Protein AF-0000000084340288 (afdb_homodimer)

Radius of gyration: 29.53 Å; Cα contacts (8 Å, |Δi|>4): 1114; chains: 2; bounding box: 90×83×56 Å

Solvent-accessible surface area (backbone atoms only — not comparable to full-atom values): 31262 Å² total; per-residue (Å²): 126,77,76,68,63,68,70,71,68,60,76,77,72,84,46,56,32,54,33,34,46,47,48,54,46,36,42,50,50,50,46,50,47,51,52,51,37,48,50,47,47,48,52,32,38,50,54,32,45,51,50,24,70,74,67,68,38,65,73,49,42,52,53,36,50,49,51,49,55,52,52,52,61,47,48,51,46,48,52,14,49,57,43,34,68,43,76,57,43,71,37,23,40,86,21,34,25,33,36,29,53,51,29,18,51,53,43,44,49,51,40,49,49,48,33,50,52,41,37,50,53,17,54,51,32,63,78,49,70,68,88,80,77,64,48,67,60,44,35,54,37,17,48,47,41,20,54,36,22,40,51,39,12,54,51,29,32,51,52,12,60,72,47,45,29,54,28,40,28,32,45,10,48,42,29,36,41,52,13,41,52,24,44,27,54,26,54,11,40,51,30,35,74,74,69,35,72,63,32,35,26,51,35,28,45,52,38,26,52,52,34,48,54,50,39,52,53,36,42,49,47,40,48,37,48,66,41,24,45,41,61,49,66,57,50,50,51,44,51,53,49,44,62,65,34,78,68,44,76,44,75,79,40,73,34,51,35,55,45,39,49,31,28,39,36,39,35,30,34,24,29,67,46,86,33,36,30,52,58,49,37,51,42,38,50,50,38,45,52,49,40,46,72,70,33,83,57,23,64,50,62,50,54,25,74,34,27,52,60,66,79,34,44,48,58,47,47,54,45,44,57,7,72,108,125,75,76,68,64,67,68,70,68,57,76,78,72,83,46,52,29,54,34,34,47,47,49,56,48,36,41,51,50,49,48,50,48,50,51,52,38,45,50,47,47,47,51,32,36,52,54,32,45,50,48,23,70,74,68,69,37,64,73,48,45,53,52,35,49,49,51,51,54,53,52,53,61,47,49,52,46,49,52,13,47,58,45,34,70,43,77,56,44,72,36,23,41,84,22,36,25,32,37,31,52,50,29,20,51,51,44,44,50,50,40,51,50,48,32,49,53,42,38,50,54,16,56,51,31,63,76,49,71,68,87,79,76,62,49,66,62,44,36,53,36,16,49,46,41,19,52,38,22,40,52,38,12,55,51,28,30,52,52,14,61,72,45,44,29,52,29,40,28,32,46,10,48,42,29,34,41,53,14,43,52,25,43,25,53,26,52,12,40,52,32,35,73,74,69,35,71,64,32,34,24,50,34,27,45,52,39,26,52,51,35,48,54,48,40,51,54,36,42,49,48,41,46,37,48,66,42,22,45,43,61,48,67,57,50,50,50,44,51,52,51,43,62,66,33,79,69,43,75,44,75,79,42,70,34,51,36,55,46,40,50,32,28,38,37,40,36,30,33,23,28,67,48,87,32,37,31,53,59,49,39,51,41,38,49,49,36,46,53,49,40,46,73,69,32,82,57,26,64,50,62,49,55,25,72,34,28,53,59,66,80,34,44,49,62,46,47,56,46,43,60,12,72,108

InterPro domains:
  IPR002524 Cation efflux [TIGR01297] (32-308)
  IPR027469 Cation efflux transmembrane domain superfamily [G3DSA:1.20.1510.10] (30-226)
  IPR027469 Cation efflux transmembrane domain superfamily [SSF161111] (31-228)
  IPR027470 Cation efflux protein, cytoplasmic domain [PF16916] (235-307)
  IPR036837 Cation efflux protein, cytoplasmic domain superfamily [G3DSA:3.30.70.1350] (227-321)
  IPR036837 Cation efflux protein, cytoplasmic domain superfamily [SSF160240] (229-309)
  IPR050291 Cation-efflux pump FieF-like [PTHR43840] (32-305)
  IPR058533 Cation efflux protein, transmembrane domain [PF01545] (35-227)

pLDDT: mean 80.82, std 15.25, range [30.05, 97.5]

Nearest PDB structures (foldseek):
  7y5g-assembly1_A  TM=8.101E-01  e=3.505E-15  Xenopus tropicalis
  3h90-assembly2_D  TM=8.181E-01  e=5.509E-14  Escherichia coli K-12
  8f6e-assembly1_B  TM=7.318E-01  e=1.713E-13  Shewanella oneidensis
  8xn1-assembly1_B  TM=7.280E-01  e=2.289E-12  Homo sapiens
  8j80-assembly1_B  TM=6.723E-01  e=8.202E-13  Homo sapiens

Structure (mmCIF, N/CA/C/O backbone):
data_AF-0000000084340288-model_v1
#
loop_
_entity.id
_entity.type
_entity.pdbx_description
1 polymer 'Cation diffusion facilitator family transporter'
#
loop_
_atom_site.group_PDB
_atom_site.id
_atom_site.type_symbol
_atom_site.label_atom_id
_atom_site.label_alt_id
_atom_site.label_comp_id
_atom_site.label_asym_id
_atom_site.label_entity_id
_atom_site.label_seq_id
_atom_site.pdbx_PDB_ins_code
_atom_site.Cartn_x
_atom_site.Cartn_y
_atom_site.Cartn_z
_atom_site.occupancy
_atom_site.B_iso_or_equiv
_atom_site.auth_seq_id
_atom_site.auth_comp_id
_atom_site.auth_asym_id
_atom_site.auth_atom_id
_atom_site.pdbx_PDB_model_num
ATOM 1 N N . MET A 1 1 ? -48.375 30.703 22.781 1 30.05 1 MET A N 1
ATOM 2 C CA . MET A 1 1 ? -47.594 31.344 21.734 1 30.05 1 MET A CA 1
ATOM 3 C C . MET A 1 1 ? -46.156 31.5 22.156 1 30.05 1 MET A C 1
ATOM 5 O O . MET A 1 1 ? -45.281 31.672 21.297 1 30.05 1 MET A O 1
ATOM 9 N N . ARG A 1 2 ? -45.812 31.75 23.469 1 40.28 2 ARG A N 1
ATOM 10 C CA . ARG A 1 2 ? -44.5 31.938 24.047 1 40.28 2 ARG A CA 1
ATOM 11 C C . ARG A 1 2 ? -43.688 30.641 24.016 1 40.28 2 ARG A C 1
ATOM 13 O O . ARG A 1 2 ? -42.469 30.656 24.078 1 40.28 2 ARG A O 1
ATOM 20 N N . GLY A 1 3 ? -44.406 29.484 24.25 1 35.41 3 GLY A N 1
ATOM 21 C CA . GLY A 1 3 ? -43.719 28.203 24.391 1 35.41 3 GLY A CA 1
ATOM 22 C C . GLY A 1 3 ? -43.062 27.734 23.109 1 35.41 3 GLY A C 1
ATOM 23 O O . GLY A 1 3 ? -42.281 26.766 23.125 1 35.41 3 GLY A O 1
ATOM 24 N N . PHE A 1 4 ? -43.562 28.078 21.891 1 36.5 4 PHE A N 1
ATOM 25 C CA . PHE A 1 4 ? -43.125 27.578 20.594 1 36.5 4 PHE A CA 1
ATOM 26 C C . PHE A 1 4 ? -41.719 28.094 20.266 1 36.5 4 PHE A C 1
ATOM 28 O O . PHE A 1 4 ? -40.969 27.453 19.531 1 36.5 4 PHE A O 1
ATOM 35 N N . ILE A 1 5 ? -41.312 29.344 20.781 1 33.25 5 ILE A N 1
ATOM 36 C CA . ILE A 1 5 ? -40.125 30 20.234 1 33.25 5 ILE A CA 1
ATOM 37 C C . ILE A 1 5 ? -38.875 29.344 20.781 1 33.25 5 ILE A C 1
ATOM 39 O O . ILE A 1 5 ? -37.781 29.516 20.234 1 33.25 5 ILE A O 1
ATOM 43 N N . ALA A 1 6 ? -38.844 28.844 22.031 1 39.75 6 ALA A N 1
ATOM 44 C CA . ALA A 1 6 ? -37.594 28.422 22.688 1 39.75 6 ALA A CA 1
ATOM 45 C C . ALA A 1 6 ? -37.031 27.188 22.016 1 39.75 6 ALA A C 1
ATOM 47 O O . ALA A 1 6 ? -35.875 26.828 22.234 1 39.75 6 ALA A O 1
ATOM 48 N N . SER A 1 7 ? -37.906 26.281 21.5 1 34.41 7 SER A N 1
ATOM 49 C CA . SER A 1 7 ? -37.375 25 21.016 1 34.41 7 SER A CA 1
ATOM 50 C C . SER A 1 7 ? -36.531 25.203 19.75 1 34.41 7 SER A C 1
ATOM 52 O O . SER A 1 7 ? -35.938 24.25 19.25 1 34.41 7 SER A O 1
ATOM 54 N N . ILE A 1 8 ? -36.75 26.312 18.953 1 33.03 8 ILE A N 1
ATOM 55 C CA . ILE A 1 8 ? -36.156 26.422 17.641 1 33.03 8 ILE A CA 1
ATOM 56 C C . ILE A 1 8 ? -34.625 26.609 17.781 1 33.03 8 ILE A C 1
ATOM 58 O O . ILE A 1 8 ? -33.875 26.375 16.828 1 33.03 8 ILE A O 1
ATOM 62 N N . PHE A 1 9 ? -34.125 27.375 18.781 1 31.44 9 PHE A N 1
ATOM 63 C CA . PHE A 1 9 ? -32.688 27.734 18.781 1 31.44 9 PHE A CA 1
ATOM 64 C C . PHE A 1 9 ? -31.859 26.594 19.359 1 31.44 9 PHE A C 1
ATOM 66 O O . PHE A 1 9 ? -30.828 26.844 19.984 1 31.44 9 PHE A O 1
ATOM 73 N N . ALA A 1 10 ? -32.469 25.469 19.609 1 35.28 10 ALA A N 1
ATOM 74 C CA . ALA A 1 10 ? -31.484 24.516 20.141 1 35.28 10 ALA A CA 1
ATOM 75 C C . ALA A 1 10 ? -30.328 24.328 19.172 1 35.28 10 ALA A C 1
ATOM 77 O O . ALA A 1 10 ? -30.531 23.953 18.016 1 35.28 10 ALA A O 1
ATOM 78 N N . PRO A 1 11 ? -29.188 25.016 19.359 1 33.97 11 PRO A N 1
ATOM 79 C CA . PRO A 1 11 ? -28.016 24.906 18.484 1 33.97 11 PRO A CA 1
ATOM 80 C C . PRO A 1 11 ? -27.688 23.453 18.109 1 33.97 11 PRO A C 1
ATOM 82 O O . PRO A 1 11 ? -27.719 22.578 18.984 1 33.97 11 PRO A O 1
ATOM 85 N N . HIS A 1 12 ? -28.281 22.906 17.047 1 33.03 12 HIS A N 1
ATOM 86 C CA . HIS A 1 12 ? -27.922 21.641 16.438 1 33.03 12 HIS A CA 1
ATOM 87 C C . HIS A 1 12 ? -26.406 21.453 16.406 1 33.03 12 HIS A C 1
ATOM 89 O O . HIS A 1 12 ? -25.703 22.094 15.625 1 33.03 12 HIS A O 1
ATOM 95 N N . SER A 1 13 ? -25.75 21.469 17.484 1 32.56 13 SER A N 1
ATOM 96 C CA . SER A 1 13 ? -24.375 21 17.578 1 32.56 13 SER A CA 1
ATOM 97 C C . SER A 1 13 ? -24.172 19.719 16.781 1 32.56 13 SER A C 1
ATOM 99 O O . SER A 1 13 ? -24.562 18.641 17.234 1 32.56 13 SER A O 1
ATOM 101 N N . HIS A 1 14 ? -24.609 19.578 15.555 1 37.81 14 HIS A N 1
ATOM 102 C CA . HIS A 1 14 ? -24.234 18.438 14.719 1 37.81 14 HIS A CA 1
ATOM 103 C C . HIS A 1 14 ? -22.75 18.125 14.836 1 37.81 14 HIS A C 1
ATOM 105 O O . HIS A 1 14 ? -21.906 18.797 14.219 1 37.81 14 HIS A O 1
ATOM 111 N N . ASP A 1 15 ? -22.109 17.688 15.945 1 41.25 15 ASP A N 1
ATOM 112 C CA . ASP A 1 15 ? -20.859 17.5 16.688 1 41.25 15 ASP A CA 1
ATOM 113 C C . ASP A 1 15 ? -19.891 16.609 15.891 1 41.25 15 ASP A C 1
ATOM 115 O O . ASP A 1 15 ? -20.328 15.727 15.148 1 41.25 15 ASP A O 1
ATOM 119 N N . ALA A 1 16 ? -18.609 17.016 15.633 1 44.53 16 ALA A N 1
ATOM 120 C CA . ALA A 1 16 ? -17.422 16.234 15.289 1 44.53 16 ALA A CA 1
ATOM 121 C C . ALA A 1 16 ? -17.578 14.781 15.742 1 44.53 16 ALA A C 1
ATOM 123 O O . ALA A 1 16 ? -17.125 13.859 15.055 1 44.53 16 ALA A O 1
ATOM 124 N N . ALA A 1 17 ? -18.312 14.562 16.875 1 46.34 17 ALA A N 1
ATOM 125 C CA . ALA A 1 17 ? -18.703 13.258 17.406 1 46.34 17 ALA A CA 1
ATOM 126 C C . ALA A 1 17 ? -19.469 12.453 16.344 1 46.34 17 ALA A C 1
ATOM 128 O O . ALA A 1 17 ? -19.312 11.242 16.25 1 46.34 17 ALA A O 1
ATOM 129 N N . ASP A 1 18 ? -20.094 13.148 15.484 1 50.56 18 ASP A N 1
ATOM 130 C CA . ASP A 1 18 ? -20.906 12.484 14.477 1 50.56 18 ASP A CA 1
ATOM 131 C C . ASP A 1 18 ? -20.031 11.891 13.375 1 50.56 18 ASP A C 1
ATOM 133 O O . ASP A 1 18 ? -20.312 10.805 12.859 1 50.56 18 ASP A O 1
ATOM 137 N N . SER A 1 19 ? -18.859 12.609 13.141 1 53.22 19 SER A N 1
ATOM 138 C CA . SER A 1 19 ? -17.984 12.078 12.094 1 53.22 19 SER A CA 1
ATOM 139 C C . SER A 1 19 ? -17.234 10.844 12.562 1 53.22 19 SER A C 1
ATOM 141 O O . SER A 1 19 ? -17.125 9.859 11.836 1 53.22 19 SER A O 1
ATOM 143 N N . VAL A 1 20 ? -16.703 10.836 13.883 1 55.19 20 VAL A N 1
ATOM 144 C CA . VAL A 1 20 ? -16.031 9.664 14.438 1 55.19 20 VAL A CA 1
ATOM 145 C C . VAL A 1 20 ? -17.031 8.516 14.586 1 55.19 20 VAL A C 1
ATOM 147 O O . VAL A 1 20 ? -16.703 7.367 14.281 1 55.19 20 VAL A O 1
ATOM 150 N N . ASP A 1 21 ? -18.188 8.93 15.031 1 57.44 21 ASP A N 1
ATOM 151 C CA . ASP A 1 21 ? -19.234 7.922 15.156 1 57.44 21 ASP A CA 1
ATOM 152 C C . ASP A 1 21 ? -19.547 7.293 13.797 1 57.44 21 ASP A C 1
ATOM 154 O O . ASP A 1 21 ? -19.75 6.078 13.703 1 57.44 21 ASP A O 1
ATOM 158 N N . SER A 1 22 ? -19.484 8.195 12.875 1 66.31 22 SER A N 1
ATOM 159 C CA . SER A 1 22 ? -19.766 7.699 11.531 1 66.31 22 SER A CA 1
ATOM 160 C C . SER A 1 22 ? -18.656 6.762 11.047 1 66.31 22 SER A C 1
ATOM 162 O O . SER A 1 22 ? -18.938 5.77 10.375 1 66.31 22 SER A O 1
ATOM 164 N N . ALA A 1 23 ? -17.484 6.984 11.539 1 67.19 23 ALA A N 1
ATOM 165 C CA . ALA A 1 23 ? -16.359 6.133 11.156 1 67.19 23 ALA A CA 1
ATOM 166 C C . ALA A 1 23 ? -16.438 4.781 11.867 1 67.19 23 ALA A C 1
ATOM 168 O O . ALA A 1 23 ? -16.156 3.742 11.258 1 67.19 23 ALA A O 1
ATOM 169 N N . LEU A 1 24 ? -16.75 4.832 13.18 1 66.81 24 LEU A N 1
ATOM 170 C CA . LEU A 1 24 ? -16.922 3.594 13.938 1 66.81 24 LEU A CA 1
ATOM 171 C C . LEU A 1 24 ? -18.078 2.766 13.383 1 66.81 24 LEU A C 1
ATOM 173 O O . LEU A 1 24 ? -17.984 1.539 13.305 1 66.81 24 LEU A O 1
ATOM 177 N N . GLU A 1 25 ? -19.031 3.51 12.977 1 69.62 25 GLU A N 1
ATOM 178 C CA . GLU A 1 25 ? -20.172 2.832 12.367 1 69.62 25 GLU A CA 1
ATOM 179 C C . GLU A 1 25 ? -19.797 2.207 11.031 1 69.62 25 GLU A C 1
ATOM 181 O O . GLU A 1 25 ? -20.219 1.094 10.719 1 69.62 25 GLU A O 1
ATOM 186 N N . ALA A 1 26 ? -18.969 2.898 10.414 1 72.19 26 ALA A N 1
ATOM 187 C CA . ALA A 1 26 ? -18.516 2.375 9.125 1 72.19 26 ALA A CA 1
ATOM 188 C C . ALA A 1 26 ? -17.688 1.113 9.305 1 72.19 26 ALA A C 1
ATOM 190 O O . ALA A 1 26 ? -17.844 0.143 8.562 1 72.19 26 ALA A O 1
ATOM 191 N N . SER A 1 27 ? -16.906 1.08 10.305 1 76.88 27 SER A N 1
ATOM 192 C CA . SER A 1 27 ? -16.109 -0.108 10.594 1 76.88 27 SER A CA 1
ATOM 193 C C . SER A 1 27 ? -17 -1.272 11.031 1 76.88 27 SER A C 1
ATOM 195 O O . SER A 1 27 ? -16.766 -2.416 10.633 1 76.88 27 SER A O 1
ATOM 197 N N . ALA A 1 28 ? -17.969 -0.957 11.812 1 81.12 28 ALA A N 1
ATOM 198 C CA . ALA A 1 28 ? -18.906 -1.981 12.258 1 81.12 28 ALA A CA 1
ATOM 199 C C . ALA A 1 28 ? -19.688 -2.561 11.078 1 81.12 28 ALA A C 1
ATOM 201 O O . ALA A 1 28 ? -19.922 -3.77 11.016 1 81.12 28 ALA A O 1
ATOM 202 N N . ASP A 1 29 ? -20.062 -1.723 10.188 1 81.88 29 ASP A N 1
ATOM 203 C CA . ASP A 1 29 ? -20.734 -2.172 8.977 1 81.88 29 ASP A CA 1
ATOM 204 C C . ASP A 1 29 ? -19.828 -3.068 8.141 1 81.88 29 ASP A C 1
ATOM 206 O O . ASP A 1 29 ? -20.281 -4.062 7.57 1 81.88 29 ASP A O 1
ATOM 210 N N . GLY A 1 30 ? -18.625 -2.699 8.125 1 81 30 GLY A N 1
ATOM 211 C CA . GLY A 1 30 ? -17.672 -3.527 7.402 1 81 30 GLY A CA 1
ATOM 212 C C . GLY A 1 30 ? -17.516 -4.91 8 1 81 30 GLY A C 1
ATOM 213 O O . GLY A 1 30 ? -17.531 -5.91 7.277 1 81 30 GLY A O 1
ATOM 214 N N . ILE A 1 31 ? -17.469 -5 9.258 1 81.38 31 ILE A N 1
ATOM 215 C CA . ILE A 1 31 ? -17.328 -6.266 9.969 1 81.38 31 ILE A CA 1
ATOM 216 C C . ILE A 1 31 ? -18.578 -7.117 9.773 1 81.38 31 ILE A C 1
ATOM 218 O O . ILE A 1 31 ? -18.469 -8.32 9.523 1 81.38 31 ILE A O 1
ATOM 222 N N . ARG A 1 32 ? -19.625 -6.508 9.867 1 84.06 32 ARG A N 1
ATOM 223 C CA . ARG A 1 32 ? -20.906 -7.203 9.656 1 84.06 32 ARG A CA 1
ATOM 224 C C . ARG A 1 32 ? -20.984 -7.777 8.25 1 84.06 32 ARG A C 1
ATOM 226 O O . ARG A 1 32 ? -21.422 -8.914 8.055 1 84.06 32 ARG A O 1
ATOM 233 N N . ALA A 1 33 ? -20.547 -6.969 7.359 1 83.38 33 ALA A N 1
ATOM 234 C CA . ALA A 1 33 ? -20.562 -7.422 5.973 1 83.38 33 ALA A CA 1
ATOM 235 C C . ALA A 1 33 ? -19.672 -8.648 5.785 1 83.38 33 ALA A C 1
ATOM 237 O O . ALA A 1 33 ? -20.062 -9.602 5.098 1 83.38 33 ALA A O 1
ATOM 238 N N . VAL A 1 34 ? -18.562 -8.656 6.398 1 83.12 34 VAL A N 1
ATOM 239 C CA . VAL A 1 34 ? -17.625 -9.766 6.289 1 83.12 34 VAL A CA 1
ATOM 240 C C . VAL A 1 34 ? -18.203 -11 6.977 1 83.12 34 VAL A C 1
ATOM 242 O O . VAL A 1 34 ? -18.156 -12.109 6.43 1 83.12 34 VAL A O 1
ATOM 245 N N . ARG A 1 35 ? -18.781 -10.812 8.086 1 83.81 35 ARG A N 1
ATOM 246 C CA . ARG A 1 35 ? -19.359 -11.922 8.844 1 83.81 35 ARG A CA 1
ATOM 247 C C . ARG A 1 35 ? -20.516 -12.562 8.07 1 83.81 35 ARG A C 1
ATOM 249 O O . ARG A 1 35 ? -20.578 -13.789 7.965 1 83.81 35 ARG A O 1
ATOM 256 N N . ILE A 1 36 ? -21.328 -11.773 7.559 1 84.94 36 ILE A N 1
ATOM 257 C CA . ILE A 1 36 ? -22.469 -12.266 6.793 1 84.94 36 ILE A CA 1
ATOM 258 C C . ILE A 1 36 ? -21.984 -13.008 5.551 1 84.94 36 ILE A C 1
ATOM 260 O O . ILE A 1 36 ? -22.5 -14.078 5.219 1 84.94 36 ILE A O 1
ATOM 264 N N . SER A 1 37 ? -21.047 -12.375 4.934 1 84.94 37 SER A N 1
ATOM 265 C CA . SER A 1 37 ? -20.484 -13.023 3.746 1 84.94 37 SER A CA 1
ATOM 266 C C . SER A 1 37 ? -19.875 -14.367 4.086 1 84.94 37 SER A C 1
ATOM 268 O O . SER A 1 37 ? -19.984 -15.328 3.32 1 84.94 37 SER A O 1
ATOM 270 N N . LEU A 1 38 ? -19.203 -14.438 5.207 1 82.38 38 LEU A N 1
ATOM 271 C CA . LEU A 1 38 ? -18.594 -15.688 5.641 1 82.38 38 LEU A CA 1
ATOM 272 C C . LEU A 1 38 ? -19.656 -16.766 5.871 1 82.38 38 LEU A C 1
ATOM 274 O O . LEU A 1 38 ? -19.453 -17.922 5.523 1 82.38 38 LEU A O 1
ATOM 278 N N . VAL A 1 39 ? -20.703 -16.359 6.434 1 83.12 39 VAL A N 1
ATOM 279 C CA . VAL A 1 39 ? -21.812 -17.281 6.688 1 83.12 39 VAL A CA 1
ATOM 280 C C . VAL A 1 39 ? -22.391 -17.766 5.359 1 83.12 39 VAL A C 1
ATOM 282 O O . VAL A 1 39 ? -22.609 -18.969 5.176 1 83.12 39 VAL A O 1
ATOM 285 N N . VAL A 1 40 ? -22.609 -16.859 4.488 1 84.31 40 VAL A N 1
ATOM 286 C CA . VAL A 1 40 ? -23.188 -17.203 3.191 1 84.31 40 VAL A CA 1
ATOM 287 C C . VAL A 1 40 ? -22.219 -18.125 2.441 1 84.31 40 VAL A C 1
ATOM 289 O O . VAL A 1 40 ? -22.641 -19.141 1.875 1 84.31 40 VAL A O 1
ATOM 292 N N . LEU A 1 41 ? -20.984 -17.766 2.422 1 82.19 41 LEU A N 1
ATOM 293 C CA . LEU A 1 41 ? -19.984 -18.609 1.762 1 82.19 41 LEU A CA 1
ATOM 294 C C . LEU A 1 41 ? -19.891 -19.969 2.441 1 82.19 41 LEU A C 1
ATOM 296 O O . LEU A 1 41 ? -19.719 -20.984 1.774 1 82.19 41 LEU A O 1
ATOM 300 N N . GLY A 1 42 ? -19.969 -19.938 3.742 1 82.38 42 GLY A N 1
ATOM 301 C CA . GLY A 1 42 ? -19.984 -21.203 4.473 1 82.38 42 GLY A CA 1
ATOM 302 C C . GLY A 1 42 ? -21.156 -22.094 4.109 1 82.38 42 GLY A C 1
ATOM 303 O O . GLY A 1 42 ? -20.984 -23.297 3.895 1 82.38 42 GLY A O 1
ATOM 304 N N . VAL A 1 43 ? -22.266 -21.5 4.023 1 85.81 43 VAL A N 1
ATOM 305 C CA . VAL A 1 43 ? -23.469 -22.219 3.641 1 85.81 43 VAL A CA 1
ATOM 306 C C . VAL A 1 43 ? -23.312 -22.75 2.219 1 85.81 43 VAL A C 1
ATOM 308 O O . VAL A 1 43 ? -23.688 -23.906 1.938 1 85.81 43 VAL A O 1
ATOM 311 N N . THR A 1 44 ? -22.812 -21.953 1.382 1 84 44 THR A N 1
ATOM 312 C CA . THR A 1 44 ? -22.578 -22.375 0.005 1 84 44 THR A CA 1
ATOM 313 C C . THR A 1 44 ? -21.609 -23.547 -0.044 1 84 44 THR A C 1
ATOM 315 O O . THR A 1 44 ? -21.844 -24.516 -0.763 1 84 44 THR A O 1
ATOM 318 N N . ALA A 1 45 ? -20.531 -23.453 0.679 1 82 45 ALA A N 1
ATOM 319 C CA . ALA A 1 45 ? -19.547 -24.531 0.727 1 82 45 ALA A CA 1
ATOM 320 C C . ALA A 1 45 ? -20.156 -25.828 1.245 1 82 45 ALA A C 1
ATOM 322 O O . ALA A 1 45 ? -19.875 -26.906 0.729 1 82 45 ALA A O 1
ATOM 323 N N . LEU A 1 46 ? -21 -25.672 2.244 1 84.94 46 LEU A N 1
ATOM 324 C CA . LEU A 1 46 ? -21.672 -26.828 2.809 1 84.94 46 LEU A CA 1
ATOM 325 C C . LEU A 1 46 ? -22.594 -27.469 1.786 1 84.94 46 LEU A C 1
ATOM 327 O O . LEU A 1 46 ? -22.688 -28.703 1.692 1 84.94 46 LEU A O 1
ATOM 331 N N . ALA A 1 47 ? -23.297 -26.688 1.106 1 86.69 47 ALA A N 1
ATOM 332 C CA . ALA A 1 47 ? -24.188 -27.188 0.057 1 86.69 47 ALA A CA 1
ATOM 333 C C . ALA A 1 47 ? -23.391 -27.906 -1.029 1 86.69 47 ALA A C 1
ATOM 335 O O . ALA A 1 47 ? -23.797 -28.969 -1.5 1 86.69 47 ALA A O 1
ATOM 336 N N . GLN A 1 48 ? -22.328 -27.328 -1.389 1 84.94 48 GLN A N 1
ATOM 337 C CA . GLN A 1 48 ? -21.484 -27.969 -2.385 1 84.94 48 GLN A CA 1
ATOM 338 C C . GLN A 1 48 ? -20.891 -29.281 -1.851 1 84.94 48 GLN A C 1
ATOM 340 O O . GLN A 1 48 ? -20.797 -30.266 -2.582 1 84.94 48 GLN A O 1
ATOM 345 N N . MET A 1 49 ? -20.5 -29.25 -0.616 1 82.75 49 MET A N 1
ATOM 346 C CA . MET A 1 49 ? -19.953 -30.453 0.011 1 82.75 49 MET A CA 1
ATOM 347 C C . MET A 1 49 ? -21 -31.562 0.019 1 82.75 49 MET A C 1
ATOM 349 O O . MET A 1 49 ? -20.656 -32.75 -0.168 1 82.75 49 MET A O 1
ATOM 353 N N . ALA A 1 50 ? -22.172 -31.234 0.212 1 85.94 50 ALA A N 1
ATOM 354 C CA . ALA A 1 50 ? 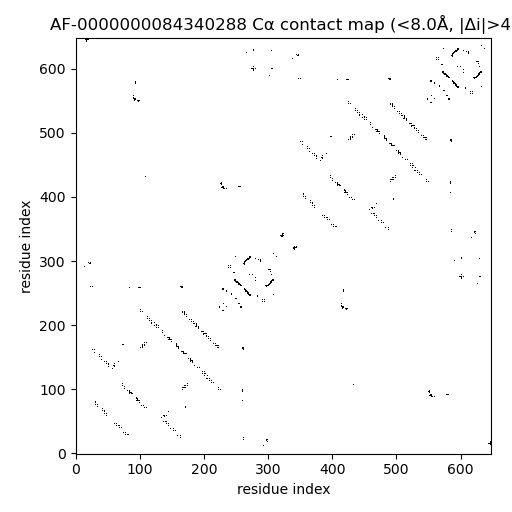-23.25 -32.219 0.168 1 85.94 50 ALA A CA 1
ATOM 355 C C . ALA A 1 50 ? -23.359 -32.875 -1.212 1 85.94 50 ALA A C 1
ATOM 357 O O . ALA A 1 50 ? -23.531 -34.062 -1.325 1 85.94 50 ALA A O 1
ATOM 358 N N . VAL A 1 51 ? -23.188 -32.062 -2.195 1 81.62 51 VAL A N 1
ATOM 359 C CA . VAL A 1 51 ? -23.234 -32.562 -3.562 1 81.62 51 VAL A CA 1
ATOM 360 C C . VAL A 1 51 ? -22.047 -33.5 -3.814 1 81.62 51 VAL A C 1
ATOM 362 O O . VAL A 1 51 ? -22.203 -34.562 -4.434 1 81.62 51 VAL A O 1
ATOM 365 N N . VAL A 1 52 ? -20.875 -33.156 -3.352 1 78.69 52 VAL A N 1
ATOM 366 C CA . VAL A 1 52 ? -19.672 -33.938 -3.5 1 78.69 52 VAL A CA 1
ATOM 367 C C . VAL A 1 52 ? -19.844 -35.281 -2.797 1 78.69 52 VAL A C 1
ATOM 369 O O . VAL A 1 52 ? -19.469 -36.344 -3.34 1 78.69 52 VAL A O 1
ATOM 372 N N . MET A 1 53 ? -20.469 -35.25 -1.599 1 81.25 53 MET A N 1
ATOM 373 C CA . MET A 1 53 ? -20.656 -36.469 -0.819 1 81.25 53 MET A CA 1
ATOM 374 C C . MET A 1 53 ? -21.641 -37.406 -1.504 1 81.25 53 MET A C 1
ATOM 376 O O . MET A 1 53 ? -21.484 -38.625 -1.458 1 81.25 53 MET A O 1
ATOM 380 N N . LEU A 1 54 ? -22.484 -36.875 -2.209 1 80.56 54 LEU A N 1
ATOM 381 C CA . LEU A 1 54 ? -23.516 -37.656 -2.865 1 80.56 54 LEU A CA 1
ATOM 382 C C . LEU A 1 54 ? -23.016 -38.219 -4.188 1 80.56 54 LEU A C 1
ATOM 384 O O . LEU A 1 54 ? -23.406 -39.312 -4.598 1 80.56 54 LEU A O 1
ATOM 388 N N . THR A 1 55 ? -22.047 -37.531 -4.758 1 76.81 55 THR A N 1
ATOM 389 C CA . THR A 1 55 ? -21.625 -37.906 -6.098 1 76.81 55 THR A CA 1
ATOM 390 C C . THR A 1 55 ? -20.25 -38.562 -6.062 1 76.81 55 THR A C 1
ATOM 392 O O . THR A 1 55 ? -19.859 -39.281 -6.988 1 76.81 55 THR A O 1
ATOM 395 N N . GLY A 1 56 ? -19.422 -38.219 -5.004 1 67.12 56 GLY A N 1
ATOM 396 C CA . GLY A 1 56 ? -18.047 -38.719 -4.902 1 67.12 56 GLY A CA 1
ATOM 397 C C . GLY A 1 56 ? -17.125 -38.094 -5.926 1 67.12 56 GLY A C 1
ATOM 398 O O . GLY A 1 56 ? -16.094 -38.656 -6.273 1 67.12 56 GLY A O 1
ATOM 399 N N . SER A 1 57 ? -17.359 -37 -6.207 1 66.94 57 SER A N 1
ATOM 400 C CA . SER A 1 57 ? -16.594 -36.344 -7.266 1 66.94 57 SER A CA 1
ATOM 401 C C . SER A 1 57 ? -15.406 -35.562 -6.695 1 66.94 57 SER A C 1
ATOM 403 O O . SER A 1 57 ? -15.594 -34.656 -5.906 1 66.94 57 SER A O 1
ATOM 405 N N . VAL A 1 58 ? -14.297 -35.875 -7.398 1 64.31 58 VAL A N 1
ATOM 406 C CA . VAL A 1 58 ? -13.062 -35.219 -6.984 1 64.31 58 VAL A CA 1
ATOM 407 C C . VAL A 1 58 ? -13.008 -33.812 -7.566 1 64.31 58 VAL A C 1
ATOM 409 O O . VAL A 1 58 ? -12.523 -32.875 -6.914 1 64.31 58 VAL A O 1
ATOM 412 N N . ALA A 1 59 ? -13.477 -33.719 -8.773 1 63.12 59 ALA A N 1
ATOM 413 C CA . ALA A 1 59 ? -13.516 -32.406 -9.406 1 63.12 59 ALA A CA 1
ATOM 414 C C . ALA A 1 59 ? -14.336 -31.422 -8.578 1 63.12 59 ALA A C 1
ATOM 416 O O . ALA A 1 59 ? -13.945 -30.25 -8.422 1 63.12 59 ALA A O 1
ATOM 417 N N . LEU A 1 60 ? -15.383 -31.969 -8.031 1 69.38 60 LEU A N 1
ATOM 418 C CA . LEU A 1 60 ? -16.234 -31.125 -7.199 1 69.38 60 LEU A CA 1
ATOM 419 C C . LEU A 1 60 ? -15.562 -30.797 -5.871 1 69.38 60 LEU A C 1
ATOM 421 O O . LEU A 1 60 ? -15.734 -29.703 -5.328 1 69.38 60 LEU A O 1
ATOM 425 N N . LEU A 1 61 ? -14.875 -31.703 -5.43 1 69.81 61 LEU A N 1
ATOM 426 C CA . LEU A 1 61 ? -14.125 -31.484 -4.199 1 69.81 61 LEU A CA 1
ATOM 427 C C . LEU A 1 61 ? -13.133 -30.328 -4.367 1 69.81 61 LEU A C 1
ATOM 429 O O . LEU A 1 61 ? -13 -29.484 -3.48 1 69.81 61 LEU A O 1
ATOM 433 N N . ALA A 1 62 ? -12.508 -30.25 -5.453 1 66.69 62 ALA A N 1
ATOM 434 C CA . ALA A 1 62 ? -11.547 -29.188 -5.73 1 66.69 62 ALA A CA 1
ATOM 435 C C . ALA A 1 62 ? -12.234 -27.812 -5.727 1 66.69 62 ALA A C 1
ATOM 437 O O . ALA A 1 62 ? -11.695 -26.844 -5.184 1 66.69 62 ALA A O 1
ATOM 438 N N . ASP A 1 63 ? -13.352 -27.75 -6.285 1 68.38 63 ASP A N 1
ATOM 439 C CA . ASP A 1 63 ? -14.109 -26.516 -6.312 1 68.38 63 ASP A CA 1
ATOM 440 C C . ASP A 1 63 ? -14.523 -26.094 -4.906 1 68.38 63 ASP A C 1
ATOM 442 O O . ASP A 1 63 ? -14.469 -24.906 -4.562 1 68.38 63 ASP A O 1
ATOM 446 N N . THR A 1 64 ? -14.93 -27.078 -4.191 1 69.44 64 THR A N 1
ATOM 447 C CA . THR A 1 64 ? -15.336 -26.812 -2.818 1 69.44 64 THR A CA 1
ATOM 448 C C . THR A 1 64 ? -14.156 -26.281 -1.995 1 69.44 64 THR A C 1
ATOM 450 O O . THR A 1 64 ? -14.297 -25.312 -1.245 1 69.44 64 THR A O 1
ATOM 453 N N . VAL A 1 65 ? -13.109 -26.875 -2.164 1 69.06 65 VAL A N 1
ATOM 454 C CA . VAL A 1 65 ? -11.906 -26.453 -1.451 1 69.06 65 VAL A CA 1
ATOM 455 C C . VAL A 1 65 ? -11.523 -25.031 -1.871 1 69.06 65 VAL A C 1
ATOM 457 O O . VAL A 1 65 ? -11.133 -24.219 -1.035 1 69.06 65 VAL A O 1
ATOM 460 N N . HIS A 1 66 ? -11.68 -24.828 -3.115 1 69.25 66 HIS A N 1
ATOM 461 C CA . HIS A 1 66 ? -11.398 -23.484 -3.623 1 69.25 66 HIS A CA 1
ATOM 462 C C . HIS A 1 66 ? -12.312 -22.453 -2.982 1 69.25 66 HIS A C 1
ATOM 464 O O . HIS A 1 66 ? -11.852 -21.391 -2.557 1 69.25 66 HIS A O 1
ATOM 470 N N . ASN A 1 67 ? -13.562 -22.797 -2.844 1 71.31 67 ASN A N 1
ATOM 471 C CA . ASN A 1 67 ? -14.523 -21.891 -2.232 1 71.31 67 ASN A CA 1
ATOM 472 C C . ASN A 1 67 ? -14.203 -21.641 -0.76 1 71.31 67 ASN A C 1
ATOM 474 O O . ASN A 1 67 ? -14.344 -20.516 -0.268 1 71.31 67 ASN A O 1
ATOM 478 N N . VAL A 1 68 ? -13.758 -22.672 -0.147 1 73.31 68 VAL A N 1
ATOM 479 C CA . VAL A 1 68 ? -13.367 -22.547 1.254 1 73.31 68 VAL A CA 1
ATOM 480 C C . VAL A 1 68 ? -12.125 -21.656 1.363 1 73.31 68 VAL A C 1
ATOM 482 O O . VAL A 1 68 ? -12.031 -20.812 2.25 1 73.31 68 VAL A O 1
ATOM 485 N N . SER A 1 69 ? -11.242 -21.891 0.515 1 70.94 69 SER A N 1
ATOM 486 C CA . SER A 1 69 ? -10.031 -21.078 0.481 1 70.94 69 SER A CA 1
ATOM 487 C C . SER A 1 69 ? -10.359 -19.609 0.25 1 70.94 69 SER A C 1
ATOM 489 O O . SER A 1 69 ? -9.734 -18.734 0.846 1 70.94 69 SER A O 1
ATOM 491 N N . ASP A 1 70 ? -11.297 -19.438 -0.528 1 71.25 70 ASP A N 1
ATOM 492 C CA . ASP A 1 70 ? -11.719 -18.062 -0.828 1 71.25 70 ASP A CA 1
ATOM 493 C C . ASP A 1 70 ? -12.328 -17.406 0.402 1 71.25 70 ASP A C 1
ATOM 495 O O . ASP A 1 70 ? -12.141 -16.203 0.623 1 71.25 70 ASP A O 1
ATOM 499 N N . ALA A 1 71 ? -13.07 -18.281 1.121 1 74.81 71 ALA A N 1
ATOM 500 C CA . ALA A 1 71 ? -13.617 -17.75 2.367 1 74.81 71 ALA A CA 1
ATOM 501 C C . ALA A 1 71 ? -12.508 -17.266 3.293 1 74.81 71 ALA A C 1
ATOM 503 O O . ALA A 1 71 ? -12.703 -16.312 4.051 1 74.81 71 ALA A O 1
ATOM 504 N N . LEU A 1 72 ? -11.406 -17.828 3.109 1 74.12 72 LEU A N 1
ATOM 505 C CA . LEU A 1 72 ? -10.266 -17.469 3.947 1 74.12 72 LEU A CA 1
ATOM 506 C C . LEU A 1 72 ? -9.711 -16.109 3.551 1 74.12 72 LEU A C 1
ATOM 508 O O . LEU A 1 72 ? -9.062 -15.438 4.355 1 74.12 72 LEU A O 1
ATOM 512 N N . THR A 1 73 ? -10.055 -15.664 2.42 1 76.12 73 THR A N 1
ATOM 513 C CA . THR A 1 73 ? -9.586 -14.352 1.985 1 76.12 73 THR A CA 1
ATOM 514 C C . THR A 1 73 ? -10.312 -13.242 2.742 1 76.12 73 THR A C 1
ATOM 516 O O . THR A 1 73 ? -9.867 -12.094 2.748 1 76.12 73 THR A O 1
ATOM 519 N N . ALA A 1 74 ? -11.398 -13.664 3.395 1 80.12 74 ALA A N 1
ATOM 520 C CA . ALA A 1 74 ? -12.141 -12.688 4.188 1 80.12 74 ALA A CA 1
ATOM 521 C C . ALA A 1 74 ? -11.438 -12.398 5.508 1 80.12 74 ALA A C 1
ATOM 523 O O . ALA A 1 74 ? -11.68 -11.367 6.141 1 80.12 74 ALA A O 1
ATOM 524 N N . VAL A 1 75 ? -10.602 -13.289 5.883 1 82.94 75 VAL A N 1
ATOM 525 C CA . VAL A 1 75 ? -9.992 -13.211 7.203 1 82.94 75 VAL A CA 1
ATOM 526 C C . VAL A 1 75 ? -9.078 -11.992 7.281 1 82.94 75 VAL A C 1
ATOM 528 O O . VAL A 1 75 ? -9.18 -11.195 8.219 1 82.94 75 VAL A O 1
ATOM 531 N N . PRO A 1 76 ? -8.289 -11.789 6.277 1 84 76 PRO A N 1
ATOM 532 C CA . PRO A 1 76 ? -7.438 -10.602 6.336 1 84 76 PRO A CA 1
ATOM 533 C C . PRO A 1 76 ? -8.234 -9.305 6.395 1 84 76 PRO A C 1
ATOM 535 O O . PRO A 1 76 ? -7.84 -8.359 7.082 1 84 76 PRO A O 1
ATOM 538 N N . LEU A 1 77 ? -9.305 -9.297 5.664 1 86.06 77 LEU A N 1
ATOM 539 C CA . LEU A 1 77 ? -10.133 -8.102 5.684 1 86.06 77 LEU A CA 1
ATOM 540 C C . LEU A 1 77 ? -10.758 -7.895 7.059 1 86.06 77 LEU A C 1
ATOM 542 O O . LEU A 1 77 ? -10.82 -6.77 7.559 1 86.06 77 LEU A O 1
ATOM 546 N N . TRP A 1 78 ? -11.18 -8.984 7.668 1 85.25 78 TRP A N 1
ATOM 547 C CA . TRP A 1 78 ? -11.727 -8.922 9.016 1 85.25 78 TRP A CA 1
ATOM 548 C C . TRP A 1 78 ? -10.688 -8.398 10 1 85.25 78 TRP A C 1
ATOM 550 O O . TRP A 1 78 ? -10.977 -7.508 10.805 1 85.25 78 TRP A O 1
ATOM 560 N N . ILE A 1 79 ? -9.578 -8.883 9.977 1 87.5 79 ILE A N 1
ATOM 561 C CA . ILE A 1 79 ? -8.484 -8.445 10.836 1 87.5 79 ILE A CA 1
ATOM 562 C C . ILE A 1 79 ? -8.211 -6.961 10.617 1 87.5 79 ILE A C 1
ATOM 564 O O . ILE A 1 79 ? -8 -6.215 11.578 1 87.5 79 ILE A O 1
ATOM 568 N N . ALA A 1 80 ? -8.242 -6.586 9.383 1 89.38 80 ALA A N 1
ATOM 569 C CA . ALA A 1 80 ? -7.965 -5.195 9.031 1 89.38 80 ALA A CA 1
ATOM 570 C C . ALA A 1 80 ? -8.992 -4.258 9.656 1 89.38 80 ALA A C 1
ATOM 572 O O . ALA A 1 80 ? -8.641 -3.207 10.203 1 89.38 80 ALA A O 1
ATOM 573 N N . PHE A 1 81 ? -10.242 -4.609 9.617 1 86.06 81 PHE A N 1
ATOM 574 C CA . PHE A 1 81 ? -11.289 -3.775 10.188 1 86.06 81 PHE A CA 1
ATOM 575 C C . PHE A 1 81 ? -11.148 -3.691 11.703 1 86.06 81 PHE A C 1
ATOM 577 O O . PHE A 1 81 ? -11.352 -2.627 12.289 1 86.06 81 PHE A O 1
ATOM 584 N N . VAL A 1 82 ? -10.75 -4.82 12.32 1 85.75 82 VAL A N 1
ATOM 585 C CA . VAL A 1 82 ? -10.578 -4.84 13.773 1 85.75 82 VAL A CA 1
ATOM 586 C C . VAL A 1 82 ? -9.375 -3.99 14.164 1 85.75 82 VAL A C 1
ATOM 588 O O . VAL A 1 82 ? -9.453 -3.186 15.094 1 85.75 82 VAL A O 1
ATOM 591 N N . LEU A 1 83 ? -8.383 -4.129 13.438 1 85.94 83 LEU A N 1
ATOM 592 C CA . LEU A 1 83 ? -7.168 -3.365 13.703 1 85.94 83 LEU A CA 1
ATOM 593 C C . LEU A 1 83 ? -7.406 -1.874 13.492 1 85.94 83 LEU A C 1
ATOM 595 O O . LEU A 1 83 ? -6.836 -1.044 14.203 1 85.94 83 LEU A O 1
ATOM 599 N N . GLY A 1 84 ? -8.18 -1.581 12.484 1 84.5 84 GLY A N 1
ATOM 600 C CA . GLY A 1 84 ? -8.469 -0.192 12.164 1 84.5 84 GLY A CA 1
ATOM 601 C C . GLY A 1 84 ? -9.148 0.553 13.289 1 84.5 84 GLY A C 1
ATOM 602 O O . GLY A 1 84 ? -9.156 1.786 13.312 1 84.5 84 GLY A O 1
ATOM 603 N N . ARG A 1 85 ? -9.641 -0.169 14.266 1 81.44 85 ARG A N 1
ATOM 604 C CA . ARG A 1 85 ? -10.359 0.439 15.375 1 81.44 85 ARG A CA 1
ATOM 605 C C . ARG A 1 85 ? -9.43 0.713 16.547 1 81.44 85 ARG A C 1
ATOM 607 O O . ARG A 1 85 ? -9.82 1.359 17.516 1 81.44 85 ARG A O 1
ATOM 614 N N . ARG A 1 86 ? -8.227 0.257 16.469 1 84.38 86 ARG A N 1
ATOM 615 C CA . ARG A 1 86 ? -7.266 0.453 17.562 1 84.38 86 ARG A CA 1
ATOM 616 C C . ARG A 1 86 ? -6.77 1.894 17.594 1 84.38 86 ARG A C 1
ATOM 618 O O . ARG A 1 86 ? -6.66 2.545 16.547 1 84.38 86 ARG A O 1
ATOM 625 N N . ALA A 1 87 ? -6.438 2.334 18.719 1 83.94 87 ALA A N 1
ATOM 626 C CA . ALA A 1 87 ? -5.945 3.693 18.922 1 83.94 87 ALA A CA 1
ATOM 627 C C . ALA A 1 87 ? -4.531 3.852 18.375 1 83.94 87 ALA A C 1
ATOM 629 O O . ALA A 1 87 ? -3.766 2.885 18.312 1 83.94 87 ALA A O 1
ATOM 630 N N . PRO A 1 88 ? -4.219 5.07 17.984 1 84.25 88 PRO A N 1
ATOM 631 C CA . PRO A 1 88 ? -2.865 5.352 17.5 1 84.25 88 PRO A CA 1
ATOM 632 C C . PRO A 1 88 ? -1.802 5.129 18.578 1 84.25 88 PRO A C 1
ATOM 634 O O . PRO A 1 88 ? -2.096 5.223 19.781 1 84.25 88 PRO A O 1
ATOM 637 N N . THR A 1 89 ? -0.603 4.793 18.172 1 84.25 89 THR A N 1
ATOM 638 C CA . THR A 1 89 ? 0.569 4.637 19.031 1 84.25 89 THR A CA 1
ATOM 639 C C . THR A 1 89 ? 1.718 5.516 18.531 1 84.25 89 THR A C 1
ATOM 641 O O . THR A 1 89 ? 1.571 6.246 17.562 1 84.25 89 THR A O 1
ATOM 644 N N . ARG A 1 90 ? 2.816 5.473 19.219 1 82.88 90 ARG A N 1
ATOM 645 C CA . ARG A 1 90 ? 3.971 6.27 18.812 1 82.88 90 ARG A CA 1
ATOM 646 C C . ARG A 1 90 ? 4.555 5.758 17.5 1 82.88 90 ARG A C 1
ATOM 648 O O . ARG A 1 90 ? 5.215 6.508 16.781 1 82.88 90 ARG A O 1
ATOM 655 N N . ARG A 1 91 ? 4.371 4.547 17.297 1 85 91 ARG A N 1
ATOM 656 C CA . ARG A 1 91 ? 4.852 3.965 16.047 1 85 91 ARG A CA 1
ATOM 657 C C . ARG A 1 91 ? 3.857 4.195 14.922 1 85 91 ARG A C 1
ATOM 659 O O . ARG A 1 91 ? 4.254 4.418 13.773 1 85 91 ARG A O 1
ATOM 666 N N . TYR A 1 92 ? 2.633 4.043 15.258 1 88.75 92 TYR A N 1
ATOM 667 C CA . TYR A 1 92 ? 1.547 4.273 14.312 1 88.75 92 TYR A CA 1
ATOM 668 C C . TYR A 1 92 ? 0.758 5.523 14.688 1 88.75 92 TYR A C 1
ATOM 670 O O . TYR A 1 92 ? -0.37 5.43 15.172 1 88.75 92 TYR A O 1
ATOM 678 N N . THR A 1 93 ? 1.305 6.605 14.297 1 84.69 93 THR A N 1
ATOM 679 C CA . THR A 1 93 ? 0.817 7.883 14.805 1 84.69 93 THR A CA 1
ATOM 680 C C . THR A 1 93 ? -0.53 8.234 14.172 1 84.69 93 THR A C 1
ATOM 682 O O . THR A 1 93 ? -1.288 9.031 14.727 1 84.69 93 THR A O 1
ATOM 685 N N . TYR A 1 94 ? -0.842 7.68 13.016 1 83.56 94 TYR A N 1
ATOM 686 C CA . TYR A 1 94 ? -2.117 7.945 12.359 1 83.56 94 TYR A CA 1
ATOM 687 C C . TYR A 1 94 ? -3.115 6.824 12.633 1 83.56 94 TYR A C 1
ATOM 689 O O . TYR A 1 94 ? -4.242 6.852 12.133 1 83.56 94 TYR A O 1
ATOM 697 N N . GLY A 1 95 ? -2.678 5.844 13.453 1 82.5 95 GLY A N 1
ATOM 698 C CA . GLY A 1 95 ? -3.531 4.695 13.719 1 82.5 95 GLY A CA 1
ATOM 699 C C . GLY A 1 95 ? -3.279 3.533 12.781 1 82.5 95 GLY A C 1
ATOM 700 O O . GLY A 1 95 ? -2.25 3.488 12.102 1 82.5 95 GLY A O 1
ATOM 701 N N . PHE A 1 96 ? -4.262 2.604 12.766 1 87.5 96 PHE A N 1
ATOM 702 C CA . PHE A 1 96 ? -4.055 1.359 12.031 1 87.5 96 PHE A CA 1
ATOM 703 C C . PHE A 1 96 ? -5.035 1.25 10.867 1 87.5 96 PHE A C 1
ATOM 705 O O . PHE A 1 96 ? -5.262 0.159 10.336 1 87.5 96 PHE A O 1
ATOM 712 N N . GLY A 1 97 ? -5.617 2.289 10.5 1 85.38 97 GLY A N 1
ATOM 713 C CA . GLY A 1 97 ? -6.621 2.291 9.453 1 85.38 97 GLY A CA 1
ATOM 714 C C . GLY A 1 97 ? -6.09 1.812 8.109 1 85.38 97 GLY A C 1
ATOM 715 O O . GLY A 1 97 ? -6.832 1.252 7.305 1 85.38 97 GLY A O 1
ATOM 716 N N . ARG A 1 98 ? -4.789 1.896 7.914 1 89.94 98 ARG A N 1
ATOM 717 C CA . ARG A 1 98 ? -4.176 1.535 6.641 1 89.94 98 ARG A CA 1
ATOM 718 C C . ARG A 1 98 ? -4.125 0.021 6.469 1 89.94 98 ARG A C 1
ATOM 720 O O . ARG A 1 98 ? -3.854 -0.475 5.371 1 89.94 98 ARG A O 1
ATOM 727 N N . ALA A 1 99 ? -4.43 -0.653 7.52 1 90 99 ALA A N 1
ATOM 728 C CA . ALA A 1 99 ? -4.52 -2.107 7.418 1 90 99 ALA A CA 1
ATOM 729 C C . ALA A 1 99 ? -5.551 -2.525 6.375 1 90 99 ALA A C 1
ATOM 731 O O . ALA A 1 99 ? -5.391 -3.551 5.711 1 90 99 ALA A O 1
ATOM 732 N N . GLU A 1 100 ? -6.555 -1.731 6.309 1 89.25 100 GLU A N 1
ATOM 733 C CA . GLU A 1 100 ? -7.578 -1.998 5.305 1 89.25 100 GLU A CA 1
ATOM 734 C C . GLU A 1 100 ? -6.996 -1.942 3.895 1 89.25 100 GLU A C 1
ATOM 736 O O . GLU A 1 100 ? -7.312 -2.785 3.053 1 89.25 100 GLU A O 1
ATOM 741 N N . ASP A 1 101 ? -6.172 -1.008 3.621 1 88.94 101 ASP A N 1
ATOM 742 C CA . ASP A 1 101 ? -5.531 -0.889 2.316 1 88.94 101 ASP A CA 1
ATOM 743 C C . ASP A 1 101 ? -4.641 -2.096 2.029 1 88.94 101 ASP A C 1
ATOM 745 O O . ASP A 1 101 ? -4.602 -2.592 0.902 1 88.94 101 ASP A O 1
ATOM 749 N N . LEU A 1 102 ? -3.975 -2.576 3.033 1 90.5 102 LEU A N 1
ATOM 750 C CA . LEU A 1 102 ? -3.127 -3.754 2.887 1 90.5 102 LEU A CA 1
ATOM 751 C C . LEU A 1 102 ? -3.967 -4.992 2.588 1 90.5 102 LEU A C 1
ATOM 753 O O . LEU A 1 102 ? -3.57 -5.836 1.78 1 90.5 102 LEU A O 1
ATOM 757 N N . ALA A 1 103 ? -5.039 -5.066 3.322 1 90.62 103 ALA A N 1
ATOM 758 C CA . ALA A 1 103 ? -5.961 -6.156 3.016 1 90.62 103 ALA A CA 1
ATOM 759 C C . ALA A 1 103 ? -6.402 -6.109 1.556 1 90.62 103 ALA A C 1
ATOM 761 O O . ALA A 1 103 ? -6.527 -7.148 0.904 1 90.62 103 ALA A O 1
ATOM 762 N N . GLY A 1 104 ? -6.652 -4.906 1.052 1 90 104 GLY A N 1
ATOM 763 C CA . GLY A 1 104 ? -6.977 -4.75 -0.357 1 90 104 GLY A CA 1
ATOM 764 C C . GLY A 1 104 ? -5.898 -5.281 -1.281 1 90 104 GLY A C 1
ATOM 765 O O . GLY A 1 104 ? -6.195 -5.945 -2.275 1 90 104 GLY A O 1
ATOM 766 N N . VAL A 1 105 ? -4.668 -5.023 -0.971 1 91.88 105 VAL A N 1
ATOM 767 C CA . VAL A 1 105 ? -3.539 -5.508 -1.756 1 91.88 105 VAL A CA 1
ATOM 768 C C . VAL A 1 105 ? -3.529 -7.035 -1.759 1 91.88 105 VAL A C 1
ATOM 770 O O . VAL A 1 105 ? -3.342 -7.66 -2.807 1 91.88 105 VAL A O 1
ATOM 773 N N . PHE A 1 106 ? -3.717 -7.578 -0.602 1 90 106 PHE A N 1
ATOM 774 C CA . PHE A 1 106 ? -3.764 -9.031 -0.468 1 90 106 PHE A CA 1
ATOM 775 C C . PHE A 1 106 ? -4.852 -9.625 -1.355 1 90 106 PHE A C 1
ATOM 777 O O . PHE A 1 106 ? -4.617 -10.602 -2.062 1 90 106 PHE A O 1
ATOM 784 N N . ILE A 1 107 ? -5.965 -9.016 -1.332 1 88.62 107 ILE A N 1
ATOM 785 C CA . ILE A 1 107 ? -7.102 -9.516 -2.1 1 88.62 107 ILE A CA 1
ATOM 786 C C . ILE A 1 107 ? -6.801 -9.414 -3.592 1 88.62 107 ILE A C 1
ATOM 788 O O . ILE A 1 107 ? -7.078 -10.344 -4.352 1 88.62 107 ILE A O 1
ATOM 792 N N . VAL A 1 108 ? -6.281 -8.289 -4.035 1 91.06 108 VAL A N 1
ATOM 793 C CA . VAL A 1 108 ? -5.922 -8.102 -5.438 1 91.06 108 VAL A CA 1
ATOM 794 C C . VAL A 1 108 ? -4.91 -9.164 -5.859 1 91.06 108 VAL A C 1
ATOM 796 O O . VAL A 1 108 ? -5.008 -9.727 -6.957 1 91.06 108 VAL A O 1
ATOM 799 N N . ALA A 1 109 ? -3.973 -9.43 -4.965 1 89.38 109 ALA A N 1
ATOM 800 C CA . ALA A 1 109 ? -2.992 -10.477 -5.238 1 89.38 109 ALA A CA 1
ATOM 801 C C . ALA A 1 109 ? -3.672 -11.836 -5.395 1 89.38 109 ALA A C 1
ATOM 803 O O . ALA A 1 109 ? -3.301 -12.625 -6.266 1 89.38 109 ALA A O 1
ATOM 804 N N . MET A 1 110 ? -4.578 -12.055 -4.57 1 86.56 110 MET A N 1
ATOM 805 C CA . MET A 1 110 ? -5.301 -13.32 -4.629 1 86.56 110 MET A CA 1
ATOM 806 C C . MET A 1 110 ? -6.082 -13.438 -5.934 1 86.56 110 MET A C 1
ATOM 808 O O . MET A 1 110 ? -6.137 -14.516 -6.535 1 86.56 110 MET A O 1
ATOM 812 N N . ILE A 1 111 ? -6.676 -12.352 -6.367 1 87 111 ILE A N 1
ATOM 813 C CA . ILE A 1 111 ? -7.395 -12.336 -7.637 1 87 111 ILE A CA 1
ATOM 814 C C . ILE A 1 111 ? -6.418 -12.594 -8.781 1 87 111 ILE A C 1
ATOM 816 O O . ILE A 1 111 ? -6.711 -13.375 -9.695 1 87 111 ILE A O 1
ATOM 820 N N . ALA A 1 112 ? -5.336 -11.914 -8.734 1 88.81 112 ALA A N 1
ATOM 821 C CA . ALA A 1 112 ? -4.312 -12.102 -9.758 1 88.81 112 ALA A CA 1
ATOM 822 C C . ALA A 1 112 ? -3.859 -13.562 -9.82 1 88.81 112 ALA A C 1
ATOM 824 O O . ALA A 1 112 ? -3.707 -14.125 -10.906 1 88.81 112 ALA A O 1
ATOM 825 N N . LEU A 1 113 ? -3.623 -14.086 -8.648 1 83.56 113 LEU A N 1
ATOM 826 C CA . LEU A 1 113 ? -3.238 -15.492 -8.578 1 83.56 113 LEU A CA 1
ATOM 827 C C . LEU A 1 113 ? -4.312 -16.391 -9.188 1 83.56 113 LEU A C 1
ATOM 829 O O . LEU A 1 113 ? -4 -17.312 -9.945 1 83.56 113 LEU A O 1
ATOM 833 N N . SER A 1 114 ? -5.52 -16.109 -8.891 1 81.5 114 SER A N 1
ATOM 834 C CA . SER A 1 114 ? -6.637 -16.875 -9.445 1 81.5 114 SER A CA 1
ATOM 835 C C . SER A 1 114 ? -6.68 -16.766 -10.969 1 81.5 114 SER A C 1
ATOM 837 O O . SER A 1 114 ? -6.9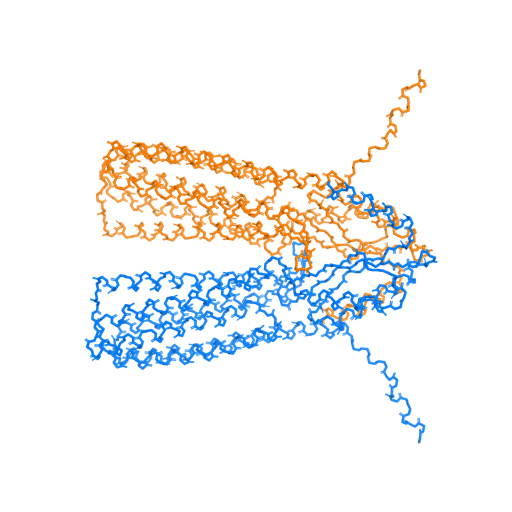26 -17.75 -11.656 1 81.5 114 SER A O 1
ATOM 839 N N . ALA A 1 115 ? -6.453 -15.57 -11.445 1 85.75 115 ALA A N 1
ATOM 840 C CA . ALA A 1 115 ? -6.434 -15.367 -12.891 1 85.75 115 ALA A CA 1
ATOM 841 C C . ALA A 1 115 ? -5.324 -16.188 -13.539 1 85.75 115 ALA A C 1
ATOM 843 O O . ALA A 1 115 ? -5.531 -16.797 -14.594 1 85.75 115 ALA A O 1
ATOM 844 N N . GLY A 1 116 ? -4.199 -16.219 -12.953 1 84.69 116 GLY A N 1
ATOM 845 C CA . GLY A 1 116 ? -3.088 -17 -13.469 1 84.69 116 GLY A CA 1
ATOM 846 C C . GLY A 1 116 ? -3.375 -18.5 -13.492 1 84.69 116 GLY A C 1
ATOM 847 O O . GLY A 1 116 ? -3.129 -19.156 -14.5 1 84.69 116 GLY A O 1
ATOM 848 N N . VAL A 1 117 ? -3.863 -18.984 -12.43 1 80.12 117 VAL A N 1
ATOM 849 C CA . VAL A 1 117 ? -4.176 -20.406 -12.312 1 80.12 117 VAL A CA 1
ATOM 850 C C . VAL A 1 117 ? -5.258 -20.781 -13.328 1 80.12 117 VAL A C 1
ATOM 852 O O . VAL A 1 117 ? -5.133 -21.797 -14.031 1 80.12 117 VAL A O 1
ATOM 855 N N . ALA A 1 118 ? -6.281 -19.953 -13.344 1 78.25 118 ALA A N 1
ATOM 856 C CA . ALA A 1 118 ? -7.359 -20.203 -14.297 1 78.25 118 ALA A CA 1
ATOM 857 C C . ALA A 1 118 ? -6.84 -20.188 -15.734 1 78.25 118 ALA A C 1
ATOM 859 O O . ALA A 1 118 ? -7.215 -21.031 -16.547 1 78.25 118 ALA A O 1
ATOM 860 N N . GLY A 1 119 ? -6.078 -19.219 -16.031 1 81.69 119 GLY A N 1
ATOM 861 C CA . GLY A 1 119 ? -5.496 -19.141 -17.375 1 81.69 119 GLY A CA 1
ATOM 862 C C . GLY A 1 119 ? -4.613 -20.312 -17.703 1 81.69 119 GLY A C 1
ATOM 863 O O . GLY A 1 119 ? -4.715 -20.891 -18.797 1 81.69 119 GLY A O 1
ATOM 864 N N . TYR A 1 120 ? -3.799 -20.688 -16.812 1 81.69 120 TYR A N 1
ATOM 865 C CA . TYR A 1 120 ? -2.896 -21.828 -17.016 1 81.69 120 TYR A CA 1
ATOM 866 C C . TYR A 1 120 ? -3.676 -23.109 -17.25 1 81.69 120 TYR A C 1
ATOM 868 O O . TYR A 1 120 ? -3.389 -23.859 -18.188 1 81.69 120 TYR A O 1
ATOM 876 N N . GLU A 1 121 ? -4.605 -23.375 -16.453 1 76.62 121 GLU A N 1
ATOM 877 C CA . GLU A 1 121 ? -5.422 -24.578 -16.578 1 76.62 121 GLU A CA 1
ATOM 878 C C . GLU A 1 121 ? -6.188 -24.594 -17.906 1 76.62 121 GLU A C 1
ATOM 880 O O . GLU A 1 121 ? -6.301 -25.641 -18.547 1 76.62 121 GLU A O 1
ATOM 885 N N . SER A 1 122 ? -6.691 -23.438 -18.25 1 80.44 122 SER A N 1
ATOM 886 C CA . SER A 1 122 ? -7.449 -23.359 -19.484 1 80.44 122 SER A CA 1
ATOM 887 C C . SER A 1 122 ? -6.562 -23.641 -20.703 1 80.44 122 SER A C 1
ATOM 889 O O . SER A 1 122 ? -6.973 -24.328 -21.625 1 80.44 122 SER A O 1
ATOM 891 N N . VAL A 1 123 ? -5.434 -23.125 -20.672 1 81.88 123 VAL A N 1
ATOM 892 C CA . VAL A 1 123 ? -4.496 -23.344 -21.781 1 81.88 123 VAL A CA 1
ATOM 893 C C . VAL A 1 123 ? -4.062 -24.812 -21.797 1 81.88 123 VAL A C 1
ATOM 895 O O . VAL A 1 123 ? -3.977 -25.422 -22.875 1 81.88 123 VAL A O 1
ATOM 898 N N . ARG A 1 124 ? -3.758 -25.391 -20.719 1 80 124 ARG A N 1
ATOM 899 C CA . ARG A 1 124 ? -3.379 -26.797 -20.609 1 80 124 ARG A CA 1
ATOM 900 C C . ARG A 1 124 ? -4.473 -27.688 -21.172 1 80 124 ARG A C 1
ATOM 902 O O . ARG A 1 124 ? -4.188 -28.641 -21.906 1 80 124 ARG A O 1
ATOM 909 N N . ARG A 1 125 ? -5.676 -27.391 -20.859 1 78 125 ARG A N 1
ATOM 910 C CA . ARG A 1 125 ? -6.801 -28.219 -21.281 1 78 125 ARG A CA 1
ATOM 911 C C . ARG A 1 125 ? -7.07 -28.047 -22.781 1 78 125 ARG A C 1
ATOM 913 O O . ARG A 1 125 ? -7.711 -28.891 -23.406 1 78 125 ARG A O 1
ATOM 920 N N . LEU A 1 126 ? -6.707 -26.906 -23.266 1 77.25 126 LEU A N 1
ATOM 921 C CA . LEU A 1 126 ? -6.812 -26.719 -24.703 1 77.25 126 LEU A CA 1
ATOM 922 C C . LEU A 1 126 ? -5.965 -27.734 -25.438 1 77.25 126 LEU A C 1
ATOM 924 O O . LEU A 1 126 ? -6.375 -28.25 -26.484 1 77.25 126 LEU A O 1
ATOM 928 N N . PHE A 1 127 ? -4.895 -28.125 -24.828 1 78.38 127 PHE A N 1
ATOM 929 C CA . PHE A 1 127 ? -3.969 -29.031 -25.484 1 78.38 127 PHE A CA 1
ATOM 930 C C . PHE A 1 127 ? -4.219 -30.469 -25.031 1 78.38 127 PHE A C 1
ATOM 932 O O . PHE A 1 127 ? -3.887 -31.422 -25.75 1 78.38 127 PHE A O 1
ATOM 939 N N . GLU A 1 128 ? -4.719 -30.609 -23.844 1 76.88 128 GLU A N 1
ATOM 940 C CA . GLU A 1 128 ? -5.047 -31.938 -23.312 1 76.88 128 GLU A CA 1
ATOM 941 C C . GLU A 1 128 ? -6.48 -31.969 -22.797 1 76.88 128 GLU A C 1
ATOM 943 O O . GLU A 1 128 ? -6.707 -31.875 -21.578 1 76.88 128 GLU A O 1
ATOM 948 N N . PRO A 1 129 ? -7.34 -32.125 -23.688 1 67.88 129 PRO A N 1
ATOM 949 C CA . PRO A 1 129 ? -8.734 -32.156 -23.25 1 67.88 129 PRO A CA 1
ATOM 950 C C . PRO A 1 129 ? -9.039 -33.312 -22.312 1 67.88 129 PRO A C 1
ATOM 952 O O . PRO A 1 129 ? -8.5 -34.406 -22.484 1 67.88 129 PRO A O 1
ATOM 955 N N . GLU A 1 130 ? -9.406 -32.938 -21.156 1 65.06 130 GLU A N 1
ATOM 956 C CA . GLU A 1 130 ? -9.742 -33.969 -20.172 1 65.06 130 GLU A CA 1
ATOM 957 C C . GLU A 1 130 ? -11.242 -34.219 -20.109 1 65.06 130 GLU A C 1
ATOM 959 O O . GLU A 1 130 ? -12.031 -33.25 -20.172 1 65.06 130 GLU A O 1
ATOM 964 N N . PRO A 1 131 ? -11.602 -35.469 -20.047 1 65.62 131 PRO A N 1
ATOM 965 C CA . PRO A 1 131 ? -13.031 -35.781 -19.938 1 65.62 131 PRO A CA 1
ATOM 966 C C . PRO A 1 131 ? -13.633 -35.344 -18.609 1 65.62 131 PRO A C 1
ATOM 968 O O . PRO A 1 131 ? -12.93 -35.312 -17.594 1 65.62 131 PRO A O 1
ATOM 971 N N . ILE A 1 132 ? -14.812 -34.656 -18.688 1 63.78 132 ILE A N 1
ATOM 972 C CA . ILE A 1 132 ? -15.516 -34.25 -17.469 1 63.78 132 ILE A CA 1
ATOM 973 C C . ILE A 1 132 ? -16.5 -35.344 -17.047 1 63.78 132 ILE A C 1
ATOM 975 O O . ILE A 1 132 ? -17.344 -35.781 -17.828 1 63.78 132 ILE A O 1
ATOM 979 N N . GLU A 1 133 ? -16.141 -35.875 -15.828 1 67 133 GLU A N 1
ATOM 980 C CA . GLU A 1 133 ? -17.062 -36.875 -15.273 1 67 133 GLU A CA 1
ATOM 981 C C . GLU A 1 133 ? -18.109 -36.219 -14.391 1 67 133 GLU A C 1
ATOM 983 O O . GLU A 1 133 ? -17.891 -35.156 -13.836 1 67 133 GLU A O 1
ATOM 988 N N . HIS A 1 134 ? -19.422 -36.812 -14.273 1 74.94 134 HIS A N 1
ATOM 989 C CA . HIS A 1 134 ? -20.516 -36.406 -13.406 1 74.94 134 HIS A CA 1
ATOM 990 C C . HIS A 1 134 ? -20.953 -34.969 -13.711 1 74.94 134 HIS A C 1
ATOM 992 O O . HIS A 1 134 ? -21 -34.125 -12.812 1 74.94 134 HIS A O 1
ATOM 998 N N . ILE A 1 135 ? -21.281 -34.812 -14.906 1 77.38 135 ILE A N 1
ATOM 999 C CA . ILE A 1 135 ? -21.594 -33.5 -15.438 1 77.38 135 ILE A CA 1
ATOM 1000 C C . ILE A 1 135 ? -22.766 -32.875 -14.648 1 77.38 135 ILE A C 1
ATOM 1002 O O . ILE A 1 135 ? -22.734 -31.703 -14.305 1 77.38 135 ILE A O 1
ATOM 1006 N N . GLY A 1 136 ? -23.75 -33.719 -14.344 1 79.31 136 GLY A N 1
ATOM 1007 C CA . GLY A 1 136 ? -24.906 -33.219 -13.625 1 79.31 136 GLY A CA 1
ATOM 1008 C C . GLY A 1 136 ? -24.562 -32.625 -12.266 1 79.31 136 GLY A C 1
ATOM 1009 O O . GLY A 1 136 ? -24.984 -31.516 -11.938 1 79.31 136 GLY A O 1
ATOM 1010 N N . ALA A 1 137 ? -23.828 -33.375 -11.57 1 78.75 137 ALA A N 1
ATOM 1011 C CA . ALA A 1 137 ? -23.406 -32.938 -10.242 1 78.75 137 ALA A CA 1
ATOM 1012 C C . ALA A 1 137 ? -22.531 -31.703 -10.32 1 78.75 137 ALA A C 1
ATOM 1014 O O . ALA A 1 137 ? -22.641 -30.812 -9.477 1 78.75 137 ALA A O 1
ATOM 1015 N N . LEU A 1 138 ? -21.734 -31.656 -11.32 1 77.25 138 LEU A N 1
ATOM 1016 C CA . LEU A 1 138 ? -20.859 -30.5 -11.531 1 77.25 138 LEU A CA 1
ATOM 1017 C C . LEU A 1 138 ? -21.672 -29.25 -11.82 1 77.25 138 LEU A C 1
ATOM 1019 O O . LEU A 1 138 ? -21.359 -28.172 -11.305 1 77.25 138 LEU A O 1
ATOM 1023 N N . VAL A 1 139 ? -22.688 -29.438 -12.539 1 84.19 139 VAL A N 1
ATOM 1024 C CA . VAL A 1 139 ? -23.531 -28.297 -12.914 1 84.19 139 VAL A CA 1
ATOM 1025 C C . VAL A 1 139 ? -24.281 -27.781 -11.695 1 84.19 139 VAL A C 1
ATOM 1027 O O . VAL A 1 139 ? -24.312 -26.562 -11.445 1 84.19 139 VAL A O 1
ATOM 1030 N N . VAL A 1 140 ? -24.797 -28.672 -10.953 1 84.81 140 VAL A N 1
ATOM 1031 C CA . VAL A 1 140 ? -25.562 -28.266 -9.773 1 84.81 140 VAL A CA 1
ATOM 1032 C C . VAL A 1 140 ? -24.625 -27.594 -8.766 1 84.81 140 VAL A C 1
ATOM 1034 O O . VAL A 1 140 ? -24.938 -26.5 -8.266 1 84.81 140 VAL A O 1
ATOM 1037 N N . ALA A 1 141 ? -23.547 -28.203 -8.508 1 82.19 141 ALA A N 1
ATOM 1038 C CA . ALA A 1 141 ? -22.578 -27.625 -7.574 1 82.19 141 ALA A CA 1
ATOM 1039 C C . ALA A 1 141 ? -22.047 -26.281 -8.07 1 82.19 141 ALA A C 1
ATOM 1041 O O . ALA A 1 141 ? -21.891 -25.344 -7.281 1 82.19 141 ALA A O 1
ATOM 1042 N N . GLY A 1 142 ? -21.828 -26.188 -9.32 1 84.38 142 GLY A N 1
ATOM 1043 C CA . GLY A 1 142 ? -21.359 -24.953 -9.906 1 84.38 142 GLY A CA 1
ATOM 1044 C C . GLY A 1 142 ? -22.375 -23.828 -9.797 1 84.38 142 GLY A C 1
ATOM 1045 O O . GLY A 1 142 ? -22.016 -22.672 -9.523 1 84.38 142 GLY A O 1
ATOM 1046 N N . LEU A 1 143 ? -23.594 -24.172 -10.008 1 87.88 143 LEU A N 1
ATOM 1047 C CA . LEU A 1 143 ? -24.656 -23.172 -9.922 1 87.88 143 LEU A CA 1
ATOM 1048 C C . LEU A 1 143 ? -24.828 -22.688 -8.484 1 87.88 143 LEU A C 1
ATOM 1050 O O . LEU A 1 143 ? -25.047 -21.5 -8.25 1 87.88 143 LEU A O 1
ATOM 1054 N N . ILE A 1 144 ? -24.75 -23.625 -7.617 1 86.31 144 ILE A N 1
ATOM 1055 C CA . ILE A 1 144 ? -24.828 -23.266 -6.207 1 86.31 144 ILE A CA 1
ATOM 1056 C C . ILE A 1 144 ? -23.672 -22.328 -5.855 1 86.31 144 ILE A C 1
ATOM 1058 O O . ILE A 1 144 ? -23.875 -21.297 -5.215 1 86.31 144 ILE A O 1
ATOM 1062 N N . GLY A 1 145 ? -22.531 -22.688 -6.246 1 83.5 145 GLY A N 1
ATOM 1063 C CA . GLY A 1 145 ? -21.375 -21.844 -6.008 1 83.5 145 GLY A CA 1
ATOM 1064 C C . GLY A 1 145 ? -21.484 -20.469 -6.633 1 83.5 145 GLY A C 1
ATOM 1065 O O . GLY A 1 145 ? -21.156 -19.469 -6.004 1 83.5 145 GLY A O 1
ATOM 1066 N N . PHE A 1 146 ? -22.031 -20.453 -7.797 1 87.75 146 PHE A N 1
ATOM 1067 C CA . PHE A 1 146 ? -22.172 -19.188 -8.516 1 87.75 146 PHE A CA 1
ATOM 1068 C C . PHE A 1 146 ? -23.156 -18.281 -7.801 1 87.75 146 PHE A C 1
ATOM 1070 O O . PHE A 1 146 ? -22.875 -17.094 -7.59 1 87.75 146 PHE A O 1
ATOM 1077 N N . VAL A 1 147 ? -24.234 -18.828 -7.461 1 89.81 147 VAL A N 1
ATOM 1078 C CA . VAL A 1 147 ? -25.266 -18.031 -6.809 1 89.81 147 VAL A CA 1
ATOM 1079 C C . VAL A 1 147 ? -24.75 -17.516 -5.465 1 89.81 147 VAL A C 1
ATOM 1081 O O . VAL A 1 147 ? -24.938 -16.344 -5.137 1 89.81 147 VAL A O 1
ATOM 1084 N N . GLY A 1 148 ? -24.141 -18.391 -4.703 1 86 148 GLY A N 1
ATOM 1085 C CA . GLY A 1 148 ? -23.578 -17.969 -3.428 1 86 148 GLY A CA 1
ATOM 1086 C C . GLY A 1 148 ? -22.531 -16.875 -3.559 1 86 148 GLY A C 1
ATOM 1087 O O . GLY A 1 148 ? -22.594 -15.867 -2.859 1 86 148 GLY A O 1
ATOM 1088 N N . ASN A 1 149 ? -21.672 -17.016 -4.438 1 87.88 149 ASN A N 1
ATOM 1089 C CA . ASN A 1 149 ? -20.609 -16.047 -4.641 1 87.88 149 ASN A CA 1
ATOM 1090 C C . ASN A 1 149 ? -21.141 -14.719 -5.184 1 87.88 149 ASN A C 1
ATOM 1092 O O . ASN A 1 149 ? -20.688 -13.648 -4.785 1 87.88 149 ASN A O 1
ATOM 1096 N N . GLU A 1 150 ? -22.062 -14.82 -6.047 1 88.81 150 GLU A N 1
ATOM 1097 C CA . GLU A 1 150 ? -22.625 -13.602 -6.621 1 88.81 150 GLU A CA 1
ATOM 1098 C C . GLU A 1 150 ? -23.375 -12.789 -5.57 1 88.81 150 GLU A C 1
ATOM 1100 O O . GLU A 1 150 ? -23.328 -11.562 -5.574 1 88.81 150 GLU A O 1
ATOM 1105 N N . TRP A 1 151 ? -24.078 -13.5 -4.777 1 89.94 151 TRP A N 1
ATOM 1106 C CA . TRP A 1 151 ? -24.781 -12.812 -3.695 1 89.94 151 TRP A CA 1
ATOM 1107 C C . TRP A 1 151 ? -23.797 -12.094 -2.781 1 89.94 151 TRP A C 1
ATOM 1109 O O . TRP A 1 151 ? -24.016 -10.93 -2.426 1 89.94 151 TRP A O 1
ATOM 1119 N N . VAL A 1 152 ? -22.828 -12.75 -2.404 1 87.44 152 VAL A N 1
ATOM 1120 C CA . VAL A 1 152 ? -21.797 -12.18 -1.534 1 87.44 152 VAL A CA 1
ATOM 1121 C C . VAL A 1 152 ? -21.109 -11.023 -2.248 1 87.44 152 VAL A C 1
ATOM 1123 O O . VAL A 1 152 ? -20.828 -9.992 -1.641 1 87.44 152 VAL A O 1
ATOM 1126 N N . ALA A 1 153 ? -20.844 -11.203 -3.465 1 89.75 153 ALA A N 1
ATOM 1127 C CA . ALA A 1 153 ? -20.188 -10.164 -4.258 1 89.75 153 ALA A CA 1
ATOM 1128 C C . ALA A 1 153 ? -21 -8.883 -4.258 1 89.75 153 ALA A C 1
ATOM 1130 O O . ALA A 1 153 ? -20.484 -7.805 -3.957 1 89.75 153 ALA A O 1
ATOM 1131 N N . HIS A 1 154 ? -22.266 -9 -4.578 1 90.69 154 HIS A N 1
ATOM 1132 C CA . HIS A 1 154 ? -23.141 -7.836 -4.629 1 90.69 154 HIS A CA 1
ATOM 1133 C C . HIS A 1 154 ? -23.25 -7.16 -3.266 1 90.69 154 HIS A C 1
ATOM 1135 O O . HIS A 1 154 ? -23.188 -5.934 -3.168 1 90.69 154 HIS A O 1
ATOM 1141 N N . TYR A 1 155 ? -23.359 -7.973 -2.293 1 89.06 155 TYR A N 1
ATOM 1142 C CA . TYR A 1 155 ? -23.5 -7.461 -0.934 1 89.06 155 TYR A CA 1
ATOM 1143 C C . TYR A 1 155 ? -22.234 -6.727 -0.499 1 89.06 155 TYR A C 1
ATOM 1145 O O . TYR A 1 155 ? -22.297 -5.582 -0.043 1 89.06 155 TYR A O 1
ATOM 1153 N N . ARG A 1 156 ? -21.156 -7.324 -0.683 1 87.81 156 ARG A N 1
ATOM 1154 C CA . ARG A 1 156 ? -19.875 -6.746 -0.256 1 87.81 156 ARG A CA 1
ATOM 1155 C C . ARG A 1 156 ? -19.562 -5.488 -1.058 1 87.81 156 ARG A C 1
ATOM 1157 O O . ARG A 1 156 ? -19.078 -4.496 -0.5 1 87.81 156 ARG A O 1
ATOM 1164 N N . ILE A 1 157 ? -19.812 -5.504 -2.307 1 89.19 157 ILE A N 1
ATOM 1165 C CA . ILE A 1 157 ? -19.516 -4.348 -3.15 1 89.19 157 ILE A CA 1
ATOM 1166 C C . ILE A 1 157 ? -20.406 -3.174 -2.742 1 89.19 157 ILE A C 1
ATOM 1168 O O . ILE A 1 157 ? -19.922 -2.045 -2.605 1 89.19 157 ILE A O 1
ATOM 1172 N N . ARG A 1 158 ? -21.641 -3.488 -2.486 1 88.88 158 ARG A N 1
ATOM 1173 C CA . ARG A 1 158 ? -22.578 -2.443 -2.086 1 88.88 158 ARG A CA 1
ATOM 1174 C C . ARG A 1 158 ? -22.156 -1.816 -0.758 1 88.88 158 ARG A C 1
ATOM 1176 O O . ARG A 1 158 ? -22.078 -0.592 -0.644 1 88.88 158 ARG A O 1
ATOM 1183 N N . VAL A 1 159 ? -21.906 -2.641 0.204 1 86.5 159 VAL A N 1
ATOM 1184 C CA . VAL A 1 159 ? -21.516 -2.146 1.521 1 86.5 159 VAL A CA 1
ATOM 1185 C C . VAL A 1 159 ? -20.172 -1.442 1.428 1 86.5 159 VAL A C 1
ATOM 1187 O O . VAL A 1 159 ? -19.969 -0.387 2.033 1 86.5 159 VAL A O 1
ATOM 1190 N N . GLY A 1 160 ? -19.281 -2.055 0.715 1 87.12 160 GLY A N 1
ATOM 1191 C CA . GLY A 1 160 ? -17.969 -1.455 0.544 1 87.12 160 GLY A CA 1
ATOM 1192 C C . GLY A 1 160 ? -18.031 -0.062 -0.053 1 87.12 160 GLY A C 1
ATOM 1193 O O . GLY A 1 160 ? -17.312 0.839 0.399 1 87.12 160 GLY A O 1
ATOM 1194 N N . ARG A 1 161 ? -18.859 0.141 -1.042 1 86.56 161 ARG A N 1
ATOM 1195 C CA . ARG A 1 161 ? -19.016 1.449 -1.668 1 86.56 161 ARG A CA 1
ATOM 1196 C C . ARG A 1 161 ? -19.672 2.439 -0.708 1 86.56 161 ARG A C 1
ATOM 1198 O O . ARG A 1 161 ? -19.281 3.611 -0.667 1 86.56 161 ARG A O 1
ATOM 1205 N N . ARG A 1 162 ? -20.594 1.971 0.034 1 84.69 162 ARG A N 1
ATOM 1206 C CA . ARG A 1 162 ? -21.281 2.83 0.987 1 84.69 162 ARG A CA 1
ATOM 1207 C C . ARG A 1 162 ? -20.328 3.34 2.062 1 84.69 162 ARG A C 1
ATOM 1209 O O . ARG A 1 162 ? -20.328 4.531 2.379 1 84.69 162 ARG A O 1
ATOM 1216 N N . ILE A 1 163 ? -19.5 2.525 2.543 1 83.31 163 ILE A N 1
ATOM 1217 C CA . ILE A 1 163 ? -18.656 2.914 3.656 1 83.31 163 ILE A CA 1
ATOM 1218 C C . ILE A 1 163 ? -17.328 3.471 3.123 1 83.31 163 ILE A C 1
ATOM 1220 O O . ILE A 1 163 ? -16.547 4.039 3.879 1 83.31 163 ILE A O 1
ATOM 1224 N N . GLY A 1 164 ? -17.109 3.271 1.821 1 82.19 164 GLY A N 1
ATOM 1225 C CA . GLY A 1 164 ? -15.898 3.791 1.211 1 82.19 164 GLY A CA 1
ATOM 1226 C C . GLY A 1 164 ? -14.695 2.887 1.405 1 82.19 164 GLY A C 1
ATOM 1227 O O . GLY A 1 164 ? -13.562 3.363 1.52 1 82.19 164 GLY A O 1
ATOM 1228 N N . SER A 1 165 ? -14.859 1.631 1.54 1 85.38 165 SER A N 1
ATOM 1229 C CA . SER A 1 165 ? -13.766 0.682 1.735 1 85.38 165 SER A CA 1
ATOM 1230 C C . SER A 1 165 ? -13.367 0.025 0.419 1 85.38 165 SER A C 1
ATOM 1232 O O . SER A 1 165 ? -14.094 -0.822 -0.106 1 85.38 165 SER A O 1
ATOM 1234 N N . ALA A 1 166 ? -12.188 0.372 -0.043 1 84 166 ALA A N 1
ATOM 1235 C CA . ALA A 1 166 ? -11.672 -0.234 -1.266 1 84 166 ALA A CA 1
ATOM 1236 C C . ALA A 1 166 ? -11.406 -1.724 -1.07 1 84 166 ALA A C 1
ATOM 1238 O O . ALA A 1 166 ? -11.586 -2.52 -1.994 1 84 166 ALA A O 1
ATOM 1239 N N . ALA A 1 167 ? -11.016 -2.082 0.097 1 85.56 167 ALA A N 1
ATOM 1240 C CA . ALA A 1 167 ? -10.719 -3.48 0.397 1 85.56 167 ALA A CA 1
ATOM 1241 C C . ALA A 1 167 ? -11.977 -4.34 0.318 1 85.56 167 ALA A C 1
ATOM 1243 O O . ALA A 1 167 ? -11.945 -5.445 -0.232 1 85.56 167 ALA A O 1
ATOM 1244 N N . LEU A 1 168 ? -13.023 -3.838 0.865 1 85.62 168 LEU A N 1
ATOM 1245 C CA . LEU A 1 168 ? -14.281 -4.582 0.838 1 85.62 168 LEU A CA 1
ATOM 1246 C C . LEU A 1 168 ? -14.82 -4.688 -0.583 1 85.62 168 LEU A C 1
ATOM 1248 O O . LEU A 1 168 ? -15.359 -5.723 -0.972 1 85.62 168 LEU A O 1
ATOM 1252 N N . VAL A 1 169 ? -14.68 -3.693 -1.34 1 87.75 169 VAL A N 1
ATOM 1253 C CA . VAL A 1 169 ? -15.055 -3.729 -2.748 1 87.75 169 VAL A CA 1
ATOM 1254 C C . VAL A 1 169 ? -14.219 -4.773 -3.484 1 87.75 169 VAL A C 1
ATOM 1256 O O . VAL A 1 169 ? -14.758 -5.594 -4.234 1 87.75 169 VAL A O 1
ATOM 1259 N N . ALA A 1 170 ? -12.969 -4.691 -3.26 1 87.19 170 ALA A N 1
ATOM 1260 C CA . ALA A 1 170 ? -12.086 -5.676 -3.879 1 87.19 170 ALA A CA 1
ATOM 1261 C C . ALA A 1 170 ? -12.484 -7.094 -3.488 1 87.19 170 ALA A C 1
ATOM 1263 O O . ALA A 1 170 ? -12.469 -8 -4.324 1 87.19 170 ALA A O 1
ATOM 1264 N N . ASP A 1 171 ? -12.781 -7.281 -2.281 1 87.56 171 ASP A N 1
ATOM 1265 C CA . ASP A 1 171 ? -13.188 -8.594 -1.801 1 87.56 171 ASP A CA 1
ATOM 1266 C C . ASP A 1 171 ? -14.484 -9.055 -2.479 1 87.56 171 ASP A C 1
ATOM 1268 O O . ASP A 1 171 ? -14.641 -10.234 -2.791 1 87.56 171 ASP A O 1
ATOM 1272 N N . GLY A 1 172 ? -15.375 -8.125 -2.604 1 88.44 172 GLY A N 1
ATOM 1273 C CA . GLY A 1 172 ? -16.578 -8.422 -3.373 1 88.44 172 GLY A CA 1
ATOM 1274 C C . GLY A 1 172 ? -16.281 -8.82 -4.809 1 88.44 172 GLY A C 1
ATOM 1275 O O . GLY A 1 172 ? -16.875 -9.766 -5.332 1 88.44 172 GLY A O 1
ATOM 1276 N N . LEU A 1 173 ? -15.398 -8.141 -5.422 1 87.56 173 LEU A N 1
ATOM 1277 C CA . LEU A 1 173 ? -14.992 -8.469 -6.785 1 87.56 173 LEU A CA 1
ATOM 1278 C C . LEU A 1 173 ? -14.312 -9.836 -6.84 1 87.56 173 LEU A C 1
ATOM 1280 O O . LEU A 1 173 ? -14.469 -10.57 -7.816 1 87.56 173 LEU A O 1
ATOM 1284 N N . HIS A 1 174 ? -13.539 -10.086 -5.824 1 87.31 174 HIS A N 1
ATOM 1285 C CA . HIS A 1 174 ? -12.953 -11.422 -5.73 1 87.31 174 HIS A CA 1
ATOM 1286 C C . HIS A 1 174 ? -14.039 -12.5 -5.688 1 87.31 174 HIS A C 1
ATOM 1288 O O . HIS A 1 174 ? -13.945 -13.508 -6.387 1 87.31 174 HIS A O 1
ATOM 1294 N N . ALA A 1 175 ? -15.023 -12.258 -4.875 1 85.56 175 ALA A N 1
ATOM 1295 C CA . ALA A 1 175 ? -16.141 -13.18 -4.824 1 85.56 175 ALA A CA 1
ATOM 1296 C C . ALA A 1 175 ? -16.781 -13.344 -6.203 1 85.56 175 ALA A C 1
ATOM 1298 O O . ALA A 1 175 ? -17.203 -14.445 -6.574 1 85.56 175 ALA A O 1
ATOM 1299 N N . ARG A 1 176 ? -16.875 -12.289 -6.895 1 86.81 176 ARG A N 1
ATOM 1300 C CA . ARG A 1 176 ? -17.406 -12.328 -8.25 1 86.81 176 ARG A CA 1
ATOM 1301 C C . ARG A 1 176 ? -16.547 -13.211 -9.148 1 86.81 176 ARG A C 1
ATOM 1303 O O . ARG A 1 176 ? -17.062 -13.969 -9.969 1 86.81 176 ARG A O 1
ATOM 1310 N N . THR A 1 177 ? -15.273 -13.055 -9.008 1 85.88 177 THR A N 1
ATOM 1311 C CA . THR A 1 177 ? -14.352 -13.883 -9.773 1 85.88 177 THR A CA 1
ATOM 1312 C C . THR A 1 177 ? -14.57 -15.359 -9.469 1 85.88 177 THR A C 1
ATOM 1314 O O . THR A 1 177 ? -14.547 -16.203 -10.375 1 85.88 177 THR A O 1
ATOM 1317 N N . ASP A 1 178 ? -14.734 -15.625 -8.219 1 85 178 ASP A N 1
ATOM 1318 C CA . ASP A 1 178 ? -15.023 -17 -7.84 1 85 178 ASP A CA 1
ATOM 1319 C C . ASP A 1 178 ? -16.328 -17.484 -8.469 1 85 178 ASP A C 1
ATOM 1321 O O . ASP A 1 178 ? -16.422 -18.625 -8.906 1 85 178 ASP A O 1
ATOM 1325 N N . GLY A 1 179 ? -17.281 -16.641 -8.477 1 83.62 179 GLY A N 1
ATOM 1326 C CA . GLY A 1 179 ? -18.531 -16.953 -9.164 1 83.62 179 GLY A CA 1
ATOM 1327 C C . GLY A 1 179 ? -18.344 -17.234 -10.641 1 83.62 179 GLY A C 1
ATOM 1328 O O . GLY A 1 179 ? -18.922 -18.188 -11.172 1 83.62 179 GLY A O 1
ATOM 1329 N N . PHE A 1 180 ? -17.547 -16.469 -11.266 1 84.44 180 PHE A N 1
ATOM 1330 C CA . PHE A 1 180 ? -17.25 -16.672 -12.68 1 84.44 180 PHE A CA 1
ATOM 1331 C C . PHE A 1 180 ? -16.562 -18.016 -12.906 1 84.44 180 PHE A C 1
ATOM 1333 O O . PHE A 1 180 ? -16.859 -18.703 -13.883 1 84.44 180 PHE A O 1
ATOM 1340 N N . THR A 1 181 ? -15.68 -18.297 -12.062 1 80.75 181 THR A N 1
ATOM 1341 C CA . THR A 1 181 ? -14.977 -19.562 -12.195 1 80.75 181 THR A CA 1
ATOM 1342 C C . THR A 1 181 ? -15.953 -20.734 -12.086 1 80.75 181 THR A C 1
ATOM 1344 O O . THR A 1 181 ? -15.852 -21.703 -12.844 1 80.75 181 THR A O 1
ATOM 1347 N N . SER A 1 182 ? -16.859 -20.625 -11.133 1 82.38 182 SER A N 1
ATOM 1348 C CA . SER A 1 182 ? -17.875 -21.656 -11.008 1 82.38 182 SER A CA 1
ATOM 1349 C C . SER A 1 182 ? -18.766 -21.719 -12.25 1 82.38 182 SER A C 1
ATOM 1351 O O . SER A 1 182 ? -19.109 -22.812 -12.711 1 82.38 182 SER A O 1
ATOM 1353 N N . LEU A 1 183 ? -19.062 -20.609 -12.789 1 83.81 183 LEU A N 1
ATOM 1354 C CA . LEU A 1 183 ? -19.891 -20.547 -13.992 1 83.81 183 LEU A CA 1
ATOM 1355 C C . LEU A 1 183 ? -19.156 -21.141 -15.188 1 83.81 183 LEU A C 1
ATOM 1357 O O . LEU A 1 183 ? -19.766 -21.781 -16.047 1 83.81 183 LEU A O 1
ATOM 1361 N N . ALA A 1 184 ? -17.906 -20.953 -15.234 1 81.94 184 ALA A N 1
ATOM 1362 C CA . ALA A 1 184 ? -17.078 -21.516 -16.312 1 81.94 184 ALA A CA 1
ATOM 1363 C C . ALA A 1 184 ? -17.141 -23.031 -16.297 1 81.94 184 ALA A C 1
ATOM 1365 O O . ALA A 1 184 ? -17.25 -23.672 -17.344 1 81.94 184 ALA A O 1
ATOM 1366 N N . VAL A 1 185 ? -17.062 -23.547 -15.094 1 77.31 185 VAL A N 1
ATOM 1367 C CA . VAL A 1 185 ? -17.109 -25 -14.945 1 77.31 185 VAL A CA 1
ATOM 1368 C C . VAL A 1 185 ? -18.469 -25.516 -15.438 1 77.31 185 VAL A C 1
ATOM 1370 O O . VAL A 1 185 ? -18.531 -26.516 -16.156 1 77.31 185 VAL A O 1
ATOM 1373 N N . VAL A 1 186 ? -19.5 -24.797 -15.117 1 83.56 186 VAL A N 1
ATOM 1374 C CA . VAL A 1 186 ? -20.859 -25.188 -15.492 1 83.56 186 VAL A CA 1
ATOM 1375 C C . VAL A 1 186 ? -21.016 -25.094 -17 1 83.56 186 VAL A C 1
ATOM 1377 O O . VAL A 1 186 ? -21.453 -26.062 -17.656 1 83.56 186 VAL A O 1
ATOM 1380 N N . LEU A 1 187 ? -20.609 -24.047 -17.594 1 86.56 187 LEU A N 1
ATOM 1381 C CA . LEU A 1 187 ? -20.766 -23.828 -19.031 1 86.56 187 LEU A CA 1
ATOM 1382 C C . LEU A 1 187 ? -19.875 -24.781 -19.812 1 86.56 187 LEU A C 1
ATOM 1384 O O . LEU A 1 187 ? -20.266 -25.281 -20.875 1 86.56 187 LEU A O 1
ATOM 1388 N N . GLY A 1 188 ? -18.719 -24.969 -19.297 1 81.81 188 GLY A N 1
ATOM 1389 C CA . GLY A 1 188 ? -17.828 -25.938 -19.922 1 81.81 188 GLY A CA 1
ATOM 1390 C C . GLY A 1 188 ? -18.406 -27.344 -19.922 1 81.81 188 GLY A C 1
ATOM 1391 O O . GLY A 1 188 ? -18.375 -28.047 -20.938 1 81.81 188 GLY A O 1
ATOM 1392 N N . ALA A 1 189 ? -18.984 -27.703 -18.781 1 79.88 189 ALA A N 1
ATOM 1393 C CA . ALA A 1 189 ? -19.578 -29.031 -18.641 1 79.88 189 ALA A CA 1
ATOM 1394 C C . ALA A 1 189 ? -20.766 -29.203 -19.578 1 79.88 189 ALA A C 1
ATOM 1396 O O . ALA A 1 189 ? -20.906 -30.25 -20.219 1 79.88 189 ALA A O 1
ATOM 1397 N N . ILE A 1 190 ? -21.516 -28.219 -19.625 1 84.38 190 ILE A N 1
ATOM 1398 C CA . ILE A 1 190 ? -22.672 -28.25 -20.5 1 84.38 190 ILE A CA 1
ATOM 1399 C C . ILE A 1 190 ? -22.219 -28.359 -21.953 1 84.38 190 ILE A C 1
ATOM 1401 O O . ILE A 1 190 ? -22.797 -29.109 -22.734 1 84.38 190 ILE A O 1
ATOM 1405 N N . GLY A 1 191 ? -21.219 -27.609 -22.266 1 84.81 191 GLY A N 1
ATOM 1406 C CA . GLY A 1 191 ? -20.688 -27.672 -23.625 1 84.81 191 GLY A CA 1
ATOM 1407 C C . GLY A 1 191 ? -20.141 -29.031 -24 1 84.81 191 GLY A C 1
ATOM 1408 O O . GLY A 1 191 ? -20.406 -29.531 -25.094 1 84.81 191 GLY A O 1
ATOM 1409 N N . VAL A 1 192 ? -19.531 -29.672 -23.078 1 78.5 192 VAL A N 1
ATOM 1410 C CA . VAL A 1 192 ? -18.969 -31 -23.312 1 78.5 192 VAL A CA 1
ATOM 1411 C C . VAL A 1 192 ? -20.094 -32.031 -23.406 1 78.5 192 VAL A C 1
ATOM 1413 O O . VAL A 1 192 ? -20.047 -32.906 -24.25 1 78.5 192 VAL A O 1
ATOM 1416 N N . ALA A 1 193 ? -21.062 -31.859 -22.578 1 82.5 193 ALA A N 1
ATOM 1417 C CA . ALA A 1 193 ? -22.203 -32.781 -22.594 1 82.5 193 ALA A CA 1
ATOM 1418 C C . ALA A 1 193 ? -22.938 -32.688 -23.938 1 82.5 193 ALA A C 1
ATOM 1420 O O . ALA A 1 193 ? -23.516 -33.688 -24.406 1 82.5 193 ALA A O 1
ATOM 1421 N N . LEU A 1 194 ? -22.828 -31.562 -24.469 1 87.19 194 LEU A N 1
ATOM 1422 C CA . LEU A 1 194 ? -23.484 -31.359 -25.766 1 87.19 194 LEU A CA 1
ATOM 1423 C C . LEU A 1 194 ? -22.609 -31.859 -26.906 1 87.19 194 LEU A C 1
ATOM 1425 O O . LEU A 1 194 ? -23.016 -31.828 -28.062 1 87.19 194 LEU A O 1
ATOM 1429 N N . GLY A 1 195 ? -21.359 -32.375 -26.531 1 81.19 195 GLY A N 1
ATOM 1430 C CA . GLY A 1 195 ? -20.5 -33.031 -27.516 1 81.19 195 GLY A CA 1
ATOM 1431 C C . GLY A 1 195 ? -19.422 -32.125 -28.062 1 81.19 195 GLY A C 1
ATOM 1432 O O . GLY A 1 195 ? -18.844 -32.406 -29.109 1 81.19 195 GLY A O 1
ATOM 1433 N N . PHE A 1 196 ? -19.234 -30.953 -27.516 1 84 196 PHE A N 1
ATOM 1434 C CA . PHE A 1 196 ? -18.172 -30.031 -27.891 1 84 196 PHE A CA 1
ATOM 1435 C C . PHE A 1 196 ? -17.016 -30.094 -26.891 1 84 196 PHE A C 1
ATOM 1437 O O . PHE A 1 196 ? -17 -29.359 -25.891 1 84 196 PHE A O 1
ATOM 1444 N N . PRO A 1 197 ? -16.047 -30.844 -27.203 1 76.88 197 PRO A N 1
ATOM 1445 C CA . PRO A 1 197 ? -14.977 -31.047 -26.219 1 76.88 197 PRO A CA 1
ATOM 1446 C C . PRO A 1 197 ? -14.164 -29.781 -25.953 1 76.88 197 PRO A C 1
ATOM 1448 O O . PRO A 1 197 ? -13.586 -29.641 -24.875 1 76.88 197 PRO A O 1
ATOM 1451 N N . LEU A 1 198 ? -14.164 -28.875 -26.953 1 80.38 198 LEU A N 1
ATOM 1452 C CA . LEU A 1 198 ? -13.352 -27.672 -26.797 1 80.38 198 LEU A CA 1
ATOM 1453 C C . LEU A 1 198 ? -14.125 -26.594 -26.047 1 80.38 198 LEU A C 1
ATOM 1455 O O . LEU A 1 198 ? -13.602 -25.516 -25.797 1 80.38 198 LEU A O 1
ATOM 1459 N N . ALA A 1 199 ? -15.234 -26.953 -25.719 1 83.19 199 ALA A N 1
ATOM 1460 C CA . ALA A 1 199 ? -16.062 -25.984 -25 1 83.19 199 ALA A CA 1
ATOM 1461 C C . ALA A 1 199 ? -15.43 -25.625 -23.656 1 83.19 199 ALA A C 1
ATOM 1463 O O . ALA A 1 199 ? -15.391 -24.438 -23.266 1 83.19 199 ALA A O 1
ATOM 1464 N N . ASP A 1 200 ? -14.867 -26.562 -23 1 80.19 200 ASP A N 1
ATOM 1465 C CA . ASP A 1 200 ? -14.344 -26.375 -21.641 1 80.19 200 ASP A CA 1
ATOM 1466 C C . ASP A 1 200 ? -13.156 -25.406 -21.641 1 80.19 200 ASP A C 1
ATOM 1468 O O . ASP A 1 200 ? -13.195 -24.375 -20.984 1 80.19 200 ASP A O 1
ATOM 1472 N N . PRO A 1 201 ? -12.211 -25.609 -22.547 1 81 201 PRO A N 1
ATOM 1473 C CA . PRO A 1 201 ? -11.086 -24.672 -22.531 1 81 201 PRO A CA 1
ATOM 1474 C C . PRO A 1 201 ? -11.445 -23.312 -23.094 1 81 201 PRO A C 1
ATOM 1476 O O . PRO A 1 201 ? -10.898 -22.297 -22.656 1 81 201 PRO A O 1
ATOM 1479 N N . ILE A 1 202 ? -12.328 -23.234 -23.938 1 85.5 202 ILE A N 1
ATOM 1480 C CA . ILE A 1 202 ? -12.75 -21.953 -24.484 1 85.5 202 ILE A CA 1
ATOM 1481 C C . ILE A 1 202 ? -13.469 -21.141 -23.406 1 85.5 202 ILE A C 1
ATOM 1483 O O . ILE A 1 202 ? -13.18 -19.953 -23.219 1 85.5 202 ILE A O 1
ATOM 1487 N N . VAL A 1 203 ? -14.367 -21.812 -22.75 1 85.31 203 VAL A N 1
ATOM 1488 C CA . VAL A 1 203 ? -15.086 -21.156 -21.672 1 85.31 203 VAL A CA 1
ATOM 1489 C C . VAL A 1 203 ? -14.102 -20.734 -20.578 1 85.31 203 VAL A C 1
ATOM 1491 O O . VAL A 1 203 ? -14.211 -19.641 -20.016 1 85.31 203 VAL A O 1
ATOM 1494 N N . GLY A 1 204 ? -13.164 -21.578 -20.359 1 83.06 204 GLY A N 1
ATOM 1495 C CA . GLY A 1 204 ? -12.125 -21.25 -19.406 1 83.06 204 GLY A CA 1
ATOM 1496 C C . GLY A 1 204 ? -11.352 -19.984 -19.766 1 83.06 204 GLY A C 1
ATOM 1497 O O . GLY A 1 204 ? -11.086 -19.141 -18.922 1 83.06 204 GLY A O 1
ATOM 1498 N N . LEU A 1 205 ? -11.062 -19.875 -20.984 1 87.19 205 LEU A N 1
ATOM 1499 C CA . LEU A 1 205 ? -10.312 -18.703 -21.453 1 87.19 205 LEU A CA 1
ATOM 1500 C C . LEU A 1 205 ? -11.164 -17.453 -21.375 1 87.19 205 LEU A C 1
ATOM 1502 O O . LEU A 1 205 ? -10.672 -16.375 -21 1 87.19 205 LEU A O 1
ATOM 1506 N N . LEU A 1 206 ? -12.398 -17.594 -21.703 1 88.56 206 LEU A N 1
ATOM 1507 C CA . LEU A 1 206 ? -13.312 -16.469 -21.609 1 88.56 206 LEU A CA 1
ATOM 1508 C C . LEU A 1 206 ? -13.453 -15.984 -20.172 1 88.56 206 LEU A C 1
ATOM 1510 O O . LEU A 1 206 ? -13.445 -14.781 -19.922 1 88.56 206 LEU A O 1
ATOM 1514 N N . ILE A 1 207 ? -13.508 -16.891 -19.328 1 86.62 207 ILE A N 1
ATOM 1515 C CA . ILE A 1 207 ? -13.641 -16.547 -17.922 1 86.62 207 ILE A CA 1
ATOM 1516 C C . ILE A 1 207 ? -12.344 -15.906 -17.422 1 86.62 207 ILE A C 1
ATOM 1518 O O . ILE A 1 207 ? -12.375 -14.992 -16.594 1 86.62 207 ILE A O 1
ATOM 1522 N N . THR A 1 208 ? -11.289 -16.422 -17.922 1 88 208 THR A N 1
ATOM 1523 C CA . THR A 1 208 ? -10.016 -15.812 -17.562 1 88 208 THR A CA 1
ATOM 1524 C C . THR A 1 208 ? -9.992 -14.336 -17.969 1 88 208 THR A C 1
ATOM 1526 O O . THR A 1 208 ? -9.547 -13.484 -17.188 1 88 208 THR A O 1
ATOM 1529 N N . ILE A 1 209 ? -10.5 -14.078 -19.094 1 90.88 209 ILE A N 1
ATOM 1530 C CA . ILE A 1 209 ? -10.562 -12.695 -19.562 1 90.88 209 ILE A CA 1
ATOM 1531 C C . ILE A 1 209 ? -11.461 -11.875 -18.641 1 90.88 209 ILE A C 1
ATOM 1533 O O . ILE A 1 209 ? -11.133 -10.742 -18.281 1 90.88 209 ILE A O 1
ATOM 1537 N N . ALA A 1 210 ? -12.531 -12.445 -18.25 1 89.31 210 ALA A N 1
ATOM 1538 C CA . ALA A 1 210 ? -13.445 -11.766 -17.328 1 89.31 210 ALA A CA 1
ATOM 1539 C C . ALA A 1 210 ? -12.766 -11.484 -15.992 1 89.31 210 ALA A C 1
ATOM 1541 O O . ALA A 1 210 ? -12.93 -10.406 -15.422 1 89.31 210 ALA A O 1
ATOM 1542 N N . ILE A 1 211 ? -12.016 -12.422 -15.516 1 89.25 211 ILE A N 1
ATOM 1543 C CA . ILE A 1 211 ? -11.312 -12.266 -14.242 1 89.25 211 ILE A CA 1
ATOM 1544 C C . ILE A 1 211 ? -10.273 -11.156 -14.359 1 89.25 211 ILE A C 1
ATOM 1546 O O . ILE A 1 211 ? -10.102 -10.359 -13.438 1 89.25 211 ILE A O 1
ATOM 1550 N N . LEU A 1 212 ? -9.688 -11.07 -15.484 1 91.94 212 LEU A N 1
ATOM 1551 C CA . LEU A 1 212 ? -8.68 -10.031 -15.703 1 91.94 212 LEU A CA 1
ATOM 1552 C C . LEU A 1 212 ? -9.32 -8.648 -15.688 1 91.94 212 LEU A C 1
ATOM 1554 O O . LEU A 1 212 ? -8.719 -7.691 -15.188 1 91.94 212 LEU A O 1
ATOM 1558 N N . ALA A 1 213 ? -10.484 -8.594 -16.234 1 91.5 213 ALA A N 1
ATOM 1559 C CA . ALA A 1 213 ? -11.203 -7.324 -16.188 1 91.5 213 ALA A CA 1
ATOM 1560 C C . ALA A 1 213 ? -11.539 -6.922 -14.758 1 91.5 213 ALA A C 1
ATOM 1562 O O . ALA A 1 213 ? -11.383 -5.758 -14.383 1 91.5 213 ALA A O 1
ATOM 1563 N N . VAL A 1 214 ? -11.953 -7.883 -14 1 88.38 214 VAL A N 1
ATOM 1564 C CA . VAL A 1 214 ? -12.25 -7.637 -12.594 1 88.38 214 VAL A CA 1
ATOM 1565 C C . VAL A 1 214 ? -10.977 -7.234 -11.859 1 88.38 214 VAL A C 1
ATOM 1567 O O . VAL A 1 214 ? -10.984 -6.297 -11.055 1 88.38 214 VAL A O 1
ATOM 1570 N N . LEU A 1 215 ? -9.969 -7.91 -12.117 1 90.81 215 LEU A N 1
ATOM 1571 C CA . LEU A 1 215 ? -8.672 -7.625 -11.508 1 90.81 215 LEU A CA 1
ATOM 1572 C C . LEU A 1 215 ? -8.242 -6.191 -11.797 1 90.81 215 LEU A C 1
ATOM 1574 O O . LEU A 1 215 ? -7.773 -5.488 -10.898 1 90.81 215 LEU A O 1
ATOM 1578 N N . ARG A 1 216 ? -8.422 -5.824 -13.039 1 92.56 216 ARG A N 1
ATOM 1579 C CA . ARG A 1 216 ? -8.047 -4.469 -13.422 1 92.56 216 ARG A CA 1
ATOM 1580 C C . ARG A 1 216 ? -8.805 -3.436 -12.594 1 92.56 216 ARG A C 1
ATOM 1582 O O . ARG A 1 216 ? -8.219 -2.467 -12.109 1 92.56 216 ARG A O 1
ATOM 1589 N N . GLY A 1 217 ? -10.07 -3.672 -12.469 1 90.19 217 GLY A N 1
ATOM 1590 C CA . GLY A 1 217 ? -10.875 -2.768 -11.664 1 90.19 217 GLY A CA 1
ATOM 1591 C C . GLY A 1 217 ? -10.469 -2.738 -10.203 1 90.19 217 GLY A C 1
ATOM 1592 O O . GLY A 1 217 ? -10.305 -1.664 -9.625 1 90.19 217 GLY A O 1
ATOM 1593 N N . ALA A 1 218 ? -10.281 -3.889 -9.641 1 89.38 218 ALA A N 1
ATOM 1594 C CA . ALA A 1 218 ? -9.898 -3.994 -8.234 1 89.38 218 ALA A CA 1
ATOM 1595 C C . ALA A 1 218 ? -8.516 -3.389 -8 1 89.38 218 ALA A C 1
ATOM 1597 O O . ALA A 1 218 ? -8.305 -2.658 -7.027 1 89.38 218 ALA A O 1
ATOM 1598 N N . ALA A 1 219 ? -7.637 -3.689 -8.867 1 92.44 219 ALA A N 1
ATOM 1599 C CA . ALA A 1 219 ? -6.273 -3.174 -8.766 1 92.44 219 ALA A CA 1
ATOM 1600 C C . ALA A 1 219 ? -6.254 -1.65 -8.844 1 92.44 219 ALA A C 1
ATOM 1602 O O . ALA A 1 219 ? -5.512 -0.992 -8.117 1 92.44 219 ALA A O 1
ATOM 1603 N N . ARG A 1 220 ? -7.047 -1.131 -9.734 1 90.69 220 ARG A N 1
ATOM 1604 C CA . ARG A 1 220 ? -7.113 0.319 -9.875 1 90.69 220 ARG A CA 1
ATOM 1605 C C . ARG A 1 220 ? -7.629 0.976 -8.602 1 90.69 220 ARG A C 1
ATOM 1607 O O . ARG A 1 220 ? -7.094 1.997 -8.164 1 90.69 220 ARG A O 1
ATOM 1614 N N . GLU A 1 221 ? -8.602 0.373 -8.047 1 87.38 221 GLU A N 1
ATOM 1615 C CA . GLU A 1 221 ? -9.172 0.926 -6.824 1 87.38 221 GLU A CA 1
ATOM 1616 C C . GLU A 1 221 ? -8.156 0.909 -5.688 1 87.38 221 GLU A C 1
ATOM 1618 O O . GLU A 1 221 ? -7.992 1.904 -4.977 1 87.38 221 GLU A O 1
ATOM 1623 N N . VAL A 1 222 ? -7.516 -0.152 -5.512 1 88 222 VAL A N 1
ATOM 1624 C CA . VAL A 1 222 ? -6.535 -0.3 -4.441 1 88 222 VAL A CA 1
ATOM 1625 C C . VAL A 1 222 ? -5.328 0.59 -4.719 1 88 222 VAL A C 1
ATOM 1627 O O . VAL A 1 222 ? -4.773 1.205 -3.805 1 88 222 VAL A O 1
ATOM 1630 N N . TYR A 1 223 ? -4.98 0.694 -5.969 1 90.94 223 TYR A N 1
ATOM 1631 C CA . TYR A 1 223 ? -3.887 1.569 -6.383 1 90.94 223 TYR A CA 1
ATOM 1632 C C . TYR A 1 223 ? -4.18 3.018 -6.012 1 90.94 223 TYR A C 1
ATOM 1634 O O . TYR A 1 223 ? -3.336 3.695 -5.418 1 90.94 223 TYR A O 1
ATOM 1642 N N . ARG A 1 224 ? -5.27 3.459 -6.395 1 88.75 224 ARG A N 1
ATOM 1643 C CA . ARG A 1 224 ? -5.652 4.84 -6.113 1 88.75 224 ARG A CA 1
ATOM 1644 C C . ARG A 1 224 ? -5.648 5.109 -4.613 1 88.75 224 ARG A C 1
ATOM 1646 O O . ARG A 1 224 ? -5.199 6.168 -4.168 1 88.75 224 ARG A O 1
ATOM 1653 N N . ARG A 1 225 ? -6.086 4.121 -3.904 1 86.44 225 ARG A N 1
ATOM 1654 C CA . ARG A 1 225 ? -6.137 4.293 -2.455 1 86.44 225 ARG A CA 1
ATOM 1655 C C . ARG A 1 225 ? -4.734 4.352 -1.861 1 86.44 225 ARG A C 1
ATOM 1657 O O . ARG A 1 225 ? -4.449 5.199 -1.01 1 86.44 225 ARG A O 1
ATOM 1664 N N . LEU A 1 226 ? -3.875 3.508 -2.311 1 87.38 226 LEU A N 1
ATOM 1665 C CA . LEU A 1 226 ? -2.518 3.445 -1.781 1 87.38 226 LEU A CA 1
ATOM 1666 C C . LEU A 1 226 ? -1.729 4.695 -2.154 1 87.38 226 LEU A C 1
ATOM 1668 O O . LEU A 1 226 ? -0.853 5.129 -1.403 1 87.38 226 LEU A O 1
ATOM 1672 N N . MET A 1 227 ? -2.117 5.254 -3.256 1 88.25 227 MET A N 1
ATOM 1673 C CA . MET A 1 227 ? -1.429 6.453 -3.725 1 88.25 227 MET A CA 1
ATOM 1674 C C . MET A 1 227 ? -2.041 7.707 -3.109 1 88.25 227 MET A C 1
ATOM 1676 O O . MET A 1 227 ? -1.654 8.828 -3.455 1 88.25 227 MET A O 1
ATOM 1680 N N . ASP A 1 228 ? -2.967 7.516 -2.225 1 85.88 228 ASP A N 1
ATOM 1681 C CA . ASP A 1 228 ? -3.674 8.609 -1.568 1 85.88 228 ASP A CA 1
ATOM 1682 C C . ASP A 1 228 ? -4.434 9.461 -2.584 1 85.88 228 ASP A C 1
ATOM 1684 O O . ASP A 1 228 ? -4.496 10.688 -2.453 1 85.88 228 ASP A O 1
ATOM 1688 N N . ALA A 1 229 ? -4.887 8.867 -3.619 1 89 229 ALA A N 1
ATOM 1689 C CA . ALA A 1 229 ? -5.688 9.602 -4.594 1 89 229 ALA A CA 1
ATOM 1690 C C . ALA A 1 229 ? -7.059 9.953 -4.027 1 89 229 ALA A C 1
ATOM 1692 O O . ALA A 1 229 ? -7.699 9.125 -3.375 1 89 229 ALA A O 1
ATOM 1693 N N . VAL A 1 230 ? -7.449 11.141 -4.168 1 89.94 230 VAL A N 1
ATOM 1694 C CA . VAL A 1 230 ? -8.773 11.594 -3.748 1 89.94 230 VAL A CA 1
ATOM 1695 C C . VAL A 1 230 ? -9.539 12.148 -4.949 1 89.94 230 VAL A C 1
ATOM 1697 O O . VAL A 1 230 ? -8.93 12.562 -5.938 1 89.94 230 VAL A O 1
ATOM 1700 N N . ASP A 1 231 ? -10.82 12.039 -4.871 1 88.81 231 ASP A N 1
ATOM 1701 C CA . ASP A 1 231 ? -11.656 12.656 -5.902 1 88.81 231 ASP A CA 1
ATOM 1702 C C . ASP A 1 231 ? -11.469 14.172 -5.922 1 88.81 231 ASP A C 1
ATOM 1704 O O . ASP A 1 231 ? -11.68 14.844 -4.91 1 88.81 231 ASP A O 1
ATOM 1708 N N . PRO A 1 232 ? -11.156 14.695 -7.094 1 90.75 232 PRO A N 1
ATOM 1709 C CA . PRO A 1 232 ? -10.969 16.141 -7.172 1 90.75 232 PRO A CA 1
ATOM 1710 C C . PRO A 1 232 ? -12.203 16.922 -6.707 1 90.75 232 PRO A C 1
ATOM 1712 O O . PRO A 1 232 ? -12.078 18.031 -6.172 1 90.75 232 PRO A O 1
ATOM 1715 N N . GLY A 1 233 ? -13.305 16.297 -6.922 1 91.81 233 GLY A N 1
ATOM 1716 C CA . GLY A 1 233 ? -14.523 16.922 -6.43 1 91.81 233 GLY A CA 1
ATOM 1717 C C . GLY A 1 233 ? -14.531 17.125 -4.926 1 91.81 233 GLY A C 1
ATOM 1718 O O . GLY A 1 233 ? -15.07 18.109 -4.422 1 91.81 233 GLY A O 1
ATOM 1719 N N . LEU A 1 234 ? -13.953 16.188 -4.195 1 90.81 234 LEU A N 1
ATOM 1720 C CA . LEU A 1 234 ? -13.836 16.297 -2.748 1 90.81 234 LEU A CA 1
ATOM 1721 C C . LEU A 1 234 ? -12.93 17.453 -2.361 1 90.81 234 LEU A C 1
ATOM 1723 O O . LEU A 1 234 ? -13.211 18.172 -1.394 1 90.81 234 LEU A O 1
ATOM 1727 N N . VAL A 1 235 ? -11.891 17.641 -3.104 1 93.12 235 VAL A N 1
ATOM 1728 C CA . VAL A 1 235 ? -10.969 18.734 -2.857 1 93.12 235 VAL A CA 1
ATOM 1729 C C . VAL A 1 235 ? -11.672 20.062 -3.125 1 93.12 235 VAL A C 1
ATOM 1731 O O . VAL A 1 235 ? -11.531 21.016 -2.354 1 93.12 235 VAL A O 1
ATOM 1734 N N . ASP A 1 236 ? -12.438 20.078 -4.203 1 94 236 ASP A N 1
ATOM 1735 C CA . ASP A 1 236 ? -13.195 21.281 -4.523 1 94 236 ASP A CA 1
ATOM 1736 C C . ASP A 1 236 ? -14.172 21.625 -3.402 1 94 236 ASP A C 1
ATOM 1738 O O . ASP A 1 236 ? -14.289 22.781 -3.012 1 94 236 ASP A O 1
ATOM 1742 N N . THR A 1 237 ? -14.812 20.625 -2.943 1 95 237 THR A N 1
ATOM 1743 C CA . THR A 1 237 ? -15.773 20.812 -1.86 1 95 237 THR A CA 1
ATOM 1744 C C . THR A 1 237 ? -15.078 21.344 -0.608 1 95 237 THR A C 1
ATOM 1746 O O . THR A 1 237 ? -15.57 22.266 0.043 1 95 237 THR A O 1
ATOM 1749 N N . ALA A 1 238 ? -13.984 20.719 -0.278 1 95.62 238 ALA A N 1
ATOM 1750 C CA . ALA A 1 238 ? -13.227 21.156 0.894 1 95.62 238 ALA A CA 1
ATOM 1751 C C . ALA A 1 238 ? -12.75 22.594 0.738 1 95.62 238 ALA A C 1
ATOM 1753 O O . ALA A 1 238 ? -12.844 23.391 1.677 1 95.62 238 ALA A O 1
ATOM 1754 N N . GLU A 1 239 ? -12.273 22.922 -0.438 1 95.94 239 GLU A N 1
ATOM 1755 C CA . GLU A 1 239 ? -11.797 24.266 -0.705 1 95.94 239 GLU A CA 1
ATOM 1756 C C . GLU A 1 239 ? -12.93 25.281 -0.601 1 95.94 239 GLU A C 1
ATOM 1758 O O . GLU A 1 239 ? -12.766 26.344 0.009 1 95.94 239 GLU A O 1
ATOM 1763 N N . ARG A 1 240 ? -14 25.016 -1.192 1 96.75 240 ARG A N 1
ATOM 1764 C CA . ARG A 1 240 ? -15.172 25.891 -1.131 1 96.75 240 ARG A CA 1
ATOM 1765 C C . ARG A 1 240 ? -15.641 26.062 0.308 1 96.75 240 ARG A C 1
ATOM 1767 O O . ARG A 1 240 ? -16.031 27.172 0.708 1 96.75 240 ARG A O 1
ATOM 1774 N N . THR A 1 241 ? -15.656 24.984 1.033 1 96.88 241 THR A N 1
ATOM 1775 C CA . THR A 1 241 ? -16.078 25.016 2.43 1 96.88 241 THR A CA 1
ATOM 1776 C C . THR A 1 241 ? -15.172 25.938 3.246 1 96.88 241 THR A C 1
ATOM 1778 O O . THR A 1 241 ? -15.664 26.75 4.035 1 96.88 241 THR A O 1
ATOM 1781 N N . LEU A 1 242 ? -13.867 25.844 3.033 1 97.19 242 LEU A N 1
ATOM 1782 C CA . LEU A 1 242 ? -12.906 26.688 3.75 1 97.19 242 LEU A CA 1
ATOM 1783 C C . LEU A 1 242 ? -13.086 28.156 3.387 1 97.19 242 LEU A C 1
ATOM 1785 O O . LEU A 1 242 ? -13.086 29.016 4.266 1 97.19 242 LEU A O 1
ATOM 1789 N N . ARG A 1 243 ? -13.266 28.453 2.152 1 97.06 243 ARG A N 1
ATOM 1790 C CA . ARG A 1 243 ? -13.375 29.828 1.674 1 97.06 243 ARG A CA 1
ATOM 1791 C C . ARG A 1 243 ? -14.672 30.484 2.156 1 97.06 243 ARG A C 1
ATOM 1793 O O . ARG A 1 243 ? -14.766 31.703 2.246 1 97.06 243 ARG A O 1
ATOM 1800 N N . ALA A 1 244 ? -15.594 29.719 2.51 1 97 244 ALA A N 1
ATOM 1801 C CA . ALA A 1 244 ? -16.891 30.203 2.943 1 97 244 ALA A CA 1
ATOM 1802 C C . ALA A 1 244 ? -16.875 30.578 4.422 1 97 244 ALA A C 1
ATOM 1804 O O . ALA A 1 244 ? -17.781 31.266 4.906 1 97 244 ALA A O 1
ATOM 1805 N N . VAL A 1 245 ? -15.898 30.172 5.168 1 96.81 245 VAL A N 1
ATOM 1806 C CA . VAL A 1 245 ? -15.805 30.469 6.594 1 96.81 245 VAL A CA 1
ATOM 1807 C C . VAL A 1 245 ? -15.461 31.938 6.789 1 96.81 245 VAL A C 1
ATOM 1809 O O . VAL A 1 245 ? -14.461 32.438 6.258 1 96.81 245 VAL A O 1
ATOM 1812 N N . PRO A 1 246 ? -16.266 32.688 7.562 1 97.19 246 PRO A N 1
ATOM 1813 C CA . PRO A 1 246 ? -15.945 34.094 7.828 1 97.19 246 PRO A CA 1
ATOM 1814 C C . PRO A 1 246 ? -14.57 34.281 8.469 1 97.19 246 PRO A C 1
ATOM 1816 O O . PRO A 1 246 ? -14.227 33.562 9.414 1 97.19 246 PRO A O 1
ATOM 1819 N N . GLY A 1 247 ? -13.742 35.156 7.938 1 97.12 247 GLY A N 1
ATOM 1820 C CA . GLY A 1 247 ? -12.414 35.438 8.469 1 97.12 247 GLY A CA 1
ATOM 1821 C C . GLY A 1 247 ? -11.312 34.812 7.637 1 97.12 247 GLY A C 1
ATOM 1822 O O . GLY A 1 247 ? -10.141 35.156 7.777 1 97.12 247 GLY A O 1
ATOM 1823 N N . VAL A 1 248 ? -11.703 33.812 6.859 1 97.5 248 VAL A N 1
ATOM 1824 C CA . VAL A 1 248 ? -10.719 33.219 5.961 1 97.5 248 VAL A CA 1
ATOM 1825 C C . VAL A 1 248 ? -10.547 34.094 4.723 1 97.5 248 VAL A C 1
ATOM 1827 O O . VAL A 1 248 ? -11.508 34.312 3.98 1 97.5 248 VAL A O 1
ATOM 1830 N N . LEU A 1 249 ? -9.344 34.531 4.496 1 96.62 249 LEU A N 1
ATOM 1831 C CA . LEU A 1 249 ? -9.07 35.406 3.367 1 96.62 249 LEU A CA 1
ATOM 1832 C C . LEU A 1 249 ? -8.625 34.594 2.146 1 96.62 249 LEU A C 1
ATOM 1834 O O . LEU A 1 249 ? -8.852 35.031 1.009 1 96.62 249 LEU A O 1
ATOM 1838 N N . ASP A 1 250 ? -7.938 33.5 2.418 1 95 250 ASP A N 1
ATOM 1839 C CA . ASP A 1 250 ? -7.449 32.625 1.352 1 95 250 ASP A CA 1
ATOM 1840 C C . ASP A 1 250 ? -7.102 31.234 1.889 1 95 250 ASP A C 1
ATOM 1842 O O . ASP A 1 250 ? -7.031 31.031 3.102 1 95 250 ASP A O 1
ATOM 1846 N N . VAL A 1 251 ? -7.082 30.344 0.95 1 94.62 251 VAL A N 1
ATOM 1847 C CA . VAL A 1 251 ? -6.625 29 1.259 1 94.62 251 VAL A CA 1
ATOM 1848 C C . VAL A 1 251 ? -5.273 28.75 0.599 1 94.62 251 VAL A C 1
ATOM 1850 O O . VAL A 1 251 ? -5.172 28.703 -0.629 1 94.62 251 VAL A O 1
ATOM 1853 N N . GLU A 1 252 ? -4.238 28.562 1.366 1 89.81 252 GLU A N 1
ATOM 1854 C CA . GLU A 1 252 ? -2.879 28.469 0.847 1 89.81 252 GLU A CA 1
ATOM 1855 C C . GLU A 1 252 ? -2.518 27.031 0.492 1 89.81 252 GLU A C 1
ATOM 1857 O O . GLU A 1 252 ? -1.711 26.797 -0.41 1 89.81 252 GLU A O 1
ATOM 1862 N N . ALA A 1 253 ? -3.02 26.172 1.26 1 89.12 253 ALA A N 1
ATOM 1863 C CA . ALA A 1 253 ? -2.725 24.766 1.023 1 89.12 253 ALA A CA 1
ATOM 1864 C C . ALA A 1 253 ? -3.891 23.875 1.461 1 89.12 253 ALA A C 1
ATOM 1866 O O . ALA A 1 253 ? -4.594 24.203 2.422 1 89.12 253 ALA A O 1
ATOM 1867 N N . LEU A 1 254 ? -4.105 22.891 0.683 1 92.69 254 LEU A N 1
ATOM 1868 C CA . LEU A 1 254 ? -5.137 21.922 1.008 1 92.69 254 LEU A CA 1
ATOM 1869 C C . LEU A 1 254 ? -4.738 20.531 0.518 1 92.69 254 LEU A C 1
ATOM 1871 O O . LEU A 1 254 ? -4.473 20.344 -0.671 1 92.69 254 LEU A O 1
ATOM 1875 N N . ARG A 1 255 ? -4.68 19.609 1.419 1 92.31 255 ARG A N 1
ATOM 1876 C CA . ARG A 1 255 ? -4.359 18.219 1.101 1 92.31 255 ARG A CA 1
ATOM 1877 C C . ARG A 1 255 ? -5.336 17.266 1.779 1 92.31 255 ARG A C 1
ATOM 1879 O O . ARG A 1 255 ? -5.719 17.484 2.932 1 92.31 255 ARG A O 1
ATOM 1886 N N . LEU A 1 256 ? -5.758 16.359 1.052 1 92.19 256 LEU A N 1
ATOM 1887 C CA . LEU A 1 256 ? -6.633 15.297 1.548 1 92.19 256 LEU A CA 1
ATOM 1888 C C . LEU A 1 256 ? -6.004 13.93 1.329 1 92.19 256 LEU A C 1
ATOM 1890 O O . LEU A 1 256 ? -5.312 13.711 0.332 1 92.19 256 LEU A O 1
ATOM 1894 N N . ARG A 1 257 ? -6.281 13.047 2.232 1 87.75 257 ARG A N 1
ATOM 1895 C CA . ARG A 1 257 ? -5.797 11.688 2.051 1 87.75 257 ARG A CA 1
ATOM 1896 C C . ARG A 1 257 ? -6.75 10.672 2.678 1 87.75 257 ARG A C 1
ATOM 1898 O O . ARG A 1 257 ? -7.453 10.992 3.641 1 87.75 257 ARG A O 1
ATOM 1905 N N . TRP A 1 258 ? -6.66 9.523 2.152 1 84.19 258 TRP A N 1
ATOM 1906 C CA . TRP A 1 258 ? -7.438 8.414 2.689 1 84.19 258 TRP A CA 1
ATOM 1907 C C . TRP A 1 258 ? -6.621 7.621 3.709 1 84.19 258 TRP A C 1
ATOM 1909 O O . TRP A 1 258 ? -5.426 7.391 3.512 1 84.19 258 TRP A O 1
ATOM 1919 N N . VAL A 1 259 ? -7.188 7.285 4.793 1 82.62 259 VAL A N 1
ATOM 1920 C CA . VAL A 1 259 ? -6.688 6.297 5.746 1 82.62 259 VAL A CA 1
ATOM 1921 C C . VAL A 1 259 ? -7.738 5.207 5.961 1 82.62 259 VAL A C 1
ATOM 1923 O O . VAL A 1 259 ? -8.625 5.352 6.805 1 82.62 259 VAL A O 1
ATOM 1926 N N . GLY A 1 260 ? -7.57 4.125 5.27 1 78.5 260 GLY A N 1
ATOM 1927 C CA . GLY A 1 260 ? -8.648 3.148 5.234 1 78.5 260 GLY A CA 1
ATOM 1928 C C . GLY A 1 260 ? -9.906 3.67 4.562 1 78.5 260 GLY A C 1
ATOM 1929 O O . GLY A 1 260 ? -9.867 4.086 3.4 1 78.5 260 GLY A O 1
ATOM 1930 N N . HIS A 1 261 ? -10.992 3.732 5.289 1 81.88 261 HIS A N 1
ATOM 1931 C CA . HIS A 1 261 ? -12.242 4.234 4.727 1 81.88 261 HIS A CA 1
ATOM 1932 C C . HIS A 1 261 ? -12.578 5.617 5.273 1 81.88 261 HIS A C 1
ATOM 1934 O O . HIS A 1 261 ? -13.727 6.059 5.195 1 81.88 261 HIS A O 1
ATOM 1940 N N . ARG A 1 262 ? -11.555 6.234 5.723 1 87.38 262 ARG A N 1
ATOM 1941 C CA . ARG A 1 262 ? -11.695 7.578 6.273 1 87.38 262 ARG A CA 1
ATOM 1942 C C . ARG A 1 262 ? -10.797 8.57 5.543 1 87.38 262 ARG A C 1
ATOM 1944 O O . ARG A 1 262 ? -9.781 8.18 4.965 1 87.38 262 ARG A O 1
ATOM 1951 N N . VAL A 1 263 ? -11.25 9.82 5.637 1 89 263 VAL A N 1
ATOM 1952 C CA . VAL A 1 263 ? -10.484 10.875 4.988 1 89 263 VAL A CA 1
ATOM 1953 C C . VAL A 1 263 ? -9.906 11.82 6.043 1 89 263 VAL A C 1
ATOM 1955 O O . VAL A 1 263 ? -10.555 12.094 7.055 1 89 263 VAL A O 1
ATOM 1958 N N . ARG A 1 264 ? -8.711 12.203 5.855 1 91.25 264 ARG A N 1
ATOM 1959 C CA . ARG A 1 264 ? -8.07 13.234 6.672 1 91.25 264 ARG A CA 1
ATOM 1960 C C . ARG A 1 264 ? -7.645 14.422 5.816 1 91.25 264 ARG A C 1
ATOM 1962 O O . ARG A 1 264 ? -7.336 14.266 4.633 1 91.25 264 ARG A O 1
ATOM 1969 N N . ALA A 1 265 ? -7.57 15.602 6.449 1 93.19 265 ALA A N 1
ATOM 1970 C CA . ALA A 1 265 ? -7.254 16.812 5.688 1 93.19 265 ALA A CA 1
ATOM 1971 C C . ALA A 1 265 ? -6.211 17.656 6.406 1 93.19 265 ALA A C 1
ATOM 1973 O O . ALA A 1 265 ? -6.125 17.625 7.637 1 93.19 265 ALA A O 1
ATOM 1974 N N . GLU A 1 266 ? -5.438 18.266 5.668 1 93.31 266 GLU A N 1
ATOM 1975 C CA . GLU A 1 266 ? -4.535 19.344 6.078 1 93.31 266 GLU A CA 1
ATOM 1976 C C . GLU A 1 266 ? -4.785 20.609 5.273 1 93.31 266 GLU A C 1
ATOM 1978 O O . GLU A 1 266 ? -4.859 20.562 4.043 1 93.31 266 GLU A O 1
ATOM 1983 N N . ALA A 1 267 ? -4.902 21.688 6.008 1 95.12 267 ALA A N 1
ATOM 1984 C CA . ALA A 1 267 ? -5.207 22.922 5.293 1 95.12 267 ALA A CA 1
ATOM 1985 C C . ALA A 1 267 ? -4.449 24.109 5.895 1 95.12 267 ALA A C 1
ATOM 1987 O O . ALA A 1 267 ? -4.164 24.125 7.094 1 95.12 267 ALA A O 1
ATOM 1988 N N . GLY A 1 268 ? -4.023 24.969 5.055 1 94.38 268 GLY A N 1
ATOM 1989 C CA . GLY A 1 268 ? -3.531 26.281 5.441 1 94.38 268 GLY A CA 1
ATOM 1990 C C . GLY A 1 268 ? -4.438 27.406 5.004 1 94.38 268 GLY A C 1
ATOM 1991 O O . GLY A 1 268 ? -4.754 27.531 3.818 1 94.38 268 GLY A O 1
ATOM 1992 N N . ILE A 1 269 ? -4.836 28.203 5.984 1 95.56 269 ILE A N 1
ATOM 1993 C CA . ILE A 1 269 ? -5.703 29.328 5.664 1 95.56 269 ILE A CA 1
ATOM 1994 C C . ILE A 1 269 ? -4.992 30.641 6 1 95.56 269 ILE A C 1
ATOM 1996 O O . ILE A 1 269 ? -4.137 30.688 6.887 1 95.56 269 ILE A O 1
ATOM 2000 N N . VAL A 1 270 ? -5.379 31.672 5.285 1 95.94 270 VAL A N 1
ATOM 2001 C CA . VAL A 1 270 ? -4.84 33 5.496 1 95.94 270 VAL A CA 1
ATOM 2002 C C . VAL A 1 270 ? -5.863 33.875 6.227 1 95.94 270 VAL A C 1
ATOM 2004 O O . VAL A 1 270 ? -7.043 33.875 5.871 1 95.94 270 VAL A O 1
ATOM 2007 N N . VAL A 1 271 ? -5.387 34.562 7.262 1 96.81 271 VAL A N 1
ATOM 2008 C CA . VAL A 1 271 ? -6.277 35.375 8.07 1 96.81 271 VAL A CA 1
ATOM 2009 C C . VAL A 1 271 ? -5.703 36.781 8.188 1 96.81 271 VAL A C 1
ATOM 2011 O O . VAL A 1 271 ? -4.578 37.062 7.762 1 96.81 271 VAL A O 1
ATOM 2014 N N . ASP A 1 272 ? -6.52 37.75 8.758 1 95.69 272 ASP A N 1
ATOM 2015 C CA . ASP A 1 272 ? -6.113 39.125 8.992 1 95.69 272 ASP A CA 1
ATOM 2016 C C . ASP A 1 272 ? -4.953 39.188 9.984 1 95.69 272 ASP A C 1
ATOM 2018 O O . ASP A 1 272 ? -5.047 38.656 11.094 1 95.69 272 ASP A O 1
ATOM 2022 N N . PRO A 1 273 ? -3.875 39.844 9.609 1 95 273 PRO A N 1
ATOM 2023 C CA . PRO A 1 273 ? -2.697 39.906 10.477 1 95 273 PRO A CA 1
ATOM 2024 C C . PRO A 1 273 ? -2.957 40.656 11.773 1 95 273 PRO A C 1
ATOM 2026 O O . PRO A 1 273 ? -2.16 40.562 12.711 1 95 273 PRO A O 1
ATOM 2029 N N . GLY A 1 274 ? -3.961 41.375 11.867 1 94.81 274 GLY A N 1
ATOM 2030 C CA . GLY A 1 274 ? -4.281 42.156 13.055 1 94.81 274 GLY A CA 1
ATOM 2031 C C . GLY A 1 274 ? -4.973 41.344 14.125 1 94.81 274 GLY A C 1
ATOM 2032 O O . GLY A 1 274 ? -5.168 41.812 15.25 1 94.81 274 GLY A O 1
ATOM 2033 N N . LEU A 1 275 ? -5.148 40.094 13.883 1 95.62 275 LEU A N 1
ATOM 2034 C CA . LEU A 1 275 ? -5.883 39.25 14.82 1 95.62 275 LEU A CA 1
ATOM 2035 C C . LEU A 1 275 ? -4.969 38.75 15.93 1 95.62 275 LEU A C 1
ATOM 2037 O O . LEU A 1 275 ? -3.754 38.656 15.742 1 95.62 275 LEU A O 1
ATOM 2041 N N . SER A 1 276 ? -5.59 38.438 17.078 1 95.06 276 SER A N 1
ATOM 2042 C CA . SER A 1 276 ? -4.902 37.656 18.109 1 95.06 276 SER A CA 1
ATOM 2043 C C . SER A 1 276 ? -4.867 36.188 17.766 1 95.06 276 SER A C 1
ATOM 2045 O O . SER A 1 276 ? -5.605 35.719 16.891 1 95.06 276 SER A O 1
ATOM 2047 N N . VAL A 1 277 ? -4 35.469 18.406 1 94.88 277 VAL A N 1
ATOM 2048 C CA . VAL A 1 277 ? -3.916 34.031 18.172 1 94.88 277 VAL A CA 1
ATOM 2049 C C . VAL A 1 277 ? -5.227 33.344 18.578 1 94.88 277 VAL A C 1
ATOM 2051 O O . VAL A 1 277 ? -5.656 32.375 17.953 1 94.88 277 VAL A O 1
ATOM 2054 N N . VAL A 1 278 ? -5.91 33.906 19.594 1 94.56 278 VAL A N 1
ATOM 2055 C CA . VAL A 1 278 ? -7.188 33.375 20.047 1 94.56 278 VAL A CA 1
ATOM 2056 C C . VAL A 1 278 ? -8.25 33.531 18.969 1 94.56 278 VAL A C 1
ATOM 2058 O O . VAL A 1 278 ? -9 32.625 18.672 1 94.56 278 VAL A O 1
ATOM 2061 N N . GLU A 1 279 ? -8.281 34.75 18.375 1 94.31 279 GLU A N 1
ATOM 2062 C CA . GLU A 1 279 ? -9.242 35.031 17.312 1 94.31 279 GLU A CA 1
ATOM 2063 C C . GLU A 1 279 ? -8.961 34.156 16.078 1 94.31 279 GLU A C 1
ATOM 2065 O O . GLU A 1 279 ? -9.883 33.625 15.469 1 94.31 279 GLU A O 1
ATOM 2070 N N . ALA A 1 280 ? -7.711 34.062 15.734 1 94.94 280 ALA A N 1
ATOM 2071 C CA . ALA A 1 280 ? -7.316 33.25 14.586 1 94.94 280 ALA A CA 1
ATOM 2072 C C . ALA A 1 280 ? -7.652 31.781 14.812 1 94.94 280 ALA A C 1
ATOM 2074 O O . ALA A 1 280 ? -8.109 31.094 13.891 1 94.94 280 ALA A O 1
ATOM 2075 N N . HIS A 1 281 ? -7.367 31.328 15.961 1 94 281 HIS A N 1
ATOM 2076 C CA . HIS A 1 281 ? -7.672 29.938 16.297 1 94 281 HIS A CA 1
ATOM 2077 C C . HIS A 1 281 ? -9.172 29.672 16.219 1 94 281 HIS A C 1
ATOM 2079 O O . HIS A 1 281 ? -9.586 28.562 15.852 1 94 281 HIS A O 1
ATOM 2085 N N . ALA A 1 282 ? -9.977 30.609 16.641 1 92.94 282 ALA A N 1
ATOM 2086 C CA . ALA A 1 282 ? -11.422 30.469 16.531 1 92.94 282 ALA A CA 1
ATOM 2087 C C . ALA A 1 282 ? -11.836 30.266 15.078 1 92.94 282 ALA A C 1
ATOM 2089 O O . ALA A 1 282 ? -12.727 29.469 14.781 1 92.94 282 ALA A O 1
ATOM 2090 N N . ILE A 1 283 ? -11.219 30.984 14.211 1 94.62 283 ILE A N 1
ATOM 2091 C CA . ILE A 1 283 ? -11.5 30.844 12.781 1 94.62 283 ILE A CA 1
ATOM 2092 C C . ILE A 1 283 ? -11.086 29.453 12.312 1 94.62 283 ILE A C 1
ATOM 2094 O O . ILE A 1 283 ? -11.836 28.797 11.594 1 94.62 283 ILE A O 1
ATOM 2098 N N . ALA A 1 284 ? -9.922 29.016 12.719 1 94.56 284 ALA A N 1
ATOM 2099 C CA . ALA A 1 284 ? -9.438 27.672 12.367 1 94.56 284 ALA A CA 1
ATOM 2100 C C . ALA A 1 284 ? -10.383 26.594 12.883 1 94.56 284 ALA A C 1
ATOM 2102 O O . ALA A 1 284 ? -10.641 25.609 12.188 1 94.56 284 ALA A O 1
ATOM 2103 N N . SER A 1 285 ? -10.836 26.781 14.055 1 92.5 285 SER A N 1
ATOM 2104 C CA . SER A 1 285 ? -11.766 25.828 14.648 1 92.5 285 SER A CA 1
ATOM 2105 C C . SER A 1 285 ? -13.078 25.781 13.875 1 92.5 285 SER A C 1
ATOM 2107 O O . SER A 1 285 ? -13.641 24.703 13.672 1 92.5 285 SER A O 1
ATOM 2109 N N . GLU A 1 286 ? -13.547 26.938 13.531 1 93.12 286 GLU A N 1
ATOM 2110 C CA . GLU A 1 286 ? -14.758 26.984 12.711 1 93.12 286 GLU A CA 1
ATOM 2111 C C . GLU A 1 286 ? -14.531 26.312 11.359 1 93.12 286 GLU A C 1
ATOM 2113 O O . GLU A 1 286 ? -15.398 25.594 10.867 1 93.12 286 GLU A O 1
ATOM 2118 N N . ALA A 1 287 ? -13.398 26.578 10.766 1 95.12 287 ALA A N 1
ATOM 2119 C CA . ALA A 1 287 ? -13.047 25.922 9.508 1 95.12 287 ALA A CA 1
ATOM 2120 C C . ALA A 1 287 ? -13.023 24.406 9.664 1 95.12 287 ALA A C 1
ATOM 2122 O O . ALA A 1 287 ? -13.562 23.688 8.82 1 95.12 287 ALA A O 1
ATOM 2123 N N . HIS A 1 288 ? -12.375 23.969 10.695 1 93.69 288 HIS A N 1
ATOM 2124 C CA . HIS A 1 288 ? -12.328 22.547 11.008 1 93.69 288 HIS A CA 1
ATOM 2125 C C . HIS A 1 288 ? -13.734 21.953 11.117 1 93.69 288 HIS A C 1
ATOM 2127 O O . HIS A 1 288 ? -14.016 20.922 10.523 1 93.69 288 HIS A O 1
ATOM 2133 N N . HIS A 1 289 ? -14.555 22.641 11.82 1 91.25 289 HIS A N 1
ATOM 2134 C CA . HIS A 1 289 ? -15.938 22.203 12.039 1 91.25 289 HIS A CA 1
ATOM 2135 C C . HIS A 1 289 ? -16.703 22.125 10.719 1 91.25 289 HIS A C 1
ATOM 2137 O O . HIS A 1 289 ? -17.391 21.141 10.461 1 91.25 289 HIS A O 1
ATOM 2143 N N . GLN A 1 290 ? -16.594 23.109 9.922 1 93.06 290 GLN A N 1
ATOM 2144 C CA . GLN A 1 290 ? -17.281 23.125 8.641 1 93.06 290 GLN A CA 1
ATOM 2145 C C . GLN A 1 290 ? -16.781 22.016 7.723 1 93.06 290 GLN A C 1
ATOM 2147 O O . GLN A 1 290 ? -17.562 21.391 6.996 1 93.06 290 GLN A O 1
ATOM 2152 N N . LEU A 1 291 ? -15.508 21.766 7.734 1 93.56 291 LEU A N 1
ATOM 2153 C CA . LEU A 1 291 ? -14.961 20.672 6.934 1 93.56 291 LEU A CA 1
ATOM 2154 C C . LEU A 1 291 ? -15.562 19.328 7.348 1 93.56 291 LEU A C 1
ATOM 2156 O O . LEU A 1 291 ? -15.953 18.531 6.492 1 93.56 291 LEU A O 1
ATOM 2160 N N . LEU A 1 292 ? -15.633 19.094 8.625 1 90.38 292 LEU A N 1
ATOM 2161 C CA . LEU A 1 292 ? -16.156 17.828 9.141 1 90.38 292 LEU A CA 1
ATOM 2162 C C . LEU A 1 292 ? -17.594 17.625 8.695 1 90.38 292 LEU A C 1
ATOM 2164 O O . LEU A 1 292 ? -18.016 16.484 8.461 1 90.38 292 LEU A O 1
ATOM 2168 N N . HIS A 1 293 ? -18.312 18.703 8.477 1 89.81 293 HIS A N 1
ATOM 2169 C CA . HIS A 1 293 ? -19.734 18.609 8.148 1 89.81 293 HIS A CA 1
ATOM 2170 C C . HIS A 1 293 ? -19.938 18.484 6.645 1 89.81 293 HIS A C 1
ATOM 2172 O O . HIS A 1 293 ? -20.906 17.859 6.199 1 89.81 293 HIS A O 1
ATOM 2178 N N . HIS A 1 294 ? -19.094 19 5.902 1 91.94 294 HIS A N 1
ATOM 2179 C CA . HIS A 1 294 ? -19.391 19.141 4.48 1 91.94 294 HIS A CA 1
ATOM 2180 C C . HIS A 1 294 ? -18.562 18.156 3.652 1 91.94 294 HIS A C 1
ATOM 2182 O O . HIS A 1 294 ? -18.875 17.906 2.486 1 91.94 294 HIS A O 1
ATOM 2188 N N . VAL A 1 295 ? -17.5 17.703 4.203 1 91 295 VAL A N 1
ATOM 2189 C CA . VAL A 1 295 ? -16.656 16.75 3.477 1 91 295 VAL A CA 1
ATOM 2190 C C . VAL A 1 295 ? -16.984 15.336 3.93 1 91 295 VAL A C 1
ATOM 2192 O O . VAL A 1 295 ? -16.688 14.961 5.066 1 91 295 VAL A O 1
ATOM 2195 N N . PRO A 1 296 ? -17.531 14.555 3.092 1 88.31 296 PRO A N 1
ATOM 2196 C CA . PRO A 1 296 ? -17.922 13.195 3.471 1 88.31 296 PRO A CA 1
ATOM 2197 C C . PRO A 1 296 ? -16.75 12.359 3.965 1 88.31 296 PRO A C 1
ATOM 2199 O O . PRO A 1 296 ? -15.648 12.43 3.402 1 88.31 296 PRO A O 1
ATOM 2202 N N . LYS A 1 297 ? -16.938 11.641 5.094 1 87.44 297 LYS A N 1
ATOM 2203 C CA . LYS A 1 297 ? -16.031 10.641 5.645 1 87.44 297 LYS A CA 1
ATOM 2204 C C . LYS A 1 297 ? -14.805 11.297 6.266 1 87.44 297 LYS A C 1
ATOM 2206 O O . LYS A 1 297 ? -13.844 10.617 6.625 1 87.44 297 LYS A O 1
ATOM 2211 N N . LEU A 1 298 ? -14.797 12.609 6.309 1 90.31 298 LEU A N 1
ATOM 2212 C CA . LEU A 1 298 ? -13.703 13.305 6.98 1 90.31 298 LEU A CA 1
ATOM 2213 C C . LEU A 1 298 ? -13.75 13.07 8.484 1 90.31 298 LEU A C 1
ATOM 2215 O O . LEU A 1 298 ? -14.797 13.273 9.117 1 90.31 298 LEU A O 1
ATOM 2219 N N . VAL A 1 299 ? -12.594 12.617 9.039 1 86.88 299 VAL A N 1
ATOM 2220 C CA . VAL A 1 299 ? -12.609 12.305 10.469 1 86.88 299 VAL A CA 1
ATOM 2221 C C . VAL A 1 299 ? -11.82 13.359 11.242 1 86.88 299 VAL A C 1
ATOM 2223 O O . VAL A 1 299 ? -12.016 13.531 12.445 1 86.88 299 VAL A O 1
ATOM 2226 N N . ASP A 1 300 ? -10.859 13.93 10.523 1 89.56 300 ASP A N 1
ATOM 2227 C CA . ASP A 1 300 ? -10.031 14.938 11.18 1 89.56 300 ASP A CA 1
ATOM 2228 C C . ASP A 1 300 ? -9.352 15.844 10.156 1 89.56 300 ASP A C 1
ATOM 2230 O O . ASP A 1 300 ? -9.195 15.461 8.992 1 89.56 300 ASP A O 1
ATOM 2234 N N . ALA A 1 301 ? -9.062 17.047 10.656 1 92.69 301 ALA A N 1
ATOM 2235 C CA . ALA A 1 301 ? -8.344 18.016 9.828 1 92.69 301 ALA A CA 1
ATOM 2236 C C . ALA A 1 301 ? -7.41 18.875 10.688 1 92.69 301 ALA A C 1
ATOM 2238 O O . ALA A 1 301 ? -7.754 19.25 11.805 1 92.69 301 ALA A O 1
ATOM 2239 N N . LEU A 1 302 ? -6.266 19.016 10.211 1 92.62 302 LEU A N 1
ATOM 2240 C CA . LEU A 1 302 ? -5.348 19.984 10.812 1 92.62 302 LEU A CA 1
ATOM 2241 C C . LEU A 1 302 ? -5.34 21.281 10.031 1 92.62 302 LEU A C 1
ATOM 2243 O O . LEU A 1 302 ? -5.055 21.297 8.828 1 92.62 302 LEU A O 1
ATOM 2247 N N . VAL A 1 303 ? -5.684 22.422 10.703 1 94.94 303 VAL A N 1
ATOM 2248 C CA . VAL A 1 303 ? -5.805 23.703 10.023 1 94.94 303 VAL A CA 1
ATOM 2249 C C . VAL A 1 303 ? -4.75 24.672 10.562 1 94.94 303 VAL A C 1
ATOM 2251 O O . VAL A 1 303 ? -4.773 25.031 11.734 1 94.94 303 VAL A O 1
ATOM 2254 N N . HIS A 1 304 ? -3.873 25.016 9.75 1 94.19 304 HIS A N 1
ATOM 2255 C CA . HIS A 1 304 ? -2.854 26.016 10.047 1 94.19 304 HIS A CA 1
ATOM 2256 C C . HIS A 1 304 ? -3.316 27.406 9.641 1 94.19 304 HIS A C 1
ATOM 2258 O O . HIS A 1 304 ? -3.943 27.578 8.594 1 94.19 304 HIS A O 1
ATOM 2264 N N . THR A 1 305 ? -3.043 28.453 10.477 1 94.19 305 THR A N 1
ATOM 2265 C CA . THR A 1 305 ? -3.4 29.828 10.18 1 94.19 305 THR A CA 1
ATOM 2266 C C . THR A 1 305 ? -2.158 30.656 9.852 1 94.19 305 THR A C 1
ATOM 2268 O O . THR A 1 305 ? -1.19 30.656 10.617 1 94.19 305 THR A O 1
ATOM 2271 N N . SER A 1 306 ? -2.229 31.25 8.727 1 93.5 306 SER A N 1
ATOM 2272 C CA . SER A 1 306 ? -1.17 32.156 8.305 1 93.5 306 SER A CA 1
ATOM 2273 C C . SER A 1 306 ? -1.69 33.594 8.172 1 93.5 306 SER A C 1
ATOM 2275 O O . SER A 1 306 ? -2.764 33.812 7.609 1 93.5 306 SER A O 1
ATOM 2277 N N . PRO A 1 307 ? -0.91 34.562 8.727 1 94.56 307 PRO A N 1
ATOM 2278 C CA . PRO A 1 307 ? -1.314 35.969 8.531 1 94.56 307 PRO A CA 1
ATOM 2279 C C . PRO A 1 307 ? -1.109 36.438 7.098 1 94.56 307 PRO A C 1
ATOM 2281 O O . PRO A 1 307 ? -0.131 36.062 6.449 1 94.56 307 PRO A O 1
ATOM 2284 N N . ALA A 1 308 ? -2.072 37.219 6.656 1 91.94 308 ALA A N 1
ATOM 2285 C CA . ALA A 1 308 ? -1.914 37.812 5.336 1 91.94 308 ALA A CA 1
ATOM 2286 C C . ALA A 1 308 ? -0.739 38.812 5.316 1 91.94 308 ALA A C 1
ATOM 2288 O O . ALA A 1 308 ? -0.368 39.344 6.352 1 91.94 308 ALA A O 1
ATOM 2289 N N . GLY A 1 309 ? -0.11 39.062 4.102 1 80.5 309 GLY A N 1
ATOM 2290 C CA . GLY A 1 309 ? 0.951 40.031 3.945 1 80.5 309 GLY A CA 1
ATOM 2291 C C . GLY A 1 309 ? 2.34 39.438 3.977 1 80.5 309 GLY A C 1
ATOM 2292 O O . GLY A 1 309 ? 2.484 38.188 3.961 1 80.5 309 GLY A O 1
ATOM 2293 N N . PRO A 1 310 ? 3.316 40.25 3.887 1 67.56 310 PRO A N 1
ATOM 2294 C CA . PRO A 1 310 ? 4.699 39.781 3.73 1 67.56 310 PRO A CA 1
ATOM 2295 C C . PRO A 1 310 ? 5.148 38.875 4.867 1 67.56 310 PRO A C 1
ATOM 2297 O O . PRO A 1 310 ? 5.965 37.969 4.652 1 67.56 310 PRO A O 1
ATOM 2300 N N . GLU A 1 311 ? 4.648 39.188 6.008 1 59.78 311 GLU A N 1
ATOM 2301 C CA . GLU A 1 311 ? 5.094 38.406 7.148 1 59.78 311 GLU A CA 1
ATOM 2302 C C . GLU A 1 311 ? 4.633 36.938 7.02 1 59.78 311 GLU A C 1
ATOM 2304 O O . GLU A 1 311 ? 5.316 36.031 7.48 1 59.78 311 GLU A O 1
ATOM 2309 N N . GLY A 1 312 ? 3.486 36.75 6.414 1 55.03 312 GLY A N 1
ATOM 2310 C CA . GLY A 1 312 ? 2.979 35.406 6.172 1 55.03 312 GLY A CA 1
ATOM 2311 C C . GLY A 1 312 ? 3.672 34.719 5.02 1 55.03 312 GLY A C 1
ATOM 2312 O O . GLY A 1 312 ? 3.939 33.5 5.086 1 55.03 312 GLY A O 1
ATOM 2313 N N . ALA A 1 313 ? 3.92 35.531 3.967 1 55.5 313 ALA A N 1
ATOM 2314 C CA . ALA A 1 313 ? 4.504 35.031 2.725 1 55.5 313 ALA A CA 1
ATOM 2315 C C . ALA A 1 313 ? 5.965 34.656 2.924 1 55.5 313 ALA A C 1
ATOM 2317 O O . ALA A 1 313 ? 6.449 33.688 2.303 1 55.5 313 ALA A O 1
ATOM 2318 N N . ALA A 1 314 ? 6.59 35.469 3.549 1 50.22 314 ALA A N 1
ATOM 2319 C CA . ALA A 1 314 ? 8.023 35.25 3.699 1 50.22 314 ALA A CA 1
ATOM 2320 C C . ALA A 1 314 ? 8.312 33.844 4.246 1 50.22 314 ALA A C 1
ATOM 2322 O O . ALA A 1 314 ? 9.289 33.219 3.852 1 50.22 314 ALA A O 1
ATOM 2323 N N . HIS A 1 315 ? 7.496 33.5 5.117 1 48.44 315 HIS A N 1
ATOM 2324 C CA . HIS A 1 315 ? 7.793 32.219 5.758 1 48.44 315 HIS A CA 1
ATOM 2325 C C . HIS A 1 315 ? 7.582 31.062 4.793 1 48.44 315 HIS A C 1
ATOM 2327 O O . HIS A 1 315 ? 8.305 30.062 4.855 1 48.44 315 HIS A O 1
ATOM 2333 N N . HIS A 1 316 ? 6.625 31.406 3.807 1 54.66 316 HIS A N 1
ATOM 2334 C CA . HIS A 1 316 ? 6.375 30.406 2.777 1 54.66 316 HIS A CA 1
ATOM 2335 C C . HIS A 1 316 ? 7.492 30.391 1.738 1 54.66 316 HIS A C 1
ATOM 2337 O O . HIS A 1 316 ? 7.824 29.328 1.193 1 54.66 316 HIS A O 1
ATOM 2343 N N . ASP A 1 317 ? 7.895 31.609 1.513 1 49.75 317 ASP A N 1
ATOM 2344 C CA . ASP A 1 317 ? 8.969 31.75 0.539 1 49.75 317 ASP A CA 1
ATOM 2345 C C . ASP A 1 317 ? 10.258 31.094 1.036 1 49.75 317 ASP A C 1
ATOM 2347 O O . ASP A 1 317 ? 11 30.5 0.25 1 49.75 317 ASP A O 1
ATOM 2351 N N . ALA A 1 318 ? 10.383 31.312 2.205 1 44.72 318 ALA A N 1
ATOM 2352 C CA . ALA 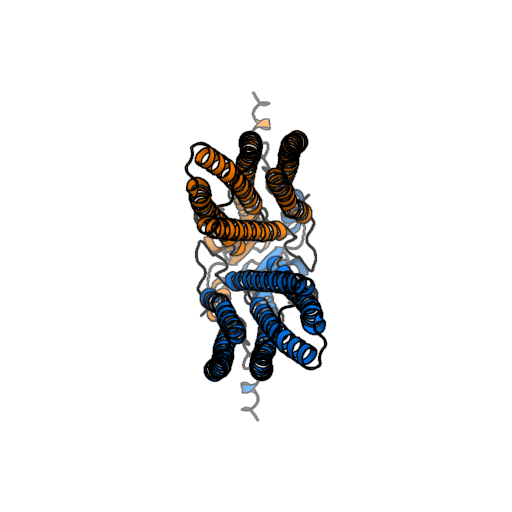A 1 318 ? 11.555 30.672 2.781 1 44.72 318 ALA A CA 1
ATOM 2353 C C . ALA A 1 318 ? 11.453 29.156 2.682 1 44.72 318 ALA A C 1
ATOM 2355 O O . ALA A 1 318 ? 12.461 28.469 2.465 1 44.72 318 ALA A O 1
ATOM 2356 N N . LEU A 1 319 ? 10.203 28.75 2.715 1 47.34 319 LEU A N 1
ATOM 2357 C CA . LEU A 1 319 ? 9.938 27.328 2.592 1 47.34 319 LEU A CA 1
ATOM 2358 C C . LEU A 1 319 ? 9.977 26.891 1.13 1 47.34 319 LEU A C 1
ATOM 2360 O O . LEU A 1 319 ? 10.305 25.75 0.828 1 47.34 319 LEU A O 1
ATOM 2364 N N . ALA A 1 320 ? 9.43 27.891 0.232 1 48.56 320 ALA A N 1
ATOM 2365 C CA . ALA A 1 320 ? 9.391 27.656 -1.206 1 48.56 320 ALA A CA 1
ATOM 2366 C C . ALA A 1 320 ? 10.797 27.438 -1.763 1 48.56 320 ALA A C 1
ATOM 2368 O O . ALA A 1 320 ? 10.984 26.672 -2.711 1 48.56 320 ALA A O 1
ATOM 2369 N N . HIS A 1 321 ? 11.633 28.172 -1.335 1 44.09 321 HIS A N 1
ATOM 2370 C CA . HIS A 1 321 ? 12.984 27.984 -1.855 1 44.09 321 HIS A CA 1
ATOM 2371 C C . HIS A 1 321 ? 13.5 26.578 -1.591 1 44.09 321 HIS A C 1
ATOM 2373 O O . HIS A 1 321 ? 14.5 26.156 -2.174 1 44.09 321 HIS A O 1
ATOM 2379 N N . HIS A 1 322 ? 12.836 25.969 -0.697 1 39 322 HIS A N 1
ATOM 2380 C CA . HIS A 1 322 ? 13.242 24.609 -0.354 1 39 322 HIS A CA 1
ATOM 2381 C C . HIS A 1 322 ? 12.617 23.594 -1.299 1 39 322 HIS A C 1
ATOM 2383 O O . HIS A 1 322 ? 13.023 22.422 -1.321 1 39 322 HIS A O 1
ATOM 2389 N N . ARG A 1 323 ? 11.477 24.047 -2.02 1 38.78 323 ARG A N 1
ATOM 2390 C CA . ARG A 1 323 ? 10.719 23.203 -2.932 1 38.78 323 ARG A CA 1
ATOM 2391 C C . ARG A 1 323 ? 11.297 23.266 -4.344 1 38.78 323 ARG A C 1
ATOM 2393 O O . ARG A 1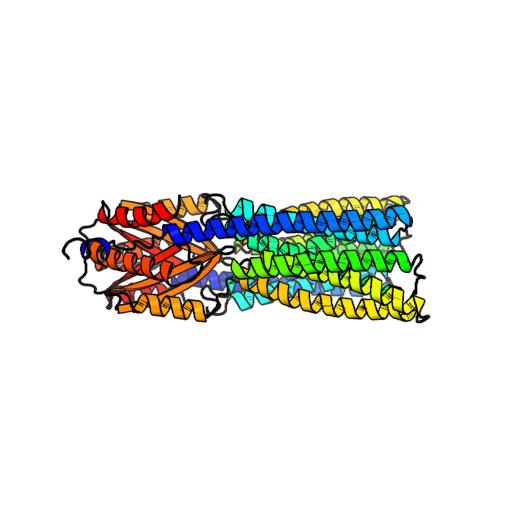 323 ? 10.875 22.516 -5.227 1 38.78 323 ARG A O 1
ATOM 2400 N N . ARG A 1 324 ? 12.102 24.281 -4.773 1 34.44 324 ARG A N 1
ATOM 2401 C CA . ARG A 1 324 ? 12.586 24.344 -6.145 1 34.44 324 ARG A CA 1
ATOM 2402 C C . ARG A 1 324 ? 13.82 23.469 -6.328 1 34.44 324 ARG A C 1
ATOM 2404 O O . ARG A 1 324 ? 14.727 23.484 -5.496 1 34.44 324 ARG A O 1
ATOM 2411 N N . MET B 1 1 ? 42.656 42.812 12.477 1 30.2 1 MET B N 1
ATOM 2412 C CA . MET B 1 1 ? 41.906 42.156 13.531 1 30.2 1 MET B CA 1
ATOM 2413 C C . MET B 1 1 ? 40.406 42.344 13.336 1 30.2 1 MET B C 1
ATOM 2415 O O . MET B 1 1 ? 39.594 41.625 13.93 1 30.2 1 MET B O 1
ATOM 2419 N N . ARG B 1 2 ? 39.906 43.5 12.758 1 40.53 2 ARG B N 1
ATOM 2420 C CA . ARG B 1 2 ? 38.531 43.875 12.477 1 40.53 2 ARG B CA 1
ATOM 2421 C C . ARG B 1 2 ? 37.938 43 11.391 1 40.53 2 ARG B C 1
ATOM 2423 O O . ARG B 1 2 ? 36.719 42.812 11.32 1 40.53 2 ARG B O 1
ATOM 2430 N N . GLY B 1 3 ? 38.75 42.656 10.375 1 35.84 3 GLY B N 1
ATOM 2431 C CA . GLY B 1 3 ? 38.25 41.906 9.219 1 35.84 3 GLY B CA 1
ATOM 2432 C C . GLY B 1 3 ? 37.812 40.5 9.539 1 35.84 3 GLY B C 1
ATOM 2433 O O . GLY B 1 3 ? 37.125 39.875 8.727 1 35.84 3 GLY B O 1
ATOM 2434 N N . PHE B 1 4 ? 38.438 39.812 10.523 1 36.94 4 PHE B N 1
ATOM 2435 C CA . PHE B 1 4 ? 38.156 38.406 10.82 1 36.94 4 PHE B C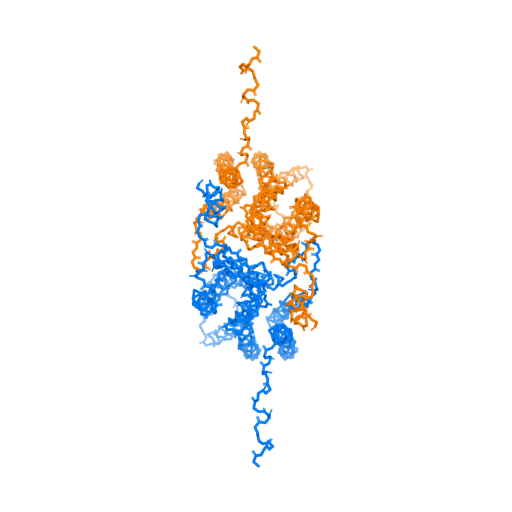A 1
ATOM 2436 C C . PHE B 1 4 ? 36.75 38.219 11.391 1 36.94 4 PHE B C 1
ATOM 2438 O O . PHE B 1 4 ? 36.188 37.125 11.289 1 36.94 4 PHE B O 1
ATOM 2445 N N . ILE B 1 5 ? 36.188 39.25 12.125 1 33.75 5 ILE B N 1
ATOM 2446 C CA . ILE B 1 5 ? 34.969 39 12.914 1 33.75 5 ILE B CA 1
ATOM 2447 C C . ILE B 1 5 ? 33.75 38.938 11.984 1 33.75 5 ILE B C 1
ATOM 2449 O O . ILE B 1 5 ? 32.688 38.469 12.391 1 33.75 5 ILE B O 1
ATOM 2453 N N . ALA B 1 6 ? 33.688 39.656 10.852 1 40.38 6 ALA B N 1
ATOM 2454 C CA . ALA B 1 6 ? 32.469 39.75 10.047 1 40.38 6 ALA B CA 1
ATOM 2455 C C . ALA B 1 6 ? 32.125 38.406 9.422 1 40.38 6 ALA B C 1
ATOM 2457 O O . ALA B 1 6 ? 31.016 38.219 8.938 1 40.38 6 ALA B O 1
ATOM 2458 N N . SER B 1 7 ? 33.156 37.625 9.047 1 35 7 SER B N 1
ATOM 2459 C CA . SER B 1 7 ? 32.812 36.406 8.305 1 35 7 SER B CA 1
ATOM 2460 C C . SER B 1 7 ? 32.094 35.406 9.18 1 35 7 SER B C 1
ATOM 2462 O O . SER B 1 7 ? 31.625 34.375 8.695 1 35 7 SER B O 1
ATOM 2464 N N . ILE B 1 8 ? 32.281 35.406 10.531 1 33.97 8 ILE B N 1
ATOM 2465 C CA . ILE B 1 8 ? 31.75 34.344 11.383 1 33.97 8 ILE B CA 1
ATOM 2466 C C . ILE B 1 8 ? 30.234 34.406 11.383 1 33.97 8 ILE B C 1
ATOM 2468 O O . ILE B 1 8 ? 29.578 33.406 11.742 1 33.97 8 ILE B O 1
ATOM 2472 N N . PHE B 1 9 ? 29.578 35.562 11.383 1 31.58 9 PHE B N 1
ATOM 2473 C CA . PHE B 1 9 ? 28.125 35.625 11.562 1 31.58 9 PHE B CA 1
ATOM 2474 C C . PHE B 1 9 ? 27.406 35.344 10.25 1 31.58 9 PHE B C 1
ATOM 2476 O O . PHE B 1 9 ? 26.344 35.906 9.992 1 31.58 9 PHE B O 1
ATOM 2483 N N . ALA B 1 10 ? 28.141 34.906 9.258 1 34 10 ALA B N 1
ATOM 2484 C CA . ALA B 1 10 ? 27.266 34.625 8.125 1 34 10 ALA B CA 1
ATOM 2485 C C . ALA B 1 10 ? 26.156 33.656 8.5 1 34 10 ALA B C 1
ATOM 2487 O O . ALA B 1 10 ? 26.453 32.562 9 1 34 10 ALA B O 1
ATOM 2488 N N . PRO B 1 11 ? 24.953 34.094 8.789 1 33.72 11 PRO B N 1
ATOM 2489 C CA . PRO B 1 11 ? 23.844 33.219 9.164 1 33.72 11 PRO B CA 1
ATOM 2490 C C . PRO B 1 11 ? 23.719 32 8.266 1 33.72 11 PRO B C 1
ATOM 2492 O O . PRO B 1 11 ? 23.828 32.094 7.043 1 33.72 11 PRO B O 1
ATOM 2495 N N . HIS B 1 12 ? 24.422 30.906 8.586 1 32.97 12 HIS B N 1
ATOM 2496 C CA . HIS B 1 12 ? 24.234 29.594 8 1 32.97 12 HIS B CA 1
ATOM 2497 C C . HIS B 1 12 ? 22.75 29.297 7.77 1 32.97 12 HIS B C 1
ATOM 2499 O O . HIS B 1 12 ? 22.016 29.016 8.719 1 32.97 12 HIS B O 1
ATOM 2505 N N . SER B 1 13 ? 22.062 30.047 7.047 1 32.41 13 SER B N 1
ATOM 2506 C CA . SER B 1 13 ? 20.766 29.672 6.527 1 32.41 13 SER B CA 1
ATOM 2507 C C . SER B 1 13 ? 20.75 28.219 6.047 1 32.41 13 SER B C 1
ATOM 2509 O O . SER B 1 13 ? 21.25 27.922 4.961 1 32.41 13 SER B O 1
ATOM 2511 N N . HIS B 1 14 ? 21.234 27.25 6.773 1 37.94 14 HIS B N 1
ATOM 2512 C CA . HIS B 1 14 ? 21.047 25.844 6.426 1 37.94 14 HIS B CA 1
ATOM 2513 C C . HIS B 1 14 ? 19.625 25.562 5.984 1 37.94 14 HIS B C 1
ATOM 2515 O O . HIS B 1 14 ? 18.734 25.406 6.824 1 37.94 14 HIS B O 1
ATOM 2521 N N . ASP B 1 15 ? 19 26.094 4.906 1 41.06 15 ASP B N 1
ATOM 2522 C CA . ASP B 1 15 ? 17.766 26.391 4.191 1 41.06 15 ASP B CA 1
ATOM 2523 C C . ASP B 1 15 ? 16.953 25.125 3.943 1 41.06 15 ASP B C 1
ATOM 2525 O O . ASP B 1 15 ? 17.516 24.047 3.744 1 41.06 15 ASP B O 1
ATOM 2529 N N . ALA B 1 16 ? 15.625 25 4.336 1 44.16 16 ALA B N 1
ATOM 2530 C CA . ALA B 1 16 ? 14.57 24.109 3.879 1 44.16 16 ALA B CA 1
ATOM 2531 C C . ALA B 1 16 ? 14.875 23.562 2.484 1 44.16 16 ALA B C 1
ATOM 2533 O O . ALA B 1 16 ? 14.586 22.406 2.186 1 44.16 16 ALA B O 1
ATOM 2534 N N . ALA B 1 17 ? 15.57 24.391 1.635 1 46.16 17 ALA B N 1
ATOM 2535 C CA . ALA B 1 17 ? 16.109 24.016 0.327 1 46.16 17 ALA B CA 1
ATOM 2536 C C . ALA B 1 17 ? 17.016 22.812 0.435 1 46.16 17 ALA B C 1
ATOM 2538 O O . ALA B 1 17 ? 17.031 21.938 -0.448 1 46.16 17 ALA B O 1
ATOM 2539 N N . ASP B 1 18 ? 17.594 22.641 1.566 1 50.06 18 ASP B N 1
ATOM 2540 C CA . ASP B 1 18 ? 18.547 21.547 1.757 1 50.06 18 ASP B CA 1
ATOM 2541 C C . ASP B 1 18 ? 17.797 20.219 1.956 1 50.06 18 ASP B C 1
ATOM 2543 O O . ASP B 1 18 ? 18.25 19.188 1.479 1 50.06 18 ASP B O 1
ATOM 2547 N N . SER B 1 19 ? 16.562 20.344 2.6 1 52.69 19 SER B N 1
ATOM 2548 C CA . SER B 1 19 ? 15.82 19.109 2.811 1 52.69 19 SER B CA 1
ATOM 2549 C C . SER B 1 19 ? 15.203 18.609 1.513 1 52.69 19 SER B C 1
ATOM 2551 O O . SER B 1 19 ? 15.258 17.406 1.211 1 52.69 19 SER B O 1
ATOM 2553 N N . VAL B 1 20 ? 14.578 19.531 0.641 1 54.75 20 VAL B N 1
ATOM 2554 C CA . VAL B 1 20 ? 14.031 19.141 -0.656 1 54.75 20 VAL B CA 1
ATOM 2555 C C . VAL B 1 20 ? 15.164 18.672 -1.565 1 54.75 20 VAL B C 1
ATOM 2557 O O . VAL B 1 20 ? 15.008 17.672 -2.275 1 54.75 20 VAL B O 1
ATOM 2560 N N . ASP B 1 21 ? 16.219 19.422 -1.473 1 56.75 21 ASP B N 1
ATOM 2561 C CA . ASP B 1 21 ? 17.391 19.016 -2.254 1 56.75 21 ASP B CA 1
ATOM 2562 C C . ASP B 1 21 ? 17.859 17.625 -1.853 1 56.75 21 ASP B C 1
ATOM 2564 O O . ASP B 1 21 ? 18.219 16.812 -2.711 1 56.75 21 ASP B O 1
ATOM 2568 N N . SER B 1 22 ? 17.703 17.469 -0.569 1 65.75 22 SER B N 1
ATOM 2569 C CA . SER B 1 22 ? 18.125 16.156 -0.078 1 65.75 22 SER B CA 1
ATOM 2570 C C . SER B 1 22 ? 17.188 15.062 -0.561 1 65.75 22 SER B C 1
ATOM 2572 O O . SER B 1 22 ? 17.625 13.961 -0.885 1 65.75 22 SER B O 1
ATOM 2574 N N . ALA B 1 23 ? 15.969 15.438 -0.783 1 67 23 ALA B N 1
ATOM 2575 C CA . ALA B 1 23 ? 14.984 14.469 -1.271 1 67 23 ALA B CA 1
ATOM 2576 C C . ALA B 1 23 ? 15.195 14.172 -2.754 1 67 23 ALA B C 1
ATOM 2578 O O . ALA B 1 23 ? 15.102 13.023 -3.188 1 67 23 ALA B O 1
ATOM 2579 N N . LEU B 1 24 ? 15.422 15.258 -3.535 1 66.06 24 LEU B N 1
ATOM 2580 C CA . LEU B 1 24 ? 15.711 15.086 -4.957 1 66.06 24 LEU B CA 1
ATOM 2581 C C . LEU B 1 24 ? 16.984 14.289 -5.164 1 66.06 24 LEU B C 1
ATOM 2583 O O . LEU B 1 24 ? 17.062 13.445 -6.059 1 66.06 24 LEU B O 1
ATOM 2587 N N . GLU B 1 25 ? 17.875 14.57 -4.273 1 69.5 25 GLU B N 1
ATOM 2588 C CA . GLU B 1 25 ? 19.125 13.82 -4.332 1 69.5 25 GLU B CA 1
ATOM 2589 C C . GLU B 1 25 ? 18.906 12.352 -3.984 1 69.5 25 GLU B C 1
ATOM 2591 O O . GLU B 1 25 ? 19.484 11.469 -4.613 1 69.5 25 GLU B O 1
ATOM 2596 N N . ALA B 1 26 ? 18.031 12.203 -3.105 1 72.12 26 ALA B N 1
ATOM 2597 C CA . ALA B 1 26 ? 17.734 10.828 -2.717 1 72.12 26 ALA B CA 1
ATOM 2598 C C . ALA B 1 26 ? 17.062 10.062 -3.855 1 72.12 26 ALA B C 1
ATOM 2600 O O . ALA B 1 26 ? 17.391 8.906 -4.117 1 72.12 26 ALA B O 1
ATOM 2601 N N . SER B 1 27 ? 16.234 10.719 -4.566 1 76.69 27 SER B N 1
ATOM 2602 C CA . SER B 1 27 ? 15.578 10.094 -5.715 1 76.69 27 SER B CA 1
ATOM 2603 C C . SER B 1 27 ? 16.578 9.82 -6.832 1 76.69 27 SER B C 1
ATOM 2605 O O . SER B 1 27 ? 16.516 8.766 -7.473 1 76.69 27 SER B O 1
ATOM 2607 N N . ALA B 1 28 ? 17.469 10.734 -7.027 1 81.06 28 ALA B N 1
ATOM 2608 C CA . ALA B 1 28 ? 18.5 10.555 -8.039 1 81.06 28 ALA B CA 1
ATOM 2609 C C . ALA B 1 28 ? 19.406 9.383 -7.688 1 81.06 28 ALA B C 1
ATOM 2611 O O . ALA B 1 28 ? 19.812 8.609 -8.562 1 81.06 28 ALA B O 1
ATOM 2612 N N . ASP B 1 29 ? 19.719 9.273 -6.453 1 81.75 29 ASP B N 1
ATOM 2613 C CA . ASP B 1 29 ? 20.516 8.148 -5.988 1 81.75 29 ASP B CA 1
ATOM 2614 C C . ASP B 1 29 ? 19.781 6.828 -6.203 1 81.75 29 ASP B C 1
ATOM 2616 O O . ASP B 1 29 ? 20.391 5.824 -6.574 1 81.75 29 ASP B O 1
ATOM 2620 N N . GLY B 1 30 ? 18.562 6.895 -5.98 1 80.75 30 GLY B N 1
ATOM 2621 C CA . GLY B 1 30 ? 17.766 5.699 -6.215 1 80.75 30 GLY B CA 1
ATOM 2622 C C . GLY B 1 30 ? 17.75 5.273 -7.672 1 80.75 30 GLY B C 1
ATOM 2623 O O . GLY B 1 30 ? 17.922 4.094 -7.98 1 80.75 30 GLY B O 1
ATOM 2624 N N . ILE B 1 31 ? 17.641 6.18 -8.547 1 81.12 31 ILE B N 1
ATOM 2625 C CA . ILE B 1 31 ? 17.609 5.918 -9.977 1 81.12 31 ILE B CA 1
ATOM 2626 C C . ILE B 1 31 ? 18.969 5.391 -10.438 1 81.12 31 ILE B C 1
ATOM 2628 O O . ILE B 1 31 ? 19.047 4.434 -11.211 1 81.12 31 ILE B O 1
ATOM 2632 N N . ARG B 1 32 ? 19.938 5.977 -9.961 1 83.94 32 ARG B N 1
ATOM 2633 C CA . ARG B 1 32 ? 21.297 5.539 -10.281 1 83.94 32 ARG B CA 1
ATOM 2634 C C . ARG B 1 32 ? 21.531 4.105 -9.82 1 83.94 32 ARG B C 1
ATOM 2636 O O . ARG B 1 32 ? 22.125 3.303 -10.547 1 83.94 32 ARG B O 1
ATOM 2643 N N . ALA B 1 33 ? 21.047 3.881 -8.656 1 83.31 33 ALA B N 1
ATOM 2644 C CA . ALA B 1 33 ? 21.219 2.531 -8.125 1 83.31 33 ALA B CA 1
ATOM 2645 C C . ALA B 1 33 ? 20.5 1.506 -9 1 83.31 33 ALA B C 1
ATOM 2647 O O . ALA B 1 33 ? 21.031 0.43 -9.273 1 83.31 33 ALA B O 1
ATOM 2648 N N . VAL B 1 34 ? 19.375 1.825 -9.469 1 82.75 34 VAL B N 1
ATOM 2649 C CA . VAL B 1 34 ? 18.594 0.924 -10.312 1 82.75 34 VAL B CA 1
ATOM 2650 C C . VAL B 1 34 ? 19.281 0.755 -11.664 1 82.75 34 VAL B C 1
ATOM 2652 O O . VAL B 1 34 ? 19.406 -0.363 -12.172 1 82.75 34 VAL B O 1
ATOM 2655 N N . ARG B 1 35 ? 19.75 1.798 -12.188 1 83.44 35 ARG B N 1
ATOM 2656 C CA . ARG B 1 35 ? 20.422 1.758 -13.484 1 83.44 35 ARG B CA 1
ATOM 2657 C C . ARG B 1 35 ? 21.688 0.91 -13.422 1 83.44 35 ARG B C 1
ATOM 2659 O O . ARG B 1 35 ? 21.922 0.069 -14.297 1 83.44 35 ARG B O 1
ATOM 2666 N N . ILE B 1 36 ? 22.438 1.119 -12.43 1 84.81 36 ILE B N 1
ATOM 2667 C CA . ILE B 1 36 ? 23.672 0.367 -12.25 1 84.81 36 ILE B CA 1
ATOM 2668 C C . ILE B 1 36 ? 23.359 -1.114 -12.062 1 84.81 36 ILE B C 1
ATOM 2670 O O . ILE B 1 36 ? 24.016 -1.978 -12.648 1 84.81 36 ILE B O 1
ATOM 2674 N N . SER B 1 37 ? 22.375 -1.319 -11.25 1 84.81 37 SER B N 1
ATOM 2675 C CA . SER B 1 37 ? 21.969 -2.705 -11.023 1 84.81 37 SER B CA 1
ATOM 2676 C C . SER B 1 37 ? 21.516 -3.367 -12.312 1 84.81 37 SER B C 1
ATOM 2678 O O . SER B 1 37 ? 21.812 -4.539 -12.555 1 84.81 37 SER B O 1
ATOM 2680 N N . LEU B 1 38 ? 20.797 -2.629 -13.117 1 82.19 38 LEU B N 1
ATOM 2681 C CA . LEU B 1 38 ? 20.328 -3.154 -14.398 1 82.19 38 LEU B CA 1
ATOM 2682 C C . LEU B 1 38 ? 21.5 -3.514 -15.297 1 82.19 38 LEU B C 1
ATOM 2684 O O . LEU B 1 38 ? 21.469 -4.535 -15.984 1 82.19 38 LEU B O 1
ATOM 2688 N N . VAL B 1 39 ? 22.453 -2.707 -15.273 1 82.62 39 VAL B N 1
ATOM 2689 C CA . VAL B 1 39 ? 23.656 -2.947 -16.078 1 82.62 39 VAL B CA 1
ATOM 2690 C C . VAL B 1 39 ? 24.375 -4.199 -15.578 1 82.62 39 VAL B C 1
ATOM 2692 O O . VAL B 1 39 ? 24.75 -5.066 -16.359 1 82.62 39 VAL B O 1
ATOM 2695 N N . VAL B 1 40 ? 24.516 -4.27 -14.305 1 83.94 40 VAL B N 1
ATOM 2696 C CA . VAL B 1 40 ? 25.203 -5.414 -13.719 1 83.94 40 VAL B CA 1
ATOM 2697 C C . VAL B 1 40 ? 24.422 -6.691 -14.008 1 83.94 40 VAL B C 1
ATOM 2699 O O . VAL B 1 40 ? 25 -7.707 -14.406 1 83.94 40 VAL B O 1
ATOM 2702 N N . LEU B 1 41 ? 23.156 -6.629 -13.789 1 82 41 LEU B N 1
ATOM 2703 C CA . LEU B 1 41 ? 22.312 -7.789 -14.078 1 82 41 LEU B CA 1
ATOM 2704 C C . LEU B 1 41 ? 22.359 -8.133 -15.562 1 82 41 LEU B C 1
ATOM 2706 O O . LEU B 1 41 ? 22.344 -9.305 -15.938 1 82 41 LEU B O 1
ATOM 2710 N N . GLY B 1 42 ? 22.344 -7.105 -16.359 1 82.12 42 GLY B N 1
ATOM 2711 C CA . GLY B 1 42 ? 22.469 -7.328 -17.797 1 82.12 42 GLY B CA 1
ATOM 2712 C C . GLY B 1 42 ? 23.766 -8.016 -18.172 1 82.12 42 GLY B C 1
ATOM 2713 O O . GLY B 1 42 ? 23.766 -8.961 -18.969 1 82.12 42 GLY B O 1
ATOM 2714 N N . VAL B 1 43 ? 24.797 -7.57 -17.594 1 85.62 43 VAL B N 1
ATOM 2715 C CA . VAL B 1 43 ? 26.109 -8.172 -17.828 1 85.62 43 VAL B CA 1
ATOM 2716 C C . VAL B 1 43 ? 26.109 -9.617 -17.344 1 85.62 43 VAL B C 1
ATOM 2718 O O . VAL B 1 43 ? 26.641 -10.5 -18.016 1 85.62 43 VAL B O 1
ATOM 2721 N N . THR B 1 44 ? 25.562 -9.82 -16.219 1 83.94 44 THR B N 1
ATOM 2722 C CA . THR B 1 44 ? 25.469 -11.172 -15.68 1 83.94 44 THR B CA 1
ATOM 2723 C C . THR B 1 44 ? 24.656 -12.07 -16.609 1 83.94 44 THR B C 1
ATOM 2725 O O . THR B 1 44 ? 25.062 -13.203 -16.891 1 83.94 44 THR B O 1
ATOM 2728 N N . ALA B 1 45 ? 23.531 -11.594 -17.062 1 81.88 45 ALA B N 1
ATOM 2729 C CA . ALA B 1 45 ? 22.688 -12.352 -17.984 1 81.88 45 ALA B CA 1
ATOM 2730 C C . ALA B 1 45 ? 23.438 -12.688 -19.266 1 81.88 45 ALA B C 1
ATOM 2732 O O . ALA B 1 45 ? 23.328 -13.797 -19.797 1 81.88 45 ALA B O 1
ATOM 2733 N N . LEU B 1 46 ? 24.188 -11.719 -19.734 1 84.75 46 LEU B N 1
ATOM 2734 C CA . LEU B 1 46 ? 24.969 -11.93 -20.953 1 84.75 46 LEU B CA 1
ATOM 2735 C C . LEU B 1 46 ? 26.031 -12.992 -20.734 1 84.75 46 LEU B C 1
ATOM 2737 O O . LEU B 1 46 ? 26.281 -13.828 -21.609 1 84.75 46 LEU B O 1
ATOM 2741 N N . ALA B 1 47 ? 26.672 -12.945 -19.656 1 86.5 47 ALA B N 1
ATOM 2742 C CA . ALA B 1 47 ? 27.672 -13.953 -19.312 1 86.5 47 ALA B CA 1
ATOM 2743 C C . ALA B 1 47 ? 27.047 -15.336 -19.219 1 86.5 47 ALA B C 1
ATOM 2745 O O . ALA B 1 47 ? 27.625 -16.312 -19.719 1 86.5 47 ALA B O 1
ATOM 2746 N N . GLN B 1 48 ? 25.938 -15.391 -18.609 1 84.94 48 GLN B N 1
ATOM 2747 C CA . GLN B 1 48 ? 25.234 -16.656 -18.516 1 84.94 48 GLN B CA 1
ATOM 2748 C C . GLN B 1 48 ? 24.797 -17.141 -19.906 1 84.94 48 GLN B C 1
ATOM 2750 O O . GLN B 1 48 ? 24.875 -18.344 -20.203 1 84.94 48 GLN B O 1
ATOM 2755 N N . MET B 1 49 ? 24.328 -16.219 -20.688 1 82.56 49 MET B N 1
ATOM 2756 C CA . MET B 1 49 ? 23.906 -16.562 -22.031 1 82.56 49 MET B CA 1
ATOM 2757 C C . MET B 1 49 ? 25.078 -17.125 -22.844 1 82.56 49 MET B C 1
ATOM 2759 O O . MET B 1 49 ? 24.891 -18.047 -23.641 1 82.56 49 MET B O 1
ATOM 2763 N N . ALA B 1 50 ? 26.188 -16.625 -22.641 1 85.75 50 ALA B N 1
ATOM 2764 C CA . ALA B 1 50 ? 27.375 -17.125 -23.297 1 85.75 50 ALA B CA 1
ATOM 2765 C C . ALA B 1 50 ? 27.641 -18.578 -22.922 1 85.75 50 ALA B C 1
ATOM 2767 O O . ALA B 1 50 ? 27.984 -19.406 -23.766 1 85.75 50 ALA B O 1
ATOM 2768 N N . VAL B 1 51 ? 27.438 -18.859 -21.688 1 81.56 51 VAL B N 1
ATOM 2769 C CA . VAL B 1 51 ? 27.625 -20.219 -21.203 1 81.56 51 VAL B CA 1
ATOM 2770 C C . VAL B 1 51 ? 26.594 -21.156 -21.828 1 81.56 51 VAL B C 1
ATOM 2772 O O . VAL B 1 51 ? 26.906 -22.266 -22.234 1 81.56 51 VAL B O 1
ATOM 2775 N N . VAL B 1 52 ? 25.359 -20.734 -21.922 1 78.25 52 VAL B N 1
ATOM 2776 C CA . VAL B 1 52 ? 24.266 -21.5 -22.516 1 78.25 52 VAL B CA 1
ATOM 2777 C C . VAL B 1 52 ? 24.562 -21.781 -23.984 1 78.25 52 VAL B C 1
ATOM 2779 O O . VAL B 1 52 ? 24.359 -22.906 -24.453 1 78.25 52 VAL B O 1
ATOM 2782 N N . MET B 1 53 ? 25.109 -20.75 -24.672 1 80.94 53 MET B N 1
ATOM 2783 C CA . MET B 1 53 ? 25.391 -20.891 -26.094 1 80.94 53 MET B CA 1
ATOM 2784 C C . MET B 1 53 ? 26.531 -21.875 -26.312 1 80.94 53 MET B C 1
ATOM 2786 O O . MET B 1 53 ? 26.531 -22.625 -27.297 1 80.94 53 MET B O 1
ATOM 2790 N N . LEU B 1 54 ? 27.344 -21.969 -25.406 1 80.25 54 LEU B N 1
ATOM 2791 C CA . LEU B 1 54 ? 28.516 -22.844 -25.547 1 80.25 54 LEU B CA 1
ATOM 2792 C C . LEU B 1 54 ? 28.156 -24.281 -25.172 1 80.25 54 LEU B C 1
ATOM 2794 O O . LEU B 1 54 ? 28.719 -25.234 -25.719 1 80.25 54 LEU B O 1
ATOM 2798 N N . THR B 1 55 ? 27.141 -24.406 -24.312 1 76.62 55 THR B N 1
ATOM 2799 C CA . THR B 1 55 ? 26.859 -25.734 -23.781 1 76.62 55 THR B CA 1
ATOM 2800 C C . THR B 1 55 ? 25.562 -26.281 -24.375 1 76.62 55 THR B C 1
ATOM 2802 O O . THR B 1 55 ? 25.344 -27.5 -24.359 1 76.62 55 THR B O 1
ATOM 2805 N N . GLY B 1 56 ? 24.641 -25.375 -24.859 1 66.75 56 GLY B N 1
ATOM 2806 C CA . GLY B 1 56 ? 23.344 -25.781 -25.375 1 66.75 56 GLY B CA 1
ATOM 2807 C C . GLY B 1 56 ? 22.406 -26.281 -24.297 1 66.75 56 GLY B C 1
ATOM 2808 O O . GLY B 1 56 ? 21.484 -27.047 -24.578 1 66.75 56 GLY B O 1
ATOM 2809 N N . SER B 1 57 ? 22.531 -25.75 -23.281 1 66.62 57 SER B N 1
ATOM 2810 C CA . SER B 1 57 ? 21.75 -26.266 -22.156 1 66.62 57 SER B CA 1
ATOM 2811 C C . SER B 1 57 ? 20.438 -25.484 -21.984 1 66.62 57 SER B C 1
ATOM 2813 O O . SER B 1 57 ? 20.453 -24.266 -21.766 1 66.62 57 SER B O 1
ATOM 2815 N N . VAL B 1 58 ? 19.422 -26.391 -21.812 1 64.25 58 VAL B N 1
ATOM 2816 C CA . VAL B 1 58 ? 18.094 -25.812 -21.641 1 64.25 58 VAL B CA 1
ATOM 2817 C C . VAL B 1 58 ? 17.891 -25.375 -20.188 1 64.25 58 VAL B C 1
ATOM 2819 O O . VAL B 1 58 ? 17.266 -24.359 -19.922 1 64.25 58 VAL B O 1
ATOM 2822 N N . ALA B 1 59 ? 18.438 -26.188 -19.328 1 63.22 59 ALA B N 1
ATOM 2823 C CA . ALA B 1 59 ? 18.344 -25.844 -17.906 1 63.22 59 ALA B CA 1
ATOM 2824 C C . ALA B 1 59 ? 18.984 -24.484 -17.641 1 63.22 59 ALA B C 1
ATOM 2826 O O . ALA B 1 59 ? 18.453 -23.688 -16.859 1 63.22 59 ALA B O 1
ATOM 2827 N N . LEU B 1 60 ? 20.062 -24.281 -18.344 1 69.12 60 LEU B N 1
ATOM 2828 C CA . LEU B 1 60 ? 20.75 -23 -18.188 1 69.12 60 LEU B CA 1
ATOM 2829 C C . LEU B 1 60 ? 19.953 -21.859 -18.828 1 69.12 60 LEU B C 1
ATOM 2831 O O . LEU B 1 60 ? 19.953 -20.734 -18.328 1 69.12 60 LEU B O 1
ATOM 2835 N N . LEU B 1 61 ? 19.359 -22.172 -19.844 1 69.56 61 LEU B N 1
ATOM 2836 C CA . LEU B 1 61 ? 18.516 -21.188 -20.5 1 69.56 61 LEU B CA 1
ATOM 2837 C C . LEU B 1 61 ? 17.391 -20.719 -19.562 1 69.56 61 LEU B C 1
ATOM 2839 O O . LEU B 1 61 ? 17.094 -19.516 -19.5 1 69.56 61 LEU B O 1
ATOM 2843 N N . ALA B 1 62 ? 16.828 -21.578 -18.844 1 66.69 62 ALA B N 1
ATOM 2844 C CA . ALA B 1 62 ? 15.766 -21.25 -17.891 1 66.69 62 ALA B CA 1
ATOM 2845 C C . ALA B 1 62 ? 16.266 -20.297 -16.812 1 66.69 62 ALA B C 1
ATOM 2847 O O . ALA B 1 62 ? 15.586 -19.344 -16.453 1 66.69 62 ALA B O 1
ATOM 2848 N N . ASP B 1 63 ? 17.406 -20.547 -16.344 1 68.38 63 ASP B N 1
ATOM 2849 C CA . ASP B 1 63 ? 18 -19.688 -15.328 1 68.38 63 ASP B CA 1
ATOM 2850 C C . ASP B 1 63 ? 18.281 -18.281 -15.891 1 68.38 63 ASP B C 1
ATOM 2852 O O . ASP B 1 63 ? 18.047 -17.281 -15.203 1 68.38 63 ASP B O 1
ATOM 2856 N N . THR B 1 64 ? 18.75 -18.312 -17.078 1 69.38 64 THR B N 1
ATOM 2857 C CA . THR B 1 64 ? 19.047 -17.031 -17.734 1 69.38 64 THR B CA 1
ATOM 2858 C C . THR B 1 64 ? 17.766 -16.234 -17.922 1 69.38 64 THR B C 1
ATOM 2860 O O . THR B 1 64 ? 17.734 -15.031 -17.656 1 69.38 64 THR B O 1
ATOM 2863 N N . VAL B 1 65 ? 16.797 -16.859 -18.328 1 69.19 65 VAL B N 1
ATOM 2864 C CA . VAL B 1 65 ? 15.508 -16.203 -18.516 1 69.19 65 VAL B CA 1
ATOM 2865 C C . VAL B 1 65 ? 14.984 -15.688 -17.188 1 69.19 65 VAL B C 1
ATOM 2867 O O . VAL B 1 65 ? 14.445 -14.578 -17.125 1 69.19 65 VAL B O 1
ATOM 2870 N N . HIS B 1 66 ? 15.188 -16.484 -16.234 1 69.44 66 HIS B N 1
ATOM 2871 C CA . HIS B 1 66 ? 14.773 -16.062 -14.891 1 69.44 66 HIS B CA 1
ATOM 2872 C C . HIS B 1 66 ? 15.516 -14.805 -14.461 1 69.44 66 HIS B C 1
ATOM 2874 O O . HIS B 1 66 ? 14.898 -13.867 -13.945 1 69.44 66 HIS B O 1
ATOM 2880 N N . ASN B 1 67 ? 16.797 -14.766 -14.75 1 71.25 67 ASN B N 1
ATOM 2881 C CA . ASN B 1 67 ? 17.594 -13.594 -14.398 1 71.25 67 ASN B CA 1
ATOM 2882 C C . ASN B 1 67 ? 17.141 -12.359 -15.164 1 71.25 67 ASN B C 1
ATOM 2884 O O . ASN B 1 67 ? 17.109 -11.258 -14.609 1 71.25 67 ASN B O 1
ATOM 2888 N N . VAL B 1 68 ? 16.781 -12.594 -16.375 1 73.25 68 VAL B N 1
ATOM 2889 C CA . VAL B 1 68 ? 16.297 -11.484 -17.188 1 73.25 68 VAL B CA 1
ATOM 2890 C C . VAL B 1 68 ? 14.945 -11.008 -16.656 1 73.25 68 VAL B C 1
ATOM 2892 O O . VAL B 1 68 ? 14.695 -9.805 -16.562 1 73.25 68 VAL B O 1
ATOM 2895 N N . SER B 1 69 ? 14.164 -11.922 -16.328 1 71.12 69 SER B N 1
ATOM 2896 C CA . SER B 1 69 ? 12.867 -11.594 -15.742 1 71.12 69 SER B CA 1
ATOM 2897 C C . SER B 1 69 ? 13.023 -10.797 -14.445 1 71.12 69 SER B C 1
ATOM 2899 O O . SER B 1 69 ? 12.258 -9.867 -14.188 1 71.12 69 SER B O 1
ATOM 2901 N N . ASP B 1 70 ? 13.977 -11.156 -13.766 1 71.38 70 ASP B N 1
ATOM 2902 C CA . ASP B 1 70 ? 14.258 -10.469 -12.508 1 71.38 70 ASP B CA 1
ATOM 2903 C C . ASP B 1 70 ? 14.688 -9.023 -12.758 1 71.38 70 ASP B C 1
ATOM 2905 O O . ASP B 1 70 ? 14.336 -8.125 -11.992 1 71.38 70 ASP B O 1
ATOM 2909 N N . ALA B 1 71 ? 15.492 -8.93 -13.859 1 74.94 71 ALA B N 1
ATOM 2910 C CA . ALA B 1 71 ? 15.883 -7.574 -14.227 1 74.94 71 ALA B CA 1
ATOM 2911 C C . ALA B 1 71 ? 14.664 -6.703 -14.5 1 74.94 71 ALA B C 1
ATOM 2913 O O . ALA B 1 71 ? 14.68 -5.5 -14.242 1 74.94 71 ALA B O 1
ATOM 2914 N N . LEU B 1 72 ? 13.648 -7.355 -14.883 1 74.44 72 LEU B N 1
ATOM 2915 C CA . LEU B 1 72 ? 12.422 -6.637 -15.203 1 74.44 72 LEU B CA 1
ATOM 2916 C C . LEU B 1 72 ? 11.727 -6.156 -13.938 1 74.44 72 LEU B C 1
ATOM 2918 O O . LEU B 1 72 ? 10.945 -5.199 -13.969 1 74.44 72 LEU B O 1
ATOM 2922 N N . THR B 1 73 ? 12.07 -6.699 -12.852 1 76.44 73 THR B N 1
ATOM 2923 C CA . THR B 1 73 ? 11.469 -6.273 -11.594 1 76.44 73 THR B CA 1
ATOM 2924 C C . THR B 1 73 ? 12 -4.902 -11.172 1 76.44 73 THR B C 1
ATOM 2926 O O . THR B 1 73 ? 11.406 -4.234 -10.32 1 76.44 73 THR B O 1
ATOM 2929 N N . ALA B 1 74 ? 13.102 -4.523 -11.844 1 80.06 74 ALA B N 1
ATOM 2930 C CA . ALA B 1 74 ? 13.664 -3.207 -11.555 1 80.06 74 ALA B CA 1
ATOM 2931 C C . ALA B 1 74 ? 12.844 -2.105 -12.219 1 80.06 74 ALA B C 1
ATOM 2933 O O . ALA B 1 74 ? 12.914 -0.941 -11.812 1 80.06 74 ALA B O 1
ATOM 2934 N N . VAL B 1 75 ? 12.102 -2.479 -13.188 1 82.94 75 VAL B N 1
ATOM 2935 C CA . VAL B 1 75 ? 11.406 -1.495 -14.016 1 82.94 75 VAL B CA 1
ATOM 2936 C C . VAL B 1 75 ? 10.336 -0.789 -13.18 1 82.94 75 VAL B C 1
ATOM 2938 O O . VAL B 1 75 ? 10.273 0.443 -13.156 1 82.94 75 VAL B O 1
ATOM 2941 N N . PRO B 1 76 ? 9.602 -1.54 -12.438 1 84.12 76 PRO B N 1
ATOM 2942 C CA . PRO B 1 76 ? 8.594 -0.862 -11.609 1 84.12 76 PRO B CA 1
ATOM 2943 C C . PRO B 1 76 ? 9.219 0.097 -10.594 1 84.12 76 PRO B C 1
ATOM 2945 O O . PRO B 1 76 ? 8.664 1.169 -10.336 1 84.12 76 PRO B O 1
ATOM 2948 N N . LEU B 1 77 ? 10.312 -0.324 -10.062 1 86.06 77 LEU B N 1
ATOM 2949 C CA . LEU B 1 77 ? 10.977 0.547 -9.102 1 86.06 77 LEU B CA 1
ATOM 2950 C C . LEU B 1 77 ? 11.492 1.813 -9.781 1 86.06 77 LEU B C 1
ATOM 2952 O O . LEU B 1 77 ? 11.375 2.91 -9.227 1 86.06 77 LEU B O 1
ATOM 2956 N N . TRP B 1 78 ? 12.016 1.665 -10.984 1 85.12 78 TRP B N 1
ATOM 2957 C CA . TRP B 1 78 ? 12.469 2.818 -11.758 1 85.12 78 TRP B CA 1
ATOM 2958 C C . TRP B 1 78 ? 11.312 3.768 -12.047 1 85.12 78 TRP B C 1
ATOM 2960 O O . TRP B 1 78 ? 11.43 4.98 -11.859 1 85.12 78 TRP B O 1
ATOM 2970 N N . ILE B 1 79 ? 10.273 3.291 -12.461 1 87.56 79 ILE B N 1
ATOM 2971 C CA . ILE B 1 79 ? 9.078 4.082 -12.742 1 87.56 79 ILE B CA 1
ATOM 2972 C C . ILE B 1 79 ? 8.633 4.805 -11.477 1 87.56 79 ILE B C 1
ATOM 2974 O O . ILE B 1 79 ? 8.273 5.984 -11.523 1 87.56 79 ILE B O 1
ATOM 2978 N N . ALA B 1 80 ? 8.695 4.098 -10.398 1 89.44 80 ALA B N 1
ATOM 2979 C CA . ALA B 1 80 ? 8.266 4.664 -9.125 1 89.44 80 ALA B CA 1
ATOM 2980 C C . ALA B 1 80 ? 9.125 5.867 -8.742 1 89.44 80 ALA B C 1
ATOM 2982 O O . ALA B 1 80 ? 8.602 6.891 -8.297 1 89.44 80 ALA B O 1
ATOM 2983 N N . PHE B 1 81 ? 10.406 5.77 -8.914 1 85.94 81 PHE B N 1
ATOM 2984 C CA . PHE B 1 81 ? 11.305 6.867 -8.57 1 85.94 81 PHE B CA 1
ATOM 2985 C C . PHE B 1 81 ? 11.062 8.07 -9.477 1 85.94 81 PHE B C 1
ATOM 2987 O O . PHE B 1 81 ? 11.086 9.211 -9.016 1 85.94 81 PHE B O 1
ATOM 2994 N N . VAL B 1 82 ? 10.773 7.797 -10.766 1 85.69 82 VAL B N 1
ATOM 2995 C CA . VAL B 1 82 ? 10.516 8.875 -11.711 1 85.69 82 VAL B CA 1
ATOM 2996 C C . VAL B 1 82 ? 9.188 9.555 -11.383 1 85.69 82 VAL B C 1
ATOM 2998 O O . VAL B 1 82 ? 9.102 10.781 -11.352 1 85.69 82 VAL B O 1
ATOM 3001 N N . LEU B 1 83 ? 8.273 8.781 -11.078 1 85.94 83 LEU B N 1
ATOM 3002 C CA . LEU B 1 83 ? 6.957 9.305 -10.734 1 85.94 83 LEU B CA 1
ATOM 3003 C C . LEU B 1 83 ? 7.012 10.102 -9.438 1 85.94 83 LEU B C 1
ATOM 3005 O O . LEU B 1 83 ? 6.297 11.094 -9.289 1 85.94 83 LEU B O 1
ATOM 3009 N N . GLY B 1 84 ? 7.797 9.609 -8.523 1 84.62 84 GLY B N 1
ATOM 3010 C CA . GLY B 1 84 ? 7.918 10.266 -7.23 1 84.62 84 GLY B CA 1
ATOM 3011 C C . GLY B 1 84 ? 8.43 11.688 -7.336 1 84.62 84 GLY B C 1
ATOM 3012 O O . GLY B 1 84 ? 8.273 12.484 -6.402 1 84.62 84 GLY B O 1
ATOM 3013 N N . ARG B 1 85 ? 8.953 12.055 -8.477 1 81.5 85 ARG B N 1
ATOM 3014 C CA . ARG B 1 85 ? 9.516 13.391 -8.672 1 81.5 85 ARG B CA 1
ATOM 3015 C C . ARG B 1 85 ? 8.484 14.336 -9.266 1 81.5 85 ARG B C 1
ATOM 3017 O O . ARG B 1 85 ? 8.727 15.547 -9.359 1 81.5 85 ARG B O 1
ATOM 3024 N N . ARG B 1 86 ? 7.359 13.836 -9.648 1 84.56 86 ARG B N 1
ATOM 3025 C CA . ARG B 1 86 ? 6.316 14.664 -10.25 1 84.56 86 ARG B CA 1
ATOM 3026 C C . ARG B 1 86 ? 5.637 15.523 -9.195 1 84.56 86 ARG B C 1
ATOM 3028 O O . ARG B 1 86 ? 5.504 15.117 -8.039 1 84.56 86 ARG B O 1
ATOM 3035 N N . ALA B 1 87 ? 5.188 16.641 -9.602 1 84.06 87 ALA B N 1
ATOM 3036 C CA . ALA B 1 87 ? 4.516 17.578 -8.711 1 84.06 87 ALA B CA 1
ATOM 3037 C C . ALA B 1 87 ? 3.129 17.078 -8.32 1 84.06 87 ALA B C 1
ATOM 3039 O O . ALA B 1 87 ? 2.494 16.344 -9.078 1 84.06 87 ALA B O 1
ATOM 3040 N N . PRO B 1 88 ? 2.686 17.516 -7.148 1 84.56 88 PRO B N 1
ATOM 3041 C CA . PRO B 1 88 ? 1.339 17.141 -6.707 1 84.56 88 PRO B CA 1
ATOM 3042 C C . PRO B 1 88 ? 0.247 17.688 -7.625 1 84.56 88 PRO B C 1
ATOM 3044 O O . PRO B 1 88 ? 0.453 18.703 -8.297 1 84.56 88 PRO B O 1
ATOM 3047 N N . THR B 1 89 ? -0.857 17.016 -7.684 1 84.75 89 THR B N 1
ATOM 3048 C CA . THR B 1 89 ? -2.051 17.422 -8.414 1 84.75 89 THR B CA 1
ATOM 3049 C C . THR B 1 89 ? -3.27 17.438 -7.5 1 84.75 89 THR B C 1
ATOM 3051 O O . THR B 1 89 ? -3.156 17.172 -6.301 1 84.75 89 THR B O 1
ATOM 3054 N N . ARG B 1 90 ? -4.398 17.797 -8.039 1 83.31 90 ARG B N 1
ATOM 3055 C CA . ARG B 1 90 ? -5.617 17.828 -7.238 1 83.31 90 ARG B CA 1
ATOM 3056 C C . ARG B 1 90 ? -6.051 16.422 -6.832 1 83.31 90 ARG B C 1
ATOM 3058 O O . ARG B 1 90 ? -6.758 16.25 -5.84 1 83.31 90 ARG B O 1
ATOM 3065 N N . ARG B 1 91 ? -5.703 15.547 -7.621 1 85.31 91 ARG B N 1
ATOM 3066 C CA . ARG B 1 91 ? -6.031 14.156 -7.309 1 85.31 91 ARG B CA 1
ATOM 3067 C C . ARG B 1 91 ? -5.008 13.555 -6.352 1 85.31 91 ARG B C 1
ATOM 3069 O O . ARG B 1 91 ? -5.355 12.766 -5.477 1 85.31 91 ARG B O 1
ATOM 3076 N N . TYR B 1 92 ? -3.797 13.883 -6.605 1 89 92 TYR B N 1
ATOM 3077 C CA . TYR B 1 92 ? -2.693 13.438 -5.762 1 89 92 TYR B CA 1
ATOM 3078 C C . TYR B 1 92 ? -2.094 14.609 -4.988 1 89 92 TYR B C 1
ATOM 3080 O O . TYR B 1 92 ? -0.995 15.07 -5.305 1 89 92 TYR B O 1
ATOM 3088 N N . THR B 1 93 ? -2.734 14.922 -3.953 1 85 93 THR B N 1
ATOM 3089 C CA . THR B 1 93 ? -2.447 16.172 -3.258 1 85 93 THR B CA 1
ATOM 3090 C C . THR B 1 93 ? -1.122 16.078 -2.508 1 85 93 THR B C 1
ATOM 3092 O O . THR B 1 93 ? -0.507 17.094 -2.197 1 85 93 THR B O 1
ATOM 3095 N N . TYR B 1 94 ? -0.677 14.883 -2.18 1 84 94 TYR B N 1
ATOM 3096 C CA . TYR B 1 94 ? 0.593 14.711 -1.482 1 84 94 TYR B CA 1
ATOM 3097 C C . TYR B 1 94 ? 1.704 14.344 -2.459 1 84 94 TYR B C 1
ATOM 3099 O O . TYR B 1 94 ? 2.848 14.117 -2.053 1 84 94 TYR B O 1
ATOM 3107 N N . GLY B 1 95 ? 1.345 14.305 -3.766 1 82.81 95 GLY B N 1
ATOM 3108 C CA . GLY B 1 95 ? 2.318 13.898 -4.77 1 82.81 95 GLY B CA 1
ATOM 3109 C C . GLY B 1 95 ? 2.273 12.414 -5.078 1 82.81 95 GLY B C 1
ATOM 3110 O O . GLY B 1 95 ? 1.301 11.734 -4.746 1 82.81 95 GLY B O 1
ATOM 3111 N N . PHE B 1 96 ? 3.363 11.945 -5.719 1 87.69 96 PHE B N 1
ATOM 3112 C CA . PHE B 1 96 ? 3.365 10.57 -6.219 1 87.69 96 PHE B CA 1
ATOM 3113 C C . PHE B 1 96 ? 4.422 9.742 -5.508 1 87.69 96 PHE B C 1
ATOM 3115 O O . PHE B 1 96 ? 4.816 8.68 -5.996 1 87.69 96 PHE B O 1
ATOM 3122 N N . GLY B 1 97 ? 4.883 10.188 -4.445 1 85.38 97 GLY B N 1
ATOM 3123 C CA . GLY B 1 97 ? 5.945 9.516 -3.715 1 85.38 97 GLY B CA 1
ATOM 3124 C C . GLY B 1 97 ? 5.562 8.117 -3.264 1 85.38 97 GLY B C 1
ATOM 3125 O O . GLY B 1 97 ? 6.422 7.242 -3.141 1 85.38 97 GLY B O 1
ATOM 3126 N N . ARG B 1 98 ? 4.281 7.848 -3.148 1 90.06 98 ARG B N 1
ATOM 3127 C CA . ARG B 1 98 ? 3.803 6.559 -2.652 1 90.06 98 ARG B CA 1
ATOM 3128 C C . ARG B 1 98 ? 3.959 5.473 -3.711 1 90.06 98 ARG B C 1
ATOM 3130 O O . ARG B 1 98 ? 3.82 4.285 -3.412 1 90.06 98 ARG B O 1
ATOM 3137 N N . ALA B 1 99 ? 4.273 5.895 -4.883 1 90.06 99 ALA B N 1
ATOM 3138 C CA . ALA B 1 99 ? 4.559 4.922 -5.934 1 90.06 99 ALA B CA 1
ATOM 3139 C C . ALA B 1 99 ? 5.695 3.99 -5.527 1 90.06 99 ALA B C 1
ATOM 3141 O O . ALA B 1 99 ? 5.707 2.814 -5.902 1 90.06 99 ALA B O 1
ATOM 3142 N N . GLU B 1 100 ? 6.59 4.566 -4.809 1 89.31 100 GLU B N 1
ATOM 3143 C CA . GLU B 1 100 ? 7.695 3.758 -4.312 1 89.31 100 GLU B CA 1
ATOM 3144 C C . GLU B 1 100 ? 7.195 2.637 -3.404 1 89.31 100 GLU B C 1
ATOM 3146 O O . GLU B 1 100 ? 7.672 1.502 -3.494 1 89.31 100 GLU B O 1
ATOM 3151 N N . ASP B 1 101 ? 6.273 2.906 -2.568 1 89.06 101 ASP B N 1
ATOM 3152 C CA . ASP B 1 101 ? 5.699 1.894 -1.685 1 89.06 101 ASP B CA 1
ATOM 3153 C C . ASP B 1 101 ? 4.988 0.805 -2.484 1 89.06 101 ASP B C 1
ATOM 3155 O O . ASP B 1 101 ? 5.082 -0.378 -2.152 1 89.06 101 ASP B O 1
ATOM 3159 N N . LEU B 1 102 ? 4.34 1.183 -3.533 1 90.62 102 LEU B N 1
ATOM 3160 C CA . LEU B 1 102 ? 3.66 0.224 -4.398 1 90.62 102 LEU B CA 1
ATOM 3161 C C . LEU B 1 102 ? 4.668 -0.675 -5.105 1 90.62 102 LEU B C 1
ATOM 3163 O O . LEU B 1 102 ? 4.43 -1.876 -5.262 1 90.62 102 LEU B O 1
ATOM 3167 N N . ALA B 1 103 ? 5.699 -0.016 -5.566 1 90.69 103 ALA B N 1
ATOM 3168 C CA . ALA B 1 103 ? 6.77 -0.817 -6.152 1 90.69 103 ALA B CA 1
ATOM 3169 C C . ALA B 1 103 ? 7.289 -1.854 -5.16 1 90.69 103 ALA B C 1
ATOM 3171 O O . ALA B 1 103 ? 7.582 -2.99 -5.539 1 90.69 103 ALA B O 1
ATOM 3172 N N . GLY B 1 104 ? 7.402 -1.45 -3.896 1 90.06 104 GLY B N 1
ATOM 3173 C CA . GLY B 1 104 ? 7.789 -2.393 -2.859 1 90.06 104 GLY B CA 1
ATOM 3174 C C . GLY B 1 104 ? 6.844 -3.574 -2.746 1 90.06 104 GLY B C 1
ATOM 3175 O O . GLY B 1 104 ? 7.285 -4.719 -2.609 1 90.06 104 GLY B O 1
ATOM 3176 N N . VAL B 1 105 ? 5.582 -3.332 -2.826 1 92 105 VAL B N 1
ATOM 3177 C CA . VAL B 1 105 ? 4.574 -4.387 -2.77 1 92 105 VAL B CA 1
ATOM 3178 C C . VAL B 1 105 ? 4.762 -5.344 -3.943 1 92 105 VAL B C 1
ATOM 3180 O O . VAL B 1 105 ? 4.719 -6.562 -3.77 1 92 105 VAL B O 1
ATOM 3183 N N . PHE B 1 106 ? 4.949 -4.77 -5.086 1 90.12 106 PHE B N 1
ATOM 3184 C CA . PHE B 1 106 ? 5.172 -5.57 -6.285 1 90.12 106 PHE B CA 1
ATOM 3185 C C . PHE B 1 106 ? 6.379 -6.484 -6.105 1 90.12 106 PHE B C 1
ATOM 3187 O O . PHE B 1 106 ? 6.316 -7.672 -6.426 1 90.12 106 PHE B O 1
ATOM 3194 N N . ILE B 1 107 ? 7.406 -5.945 -5.586 1 88.62 107 ILE B N 1
ATOM 3195 C CA . ILE B 1 107 ? 8.641 -6.703 -5.41 1 88.62 107 ILE B CA 1
ATOM 3196 C C . ILE B 1 107 ? 8.414 -7.824 -4.398 1 88.62 107 ILE B C 1
ATOM 3198 O O . ILE B 1 107 ? 8.852 -8.961 -4.613 1 88.62 107 ILE B O 1
ATOM 3202 N N . VAL B 1 108 ? 7.777 -7.531 -3.289 1 91 108 VAL B N 1
ATOM 3203 C CA . VAL B 1 108 ? 7.484 -8.539 -2.275 1 91 108 VAL B CA 1
ATOM 3204 C C . VAL B 1 108 ? 6.641 -9.656 -2.887 1 91 108 VAL B C 1
ATOM 3206 O O . VAL B 1 108 ? 6.875 -10.836 -2.617 1 91 108 VAL B O 1
ATOM 3209 N N . ALA B 1 109 ? 5.688 -9.25 -3.715 1 89.44 109 ALA B N 1
ATOM 3210 C CA . ALA B 1 109 ? 4.867 -10.242 -4.41 1 89.44 109 ALA B CA 1
ATOM 3211 C C . ALA B 1 109 ? 5.727 -11.125 -5.312 1 89.44 109 ALA B C 1
ATOM 3213 O O . ALA B 1 109 ? 5.512 -12.336 -5.391 1 89.44 109 ALA B O 1
ATOM 3214 N N . MET B 1 110 ? 6.605 -10.508 -5.949 1 86.5 110 MET B N 1
ATOM 3215 C CA . MET B 1 110 ? 7.488 -11.258 -6.84 1 86.5 110 MET B CA 1
ATOM 3216 C C . MET B 1 110 ? 8.352 -12.234 -6.055 1 86.5 110 MET B C 1
ATOM 3218 O O . MET B 1 110 ? 8.578 -13.359 -6.496 1 86.5 110 MET B O 1
ATOM 3222 N N . ILE B 1 111 ? 8.828 -11.812 -4.898 1 86.88 111 ILE B N 1
ATOM 3223 C CA . ILE B 1 111 ? 9.617 -12.695 -4.043 1 86.88 111 ILE B CA 1
ATOM 3224 C C . ILE B 1 111 ? 8.75 -13.859 -3.568 1 86.88 111 ILE B C 1
ATOM 3226 O O . ILE B 1 111 ? 9.188 -15.008 -3.572 1 86.88 111 ILE B O 1
ATOM 3230 N N . ALA B 1 112 ? 7.582 -13.531 -3.139 1 88.81 112 ALA B N 1
ATOM 3231 C CA . ALA B 1 112 ? 6.656 -14.57 -2.695 1 88.81 112 ALA B CA 1
ATOM 3232 C C . ALA B 1 112 ? 6.395 -15.578 -3.807 1 88.81 112 ALA B C 1
ATOM 3234 O O . ALA B 1 112 ? 6.379 -16.797 -3.562 1 88.81 112 ALA B O 1
ATOM 3235 N N . LEU B 1 113 ? 6.164 -15.047 -4.977 1 83.56 113 LEU B N 1
ATOM 3236 C CA . LEU B 1 113 ? 5.957 -15.914 -6.129 1 83.56 113 LEU B CA 1
ATOM 3237 C C . LEU B 1 113 ? 7.168 -16.812 -6.359 1 83.56 113 LEU B C 1
ATOM 3239 O O . LEU B 1 113 ? 7.023 -18 -6.605 1 83.56 113 LEU B O 1
ATOM 3243 N N . SER B 1 114 ? 8.312 -16.25 -6.266 1 81.38 114 SER B N 1
ATOM 3244 C CA . SER B 1 114 ? 9.555 -17.016 -6.43 1 81.38 114 SER B CA 1
ATOM 3245 C C . SER B 1 114 ? 9.672 -18.109 -5.379 1 81.38 114 SER B C 1
ATOM 3247 O O . SER B 1 114 ? 10.078 -19.234 -5.688 1 81.38 114 SER B O 1
ATOM 3249 N N . ALA B 1 115 ? 9.32 -17.766 -4.168 1 85.62 115 ALA B N 1
ATOM 3250 C CA . ALA B 1 115 ? 9.359 -18.75 -3.092 1 85.62 115 ALA B CA 1
ATOM 3251 C C . ALA B 1 115 ? 8.406 -19.906 -3.373 1 85.62 115 ALA B C 1
ATOM 3253 O O . ALA B 1 115 ? 8.75 -21.062 -3.156 1 85.62 115 ALA B O 1
ATOM 3254 N N . GLY B 1 116 ? 7.266 -19.609 -3.84 1 84.44 116 GLY B N 1
ATOM 3255 C CA . GLY B 1 116 ? 6.297 -20.641 -4.184 1 84.44 116 GLY B CA 1
ATOM 3256 C C . GLY B 1 116 ? 6.773 -21.562 -5.293 1 84.44 116 GLY B C 1
ATOM 3257 O O . GLY B 1 116 ? 6.668 -22.781 -5.176 1 84.44 116 GLY B O 1
ATOM 3258 N N . VAL B 1 117 ? 7.25 -20.984 -6.324 1 80.19 117 VAL B N 1
ATOM 3259 C CA . VAL B 1 117 ? 7.734 -21.75 -7.469 1 80.19 117 VAL B CA 1
ATOM 3260 C C . VAL B 1 117 ? 8.914 -22.625 -7.047 1 80.19 117 VAL B C 1
ATOM 3262 O O . VAL B 1 117 ? 8.953 -23.812 -7.375 1 80.19 117 VAL B O 1
ATOM 3265 N N . ALA B 1 118 ? 9.82 -22 -6.336 1 78 118 ALA B N 1
ATOM 3266 C CA . ALA B 1 118 ? 10.977 -22.75 -5.848 1 78 118 ALA B CA 1
ATOM 3267 C C . ALA B 1 118 ? 10.547 -23.906 -4.953 1 78 118 ALA B C 1
ATOM 3269 O O . ALA B 1 118 ? 11.07 -25.016 -5.07 1 78 118 ALA B O 1
ATOM 3270 N N . GLY B 1 119 ? 9.688 -23.625 -4.051 1 81.69 119 GLY B N 1
ATOM 3271 C CA . GLY B 1 119 ? 9.18 -24.672 -3.176 1 81.69 119 GLY B CA 1
ATOM 3272 C C . GLY B 1 119 ? 8.477 -25.781 -3.926 1 81.69 119 GLY B C 1
ATOM 3273 O O . GLY B 1 119 ? 8.711 -26.969 -3.66 1 81.69 119 GLY B O 1
ATOM 3274 N N . TYR B 1 120 ? 7.668 -25.438 -4.828 1 81.69 120 TYR B N 1
ATOM 3275 C CA . TYR B 1 120 ? 6.93 -26.406 -5.625 1 81.69 120 TYR B CA 1
ATOM 3276 C C . TYR B 1 120 ? 7.879 -27.297 -6.418 1 81.69 120 TYR B C 1
ATOM 3278 O O . TYR B 1 120 ? 7.742 -28.531 -6.41 1 81.69 120 TYR B O 1
ATOM 3286 N N . GLU B 1 121 ? 8.789 -26.734 -7.086 1 76.62 121 GLU B N 1
ATOM 3287 C CA . GLU B 1 121 ? 9.758 -27.484 -7.883 1 76.62 121 GLU B CA 1
ATOM 3288 C C . GLU B 1 121 ? 10.602 -28.406 -7.004 1 76.62 121 GLU B C 1
ATOM 3290 O O . GLU B 1 121 ? 10.883 -29.547 -7.387 1 76.62 121 GLU B O 1
ATOM 3295 N N . SER B 1 122 ? 10.969 -27.891 -5.867 1 80.19 122 SER B N 1
ATOM 3296 C CA . SER B 1 122 ? 11.789 -28.688 -4.961 1 80.19 122 SER B CA 1
ATOM 3297 C C . SER B 1 122 ? 11.016 -29.906 -4.465 1 80.19 122 SER B C 1
ATOM 3299 O O . SER B 1 122 ? 11.57 -31.016 -4.387 1 80.19 122 SER B O 1
ATOM 3301 N N . VAL B 1 123 ? 9.828 -29.734 -4.156 1 81.81 123 VAL B N 1
ATOM 3302 C CA . VAL B 1 123 ? 8.992 -30.828 -3.682 1 81.81 123 VAL B CA 1
ATOM 3303 C C . VAL B 1 123 ? 8.75 -31.828 -4.816 1 81.81 123 VAL B C 1
ATOM 3305 O O . VAL B 1 123 ? 8.812 -33.031 -4.613 1 81.81 123 V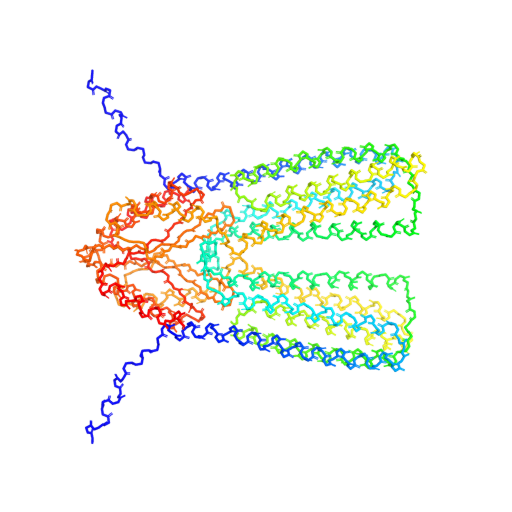AL B O 1
ATOM 3308 N N . ARG B 1 124 ? 8.461 -31.391 -5.973 1 79.88 124 ARG B N 1
ATOM 3309 C CA . ARG B 1 124 ? 8.258 -32.25 -7.137 1 79.88 124 ARG B CA 1
ATOM 3310 C C . ARG B 1 124 ? 9.492 -33.094 -7.406 1 79.88 124 ARG B C 1
ATOM 3312 O O . ARG B 1 124 ? 9.383 -34.281 -7.695 1 79.88 124 ARG B O 1
ATOM 3319 N N . ARG B 1 125 ? 10.625 -32.5 -7.297 1 77.88 125 ARG B N 1
ATOM 3320 C CA . ARG B 1 125 ? 11.875 -33.188 -7.594 1 77.88 125 ARG B CA 1
ATOM 3321 C C . ARG B 1 125 ? 12.211 -34.219 -6.5 1 77.88 125 ARG B C 1
ATOM 3323 O O . ARG B 1 125 ? 12.992 -35.125 -6.723 1 77.88 125 ARG B O 1
ATOM 3330 N N . LEU B 1 126 ? 11.727 -33.906 -5.328 1 77.19 126 LEU B N 1
ATOM 3331 C CA . LEU B 1 126 ? 11.898 -34.906 -4.266 1 77.19 126 LEU B CA 1
ATOM 3332 C C . LEU B 1 126 ? 11.234 -36.219 -4.637 1 77.19 126 LEU B C 1
ATOM 3334 O O . LEU B 1 126 ? 11.773 -37.281 -4.344 1 77.19 126 LEU B O 1
ATOM 3338 N N . PHE B 1 127 ? 10.188 -36.125 -5.387 1 78.38 127 PHE B N 1
ATOM 3339 C CA . PHE B 1 127 ? 9.43 -37.312 -5.738 1 78.38 127 PHE B CA 1
ATOM 3340 C C . PHE B 1 127 ? 9.828 -37.812 -7.113 1 78.38 127 PHE B C 1
ATOM 3342 O O . PHE B 1 127 ? 9.672 -39 -7.41 1 78.38 127 PHE B O 1
ATOM 3349 N N . GLU B 1 128 ? 10.266 -36.938 -7.953 1 76.75 128 GLU B N 1
ATOM 3350 C CA . GLU B 1 128 ? 10.727 -37.312 -9.281 1 76.75 128 GLU B CA 1
ATOM 3351 C C . GLU B 1 128 ? 12.125 -36.75 -9.562 1 76.75 128 GLU B C 1
ATOM 3353 O O . GLU B 1 128 ? 12.266 -35.719 -10.234 1 76.75 128 GLU B O 1
ATOM 3358 N N . PRO B 1 129 ? 13.047 -37.438 -9.039 1 67.62 129 PRO B N 1
ATOM 3359 C CA . PRO B 1 129 ? 14.406 -36.938 -9.25 1 67.62 129 PRO B CA 1
ATOM 3360 C C . PRO B 1 129 ? 14.797 -36.875 -10.727 1 67.62 129 PRO B C 1
ATOM 3362 O O . PRO B 1 129 ? 14.414 -37.781 -11.5 1 67.62 129 PRO B O 1
ATOM 3365 N N . GLU B 1 130 ? 15.047 -35.719 -11.156 1 64.88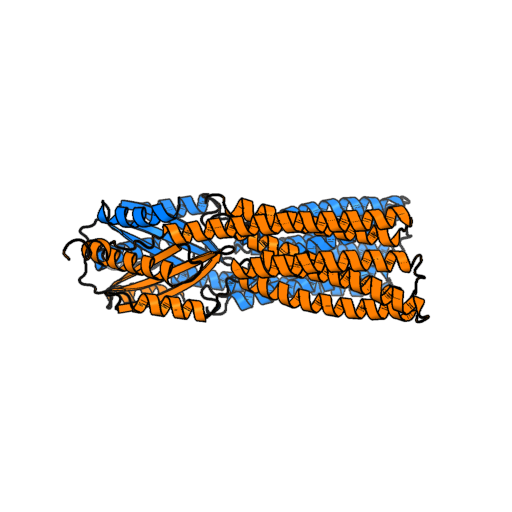 130 GLU B N 1
ATOM 3366 C CA . GLU B 1 130 ? 15.453 -35.562 -12.547 1 64.88 130 GLU B CA 1
ATOM 3367 C C . GLU B 1 130 ? 16.969 -35.469 -12.68 1 64.88 130 GLU B C 1
ATOM 3369 O O . GLU B 1 130 ? 17.641 -34.844 -11.859 1 64.88 130 GLU B O 1
ATOM 3374 N N . PRO B 1 131 ? 17.469 -36.156 -13.672 1 65.5 131 PRO B N 1
ATOM 3375 C CA . PRO B 1 131 ? 18.922 -36.094 -13.891 1 65.5 131 PRO B CA 1
ATOM 3376 C C . PRO B 1 131 ? 19.391 -34.719 -14.359 1 65.5 131 PRO B C 1
ATOM 3378 O O . PRO B 1 131 ? 18.625 -34 -15.016 1 65.5 131 PRO B O 1
ATOM 3381 N N . ILE B 1 132 ? 20.469 -34.219 -13.727 1 63.72 132 ILE B N 1
ATOM 3382 C CA . ILE B 1 132 ? 21.047 -32.938 -14.133 1 63.72 132 ILE B CA 1
ATOM 3383 C C . ILE B 1 132 ? 22.125 -33.188 -15.188 1 63.72 132 ILE B C 1
ATOM 3385 O O . ILE B 1 132 ? 23.078 -33.938 -14.961 1 63.72 132 ILE B O 1
ATOM 3389 N N . GLU B 1 133 ? 21.781 -32.625 -16.391 1 66.88 133 GLU B N 1
ATOM 3390 C CA . GLU B 1 133 ? 22.781 -32.719 -17.453 1 66.88 133 GLU B CA 1
ATOM 3391 C C . GLU B 1 133 ? 23.688 -31.484 -17.453 1 66.88 133 GLU B C 1
ATOM 3393 O O . GLU B 1 133 ? 23.297 -30.406 -16.984 1 66.88 133 GLU B O 1
ATOM 3398 N N . HIS B 1 134 ? 25.062 -31.594 -17.906 1 74.56 134 HIS B N 1
ATOM 3399 C CA . HIS B 1 134 ? 26.047 -30.531 -18.062 1 74.56 134 HIS B CA 1
ATOM 3400 C C . HIS B 1 134 ? 26.297 -29.812 -16.75 1 74.56 134 HIS B C 1
ATOM 3402 O O . HIS B 1 134 ? 26.188 -28.594 -16.672 1 74.56 134 HIS B O 1
ATOM 3408 N N . ILE B 1 135 ? 26.672 -30.594 -15.82 1 77.31 135 ILE B N 1
ATOM 3409 C CA . ILE B 1 135 ? 26.859 -30.125 -14.453 1 77.31 135 ILE B CA 1
ATOM 3410 C C . ILE B 1 135 ? 27.875 -29 -14.414 1 77.31 135 ILE B C 1
ATOM 3412 O O . ILE B 1 135 ? 27.688 -27.984 -13.734 1 77.31 135 ILE B O 1
ATOM 3416 N N . GLY B 1 136 ? 28.938 -29.156 -15.188 1 79.12 136 GLY B N 1
ATOM 3417 C CA . GLY B 1 136 ? 29.984 -28.141 -15.188 1 79.12 136 GLY B CA 1
ATOM 3418 C C . GLY B 1 136 ? 29.484 -26.766 -15.633 1 79.12 136 GLY B C 1
ATOM 3419 O O . GLY B 1 136 ? 29.734 -25.766 -14.969 1 79.12 136 GLY B O 1
ATOM 3420 N N . ALA B 1 137 ? 28.812 -26.812 -16.703 1 78.44 137 ALA B N 1
ATOM 3421 C CA . ALA B 1 137 ? 28.266 -25.562 -17.25 1 78.44 137 ALA B CA 1
ATOM 3422 C C . ALA B 1 137 ? 27.25 -24.953 -16.297 1 78.44 137 ALA B C 1
ATOM 3424 O O . ALA B 1 137 ? 27.188 -23.719 -16.141 1 78.44 137 ALA B O 1
ATOM 3425 N N . LEU B 1 138 ? 26.5 -25.797 -15.656 1 77 138 LEU B N 1
ATOM 3426 C CA . LEU B 1 138 ? 25.5 -25.344 -14.695 1 77 138 LEU B CA 1
ATOM 3427 C C . LEU B 1 138 ? 26.156 -24.672 -13.492 1 77 138 LEU B C 1
ATOM 3429 O O . LEU B 1 138 ? 25.688 -23.641 -13.008 1 77 138 LEU B O 1
ATOM 3433 N N . VAL B 1 139 ? 27.234 -25.219 -13.125 1 84 139 VAL B N 1
ATOM 3434 C CA . VAL B 1 139 ? 27.953 -24.688 -11.961 1 84 139 VAL B CA 1
ATOM 3435 C C . VAL B 1 139 ? 28.547 -23.328 -12.297 1 84 139 VAL B C 1
ATOM 3437 O O . VAL B 1 139 ? 28.422 -22.375 -11.523 1 84 139 VAL B O 1
ATOM 3440 N N . VAL B 1 140 ? 29.141 -23.25 -13.422 1 84.56 140 VAL B N 1
ATOM 3441 C CA . VAL B 1 140 ? 29.766 -22 -13.828 1 84.56 140 VAL B CA 1
ATOM 3442 C C . VAL B 1 140 ? 28.703 -20.922 -13.992 1 84.56 140 VAL B C 1
ATOM 3444 O O . VAL B 1 140 ? 28.844 -19.812 -13.461 1 84.56 140 VAL B O 1
ATOM 3447 N N . ALA B 1 141 ? 27.688 -21.25 -14.688 1 82 141 ALA B N 1
ATOM 3448 C CA . ALA B 1 141 ? 26.594 -20.297 -14.914 1 82 141 ALA B CA 1
ATOM 3449 C C . ALA B 1 141 ? 25.938 -19.891 -13.594 1 82 141 ALA B C 1
ATOM 3451 O O . ALA B 1 141 ? 25.609 -18.719 -13.383 1 82 141 ALA B O 1
ATOM 3452 N N . GLY B 1 142 ? 25.766 -20.828 -12.742 1 84.38 142 GLY B N 1
ATOM 3453 C CA . GLY B 1 142 ? 25.188 -20.547 -11.438 1 84.38 142 GLY B CA 1
ATOM 3454 C C . GLY B 1 142 ? 26.047 -19.641 -10.586 1 84.38 142 GLY B C 1
ATOM 3455 O O . GLY B 1 142 ? 25.531 -18.75 -9.898 1 84.38 142 GLY B O 1
ATOM 3456 N N . LEU B 1 143 ? 27.312 -19.859 -10.648 1 87.69 143 LEU B N 1
ATOM 3457 C CA . LEU B 1 143 ? 28.234 -19.031 -9.867 1 87.69 143 LEU B CA 1
ATOM 3458 C C . LEU B 1 143 ? 28.25 -17.609 -10.398 1 87.69 143 LEU B C 1
ATOM 3460 O O . LEU B 1 143 ? 28.312 -16.656 -9.617 1 87.69 143 LEU B O 1
ATOM 3464 N N . ILE B 1 144 ? 28.25 -17.531 -11.672 1 86.12 144 ILE B N 1
ATOM 3465 C CA . ILE B 1 144 ? 28.188 -16.203 -12.289 1 86.12 144 ILE B CA 1
ATOM 3466 C C . ILE B 1 144 ? 26.906 -15.5 -11.859 1 86.12 144 ILE B C 1
ATOM 3468 O O . ILE B 1 144 ? 26.938 -14.336 -11.461 1 86.12 144 ILE B O 1
ATOM 3472 N N . GLY B 1 145 ? 25.828 -16.188 -11.953 1 83.31 145 GLY B N 1
ATOM 3473 C CA . GLY B 1 145 ? 24.562 -15.617 -11.523 1 83.31 145 GLY B CA 1
ATOM 3474 C C . GLY B 1 145 ? 24.547 -15.227 -10.062 1 83.31 145 GLY B C 1
ATOM 3475 O O . GLY B 1 145 ? 24.062 -14.156 -9.703 1 83.31 145 GLY B O 1
ATOM 3476 N N . PHE B 1 146 ? 25.156 -16.031 -9.289 1 87.69 146 PHE B N 1
ATOM 3477 C CA . PHE B 1 146 ? 25.188 -15.781 -7.852 1 87.69 146 PHE B CA 1
ATOM 3478 C C . PHE B 1 146 ? 26 -14.531 -7.547 1 87.69 146 PHE B C 1
ATOM 3480 O O . PHE B 1 146 ? 25.562 -13.664 -6.789 1 87.69 146 PHE B O 1
ATOM 3487 N N . VAL B 1 147 ? 27.109 -14.477 -8.117 1 89.69 147 VAL B N 1
ATOM 3488 C CA . VAL B 1 147 ? 28 -13.344 -7.863 1 89.69 147 VAL B CA 1
ATOM 3489 C C . VAL B 1 147 ? 27.344 -12.055 -8.352 1 89.69 147 VAL B C 1
ATOM 3491 O O . VAL B 1 147 ? 27.359 -11.047 -7.648 1 89.69 147 VAL B O 1
ATOM 3494 N N . GLY B 1 148 ? 26.797 -12.086 -9.531 1 85.94 148 GLY B N 1
ATOM 3495 C CA . GLY B 1 148 ? 26.109 -10.922 -10.062 1 85.94 148 GLY B CA 1
ATOM 3496 C C . GLY B 1 148 ? 24.938 -10.477 -9.203 1 85.94 148 GLY B C 1
ATOM 3497 O O . GLY B 1 148 ? 24.828 -9.297 -8.867 1 85.94 148 GLY B O 1
ATOM 3498 N N . ASN B 1 149 ? 24.156 -11.336 -8.789 1 87.69 149 ASN B N 1
ATOM 3499 C CA . ASN B 1 149 ? 22.984 -11.023 -7.98 1 87.69 149 ASN B CA 1
ATOM 3500 C C . ASN B 1 149 ? 23.391 -10.547 -6.586 1 87.69 149 ASN B C 1
ATOM 3502 O O . ASN B 1 149 ? 22.781 -9.617 -6.043 1 87.69 149 ASN B O 1
ATOM 3506 N N . GLU B 1 150 ? 24.375 -11.156 -6.066 1 88.75 150 GLU B N 1
ATOM 3507 C CA . GLU B 1 150 ? 24.797 -10.758 -4.73 1 88.75 150 GLU B CA 1
ATOM 3508 C C . GLU B 1 150 ? 25.375 -9.352 -4.73 1 88.75 150 GLU B C 1
ATOM 3510 O O . GLU B 1 150 ? 25.172 -8.586 -3.783 1 88.75 150 GLU B O 1
ATOM 3515 N N . TRP B 1 151 ? 26.125 -9.094 -5.738 1 89.75 151 TRP B N 1
ATOM 3516 C CA . TRP B 1 151 ? 26.672 -7.742 -5.855 1 89.75 151 TRP B CA 1
ATOM 3517 C C . TRP B 1 151 ? 25.547 -6.715 -5.945 1 89.75 151 TRP B C 1
ATOM 3519 O O . TRP B 1 151 ? 25.578 -5.688 -5.266 1 89.75 151 TRP B O 1
ATOM 3529 N N . VAL B 1 152 ? 24.641 -6.965 -6.758 1 87.19 152 VAL B N 1
ATOM 3530 C CA . VAL B 1 152 ? 23.5 -6.066 -6.934 1 87.19 152 VAL B CA 1
ATOM 3531 C C . VAL B 1 152 ? 22.703 -5.98 -5.633 1 87.19 152 VAL B C 1
ATOM 3533 O O . VAL B 1 152 ? 22.266 -4.898 -5.242 1 87.19 152 VAL B O 1
ATOM 3536 N N . ALA B 1 153 ? 22.547 -7.059 -5.012 1 89.69 153 ALA B N 1
ATOM 3537 C CA . ALA B 1 153 ? 21.812 -7.102 -3.748 1 89.69 153 ALA B CA 1
ATOM 3538 C C . ALA B 1 153 ? 22.453 -6.191 -2.707 1 89.69 153 ALA B C 1
ATOM 3540 O O . ALA B 1 153 ? 21.781 -5.352 -2.105 1 89.69 153 ALA B O 1
ATOM 3541 N N . HIS B 1 154 ? 23.734 -6.359 -2.518 1 90.5 154 HIS B N 1
ATOM 3542 C CA . HIS B 1 154 ? 24.453 -5.559 -1.536 1 90.5 154 HIS B CA 1
ATOM 3543 C C . HIS B 1 154 ? 24.391 -4.074 -1.882 1 90.5 154 HIS B C 1
ATOM 3545 O O . HIS B 1 154 ? 24.172 -3.236 -1.003 1 90.5 154 HIS B O 1
ATOM 3551 N N . TYR B 1 155 ? 24.562 -3.818 -3.121 1 88.94 155 TYR B N 1
ATOM 3552 C CA . TYR B 1 155 ? 24.547 -2.436 -3.584 1 88.94 155 TYR B CA 1
ATOM 3553 C C . TYR B 1 155 ? 23.188 -1.801 -3.373 1 88.94 155 TYR B C 1
ATOM 3555 O O . TYR B 1 155 ? 23.078 -0.724 -2.781 1 88.94 155 TYR B O 1
ATOM 3563 N N . ARG B 1 156 ? 22.188 -2.463 -3.779 1 87.62 156 ARG B N 1
ATOM 3564 C CA . ARG B 1 156 ? 20.828 -1.934 -3.682 1 87.62 156 ARG B CA 1
ATOM 3565 C C . ARG B 1 156 ? 20.391 -1.803 -2.227 1 87.62 156 ARG B C 1
ATOM 3567 O O . ARG B 1 156 ? 19.766 -0.812 -1.846 1 87.62 156 ARG B O 1
ATOM 3574 N N . ILE B 1 157 ? 20.719 -2.74 -1.427 1 89.31 157 ILE B N 1
ATOM 3575 C CA . ILE B 1 157 ? 20.328 -2.701 -0.021 1 89.31 157 ILE B CA 1
ATOM 3576 C C . ILE B 1 157 ? 21.031 -1.537 0.676 1 89.31 157 ILE B C 1
ATOM 3578 O O . ILE B 1 157 ? 20.406 -0.787 1.428 1 89.31 157 ILE B O 1
ATOM 3582 N N . ARG B 1 158 ? 22.281 -1.378 0.347 1 88.75 158 ARG B N 1
ATOM 3583 C CA . ARG B 1 158 ? 23.047 -0.294 0.954 1 88.75 158 ARG B CA 1
ATOM 3584 C C . ARG B 1 158 ? 22.469 1.065 0.564 1 88.75 158 ARG B C 1
ATOM 3586 O O . ARG B 1 158 ? 22.219 1.91 1.427 1 88.75 158 ARG B O 1
ATOM 3593 N N . VAL B 1 159 ? 22.281 1.255 -0.697 1 86.38 159 VAL B N 1
ATOM 3594 C CA . VAL B 1 159 ? 21.75 2.525 -1.18 1 86.38 159 VAL B CA 1
ATOM 3595 C C . VAL B 1 159 ? 20.328 2.723 -0.659 1 86.38 159 VAL B C 1
ATOM 3597 O O . VAL B 1 159 ? 19.969 3.824 -0.242 1 86.38 159 VAL B O 1
ATOM 3600 N N . GLY B 1 160 ? 19.578 1.682 -0.723 1 87.06 160 GLY B N 1
ATOM 3601 C CA . GLY B 1 160 ? 18.203 1.758 -0.233 1 87.06 160 GLY B CA 1
ATOM 3602 C C . GLY B 1 160 ? 18.125 2.178 1.222 1 87.06 160 GLY B C 1
ATOM 3603 O O . GLY B 1 160 ? 17.281 2.998 1.585 1 87.06 160 GLY B O 1
ATOM 3604 N N . ARG B 1 161 ? 18.984 1.65 2.049 1 86.5 161 ARG B N 1
ATOM 3605 C CA . ARG B 1 161 ? 19 2.008 3.463 1 86.5 161 ARG B CA 1
ATOM 3606 C C . ARG B 1 161 ? 19.469 3.449 3.654 1 86.5 161 ARG B C 1
ATOM 3608 O O . ARG B 1 161 ? 18.938 4.168 4.508 1 86.5 161 ARG B O 1
ATOM 3615 N N . ARG B 1 162 ? 20.406 3.848 2.875 1 84.56 162 ARG B N 1
ATOM 3616 C CA . ARG B 1 162 ? 20.922 5.207 2.971 1 84.56 162 ARG B CA 1
ATOM 3617 C C . ARG B 1 162 ? 19.844 6.23 2.621 1 84.56 162 ARG B C 1
ATOM 3619 O O . ARG B 1 162 ? 19.672 7.223 3.334 1 84.56 162 ARG B O 1
ATOM 3626 N N . ILE B 1 163 ? 19.109 5.98 1.643 1 83.31 163 ILE B N 1
ATOM 3627 C CA . ILE B 1 163 ? 18.141 6.969 1.18 1 83.31 163 ILE B CA 1
ATOM 3628 C C . ILE B 1 163 ? 16.797 6.738 1.868 1 83.31 163 ILE B C 1
ATOM 3630 O O . ILE B 1 163 ? 15.891 7.574 1.773 1 83.31 163 ILE B O 1
ATOM 3634 N N . GLY B 1 164 ? 16.672 5.586 2.529 1 82.25 164 GLY B N 1
ATOM 3635 C CA . GLY B 1 164 ? 15.445 5.285 3.246 1 82.25 164 GLY B CA 1
ATOM 3636 C C . GLY B 1 164 ? 14.359 4.715 2.352 1 82.25 164 GLY B C 1
ATOM 3637 O O . GLY B 1 164 ? 13.172 4.957 2.578 1 82.25 164 GLY B O 1
ATOM 3638 N N . SER B 1 165 ? 14.672 4.055 1.313 1 85.38 165 SER B N 1
ATOM 3639 C CA . SER B 1 165 ? 13.703 3.473 0.392 1 85.38 165 SER B CA 1
ATOM 3640 C C . SER B 1 165 ? 13.469 1.997 0.7 1 85.38 165 SER B C 1
ATOM 3642 O O . SER B 1 165 ? 14.328 1.155 0.43 1 85.38 165 SER B O 1
ATOM 3644 N N . ALA B 1 166 ? 12.289 1.717 1.18 1 83.88 166 ALA B N 1
ATOM 3645 C CA . ALA B 1 166 ? 11.922 0.331 1.461 1 83.88 166 ALA B CA 1
ATOM 3646 C C . ALA B 1 166 ? 11.844 -0.486 0.175 1 83.88 166 ALA B C 1
ATOM 3648 O O . ALA B 1 166 ? 12.18 -1.672 0.162 1 83.88 166 ALA B O 1
ATOM 3649 N N . ALA B 1 167 ? 11.43 0.132 -0.861 1 85.62 167 ALA B N 1
ATOM 3650 C CA . ALA B 1 167 ? 11.289 -0.55 -2.146 1 85.62 167 ALA B CA 1
ATOM 3651 C C . ALA B 1 167 ? 12.648 -0.989 -2.682 1 85.62 167 ALA B C 1
ATOM 3653 O O . ALA B 1 167 ? 12.797 -2.107 -3.182 1 85.62 167 ALA B O 1
ATOM 3654 N N . LEU B 1 168 ? 13.594 -0.119 -2.584 1 85.5 168 LEU B N 1
ATOM 3655 C CA . LEU B 1 168 ? 14.93 -0.446 -3.064 1 85.5 168 LEU B CA 1
ATOM 3656 C C . LEU B 1 168 ? 15.57 -1.534 -2.207 1 85.5 168 LEU B C 1
ATOM 3658 O O . LEU B 1 168 ? 16.266 -2.414 -2.723 1 85.5 168 LEU B O 1
ATOM 3662 N N . VAL B 1 169 ? 15.344 -1.514 -0.964 1 87.75 169 VAL B N 1
ATOM 3663 C CA . VAL B 1 169 ? 15.812 -2.568 -0.071 1 87.75 169 VAL B CA 1
ATOM 3664 C C . VAL B 1 169 ? 15.164 -3.896 -0.452 1 87.75 169 VAL B C 1
ATOM 3666 O O . VAL B 1 169 ? 15.844 -4.918 -0.571 1 87.75 169 VAL B O 1
ATOM 3669 N N . ALA B 1 170 ? 13.898 -3.822 -0.608 1 87.25 170 ALA B N 1
ATOM 3670 C CA . ALA B 1 170 ? 13.188 -5.027 -1.022 1 87.25 170 ALA B CA 1
ATOM 3671 C C . ALA B 1 170 ? 13.734 -5.566 -2.34 1 87.25 170 ALA B C 1
ATOM 3673 O O . ALA B 1 170 ? 13.891 -6.777 -2.506 1 87.25 170 ALA B O 1
ATOM 3674 N N . ASP B 1 171 ? 13.977 -4.723 -3.238 1 87.44 171 ASP B N 1
ATOM 3675 C CA . ASP B 1 171 ? 14.523 -5.125 -4.531 1 87.44 171 ASP B CA 1
ATOM 3676 C C . ASP B 1 171 ? 15.898 -5.766 -4.371 1 87.44 171 ASP B C 1
ATOM 3678 O O . ASP B 1 171 ? 16.234 -6.727 -5.07 1 87.44 171 ASP B O 1
ATOM 3682 N N . GLY B 1 172 ? 16.688 -5.168 -3.527 1 88.38 172 GLY B N 1
ATOM 3683 C CA . GLY B 1 172 ? 17.953 -5.797 -3.193 1 88.38 172 GLY B CA 1
ATOM 3684 C C . GLY B 1 172 ? 17.797 -7.184 -2.604 1 88.38 172 GLY B C 1
ATOM 3685 O O . GLY B 1 172 ? 18.531 -8.102 -2.957 1 88.38 172 GLY B O 1
ATOM 3686 N N . LEU B 1 173 ? 16.875 -7.344 -1.741 1 87.56 173 LEU B N 1
ATOM 3687 C CA . LEU B 1 173 ? 16.594 -8.648 -1.147 1 87.56 173 LEU B CA 1
ATOM 3688 C C . LEU B 1 173 ? 16.109 -9.633 -2.203 1 87.56 173 LEU B C 1
ATOM 3690 O O . LEU B 1 173 ? 16.406 -10.82 -2.137 1 87.56 173 LEU B O 1
ATOM 3694 N N . HIS B 1 174 ? 15.305 -9.109 -3.09 1 87.25 174 HIS B N 1
ATOM 3695 C CA . HIS B 1 174 ? 14.891 -9.945 -4.211 1 87.25 174 HIS B CA 1
ATOM 3696 C C . HIS B 1 174 ? 16.094 -10.453 -5 1 87.25 174 HIS B C 1
ATOM 3698 O O . HIS B 1 174 ? 16.172 -11.633 -5.332 1 87.25 174 HIS B O 1
ATOM 3704 N N . ALA B 1 175 ? 17 -9.547 -5.27 1 85.38 175 ALA B N 1
ATOM 3705 C CA . ALA B 1 175 ? 18.234 -9.945 -5.945 1 85.38 175 ALA B CA 1
ATOM 3706 C C . ALA B 1 175 ? 18.969 -11.023 -5.156 1 85.38 175 ALA B C 1
ATOM 3708 O O . ALA B 1 175 ? 19.547 -11.945 -5.738 1 85.38 175 ALA B O 1
ATOM 3709 N N . ARG B 1 176 ? 18.953 -10.875 -3.895 1 86.62 176 ARG B N 1
ATOM 3710 C CA . ARG B 1 176 ? 19.578 -11.883 -3.033 1 86.62 176 ARG B CA 1
ATOM 3711 C C . ARG B 1 176 ? 18.875 -13.234 -3.191 1 86.62 176 ARG B C 1
ATOM 3713 O O . ARG B 1 176 ? 19.547 -14.273 -3.217 1 86.62 176 ARG B O 1
ATOM 3720 N N . THR B 1 177 ? 17.594 -13.188 -3.24 1 85.81 177 THR B N 1
ATOM 3721 C CA . THR B 1 177 ? 16.828 -14.414 -3.445 1 85.81 177 THR B CA 1
ATOM 3722 C C . THR B 1 177 ? 17.219 -15.078 -4.766 1 85.81 177 THR B C 1
ATOM 3724 O O . THR B 1 177 ? 17.359 -16.297 -4.832 1 85.81 177 THR B O 1
ATOM 3727 N N . ASP B 1 178 ? 17.344 -14.266 -5.742 1 84.94 178 ASP B N 1
ATOM 3728 C CA . ASP B 1 178 ? 17.781 -14.797 -7.027 1 84.94 178 ASP B CA 1
ATOM 3729 C C . ASP B 1 178 ? 19.172 -15.422 -6.918 1 84.94 178 ASP B C 1
ATOM 3731 O O . ASP B 1 178 ? 19.438 -16.469 -7.516 1 84.94 178 ASP B O 1
ATOM 3735 N N . GLY B 1 179 ? 20.016 -14.773 -6.203 1 83.5 179 GLY B N 1
ATOM 3736 C CA . GLY B 1 179 ? 21.328 -15.336 -5.938 1 83.5 179 GLY B CA 1
ATOM 3737 C C . GLY B 1 179 ? 21.266 -16.672 -5.23 1 83.5 179 GLY B C 1
ATOM 3738 O O . GLY B 1 179 ? 21.984 -17.609 -5.59 1 83.5 179 GLY B O 1
ATOM 3739 N N . PHE B 1 180 ? 20.406 -16.781 -4.289 1 84.44 180 PHE B N 1
ATOM 3740 C CA . PHE B 1 180 ? 20.234 -18.031 -3.559 1 84.44 180 PHE B CA 1
ATOM 3741 C C . PHE B 1 180 ? 19.734 -19.125 -4.488 1 84.44 180 PHE B C 1
ATOM 3743 O O . PHE B 1 180 ? 20.172 -20.281 -4.387 1 84.44 180 PHE B O 1
ATOM 3750 N N . THR B 1 181 ? 18.844 -18.766 -5.289 1 80.56 181 THR B N 1
ATOM 3751 C CA . THR B 1 181 ? 18.312 -19.75 -6.227 1 80.56 181 THR B CA 1
ATOM 3752 C C . THR B 1 181 ? 19.422 -20.266 -7.137 1 80.56 181 THR B C 1
ATOM 3754 O O . THR B 1 181 ? 19.484 -21.469 -7.41 1 80.56 181 THR B O 1
ATOM 3757 N N . SER B 1 182 ? 20.25 -19.359 -7.617 1 82.12 182 SER B N 1
ATOM 3758 C CA . SER B 1 182 ? 21.391 -19.766 -8.43 1 82.12 182 SER B CA 1
ATOM 3759 C C . SER B 1 182 ? 22.344 -20.656 -7.629 1 82.12 182 SER B C 1
ATOM 3761 O O . SER B 1 182 ? 22.859 -21.656 -8.156 1 82.12 182 SER B O 1
ATOM 3763 N N . LEU B 1 183 ? 22.531 -20.344 -6.414 1 83.75 183 LEU B N 1
ATOM 3764 C CA . LEU B 1 183 ? 23.406 -21.125 -5.551 1 83.75 183 LEU B CA 1
ATOM 3765 C C . LEU B 1 183 ? 22.828 -22.516 -5.301 1 83.75 183 LEU B C 1
ATOM 3767 O O . LEU B 1 183 ? 23.562 -23.5 -5.203 1 83.75 183 LEU B O 1
ATOM 3771 N N . ALA B 1 184 ? 21.562 -22.578 -5.191 1 81.69 184 ALA B N 1
ATOM 3772 C CA . ALA B 1 184 ? 20.891 -23.875 -5 1 81.69 184 ALA B CA 1
ATOM 3773 C C . ALA B 1 184 ? 21.141 -24.797 -6.176 1 81.69 184 ALA B C 1
ATOM 3775 O O . ALA B 1 184 ? 21.391 -26 -5.988 1 81.69 184 ALA B O 1
ATOM 3776 N N . VAL B 1 185 ? 21.047 -24.203 -7.34 1 77.12 185 VAL B N 1
ATOM 3777 C CA . VAL B 1 185 ? 21.297 -25 -8.547 1 77.12 185 VAL B CA 1
ATOM 3778 C C . VAL B 1 185 ? 22.719 -25.531 -8.539 1 77.12 185 VAL B C 1
ATOM 3780 O O . VAL B 1 185 ? 22.953 -26.703 -8.844 1 77.12 185 VAL B O 1
ATOM 3783 N N . VAL B 1 186 ? 23.641 -24.688 -8.125 1 83.31 186 VAL B N 1
ATOM 3784 C CA . VAL B 1 186 ? 25.047 -25.062 -8.109 1 83.31 186 VAL B CA 1
ATOM 3785 C C . VAL B 1 186 ? 25.297 -26.141 -7.066 1 83.31 186 VAL B C 1
ATOM 3787 O O . VAL B 1 186 ? 25.891 -27.188 -7.367 1 83.31 186 VAL B O 1
ATOM 3790 N N . LEU B 1 187 ? 24.781 -25.984 -5.918 1 86.56 187 LEU B N 1
ATOM 3791 C CA . LEU B 1 187 ? 24.984 -26.938 -4.832 1 86.56 187 LEU B CA 1
ATOM 3792 C C . LEU B 1 187 ? 24.266 -28.25 -5.117 1 86.56 187 LEU B C 1
ATOM 3794 O O . LEU B 1 187 ? 24.781 -29.328 -4.805 1 86.56 187 LEU B O 1
ATOM 3798 N N . GLY B 1 188 ? 23.125 -28.125 -5.645 1 81.75 188 GLY B N 1
ATOM 3799 C CA . GLY B 1 188 ? 22.406 -29.312 -6.055 1 81.75 188 GLY B CA 1
ATOM 3800 C C . GLY B 1 188 ? 23.156 -30.125 -7.102 1 81.75 188 GLY B C 1
ATOM 3801 O O . GLY B 1 188 ? 23.281 -31.344 -6.98 1 81.75 188 GLY B O 1
ATOM 3802 N N . ALA B 1 189 ? 23.719 -29.406 -8.07 1 79.56 189 ALA B N 1
ATOM 3803 C CA . ALA B 1 189 ? 24.469 -30.047 -9.141 1 79.56 189 ALA B CA 1
ATOM 3804 C C . ALA B 1 189 ? 25.719 -30.734 -8.602 1 79.56 189 ALA B C 1
ATOM 3806 O O . ALA B 1 189 ? 26.031 -31.859 -8.984 1 79.56 189 ALA B O 1
ATOM 3807 N N . ILE B 1 190 ? 26.344 -30.031 -7.766 1 84.31 190 ILE B N 1
ATOM 3808 C CA . ILE B 1 190 ? 27.547 -30.594 -7.164 1 84.31 190 ILE B CA 1
ATOM 3809 C C . ILE B 1 190 ? 27.203 -31.828 -6.344 1 84.31 190 ILE B C 1
ATOM 3811 O O . ILE B 1 190 ? 27.906 -32.844 -6.395 1 84.31 190 ILE B O 1
ATOM 3815 N N . GLY B 1 191 ? 26.125 -31.734 -5.633 1 84.69 191 GLY B N 1
ATOM 3816 C CA . GLY B 1 191 ? 25.703 -32.875 -4.844 1 84.69 191 GLY B CA 1
ATOM 3817 C C . GLY B 1 191 ? 25.359 -34.094 -5.691 1 84.69 191 GLY B C 1
ATOM 3818 O O . GLY B 1 191 ? 25.734 -35.219 -5.355 1 84.69 191 GLY B O 1
ATOM 3819 N N . VAL B 1 192 ? 24.766 -33.875 -6.793 1 78.06 192 VAL B N 1
ATOM 3820 C CA . VAL B 1 192 ? 24.391 -34.938 -7.691 1 78.06 192 VAL B CA 1
ATOM 3821 C C . VAL B 1 192 ? 25.641 -35.531 -8.352 1 78.06 192 VAL B C 1
ATOM 3823 O O . VAL B 1 192 ? 25.766 -36.75 -8.508 1 78.06 192 VAL B O 1
ATOM 3826 N N . ALA B 1 193 ? 26.531 -34.656 -8.703 1 82.19 193 ALA B N 1
ATOM 3827 C CA . ALA B 1 193 ? 27.781 -35.094 -9.312 1 82.19 193 ALA B CA 1
ATOM 3828 C C . ALA B 1 193 ? 28.578 -35.969 -8.359 1 82.19 193 ALA B C 1
ATOM 3830 O O . ALA B 1 193 ? 29.297 -36.875 -8.789 1 82.19 193 ALA B O 1
ATOM 3831 N N . LEU B 1 194 ? 28.359 -35.688 -7.164 1 87.06 194 LEU B N 1
ATOM 3832 C CA . LEU B 1 194 ? 29.047 -36.469 -6.148 1 87.06 194 LEU B CA 1
ATOM 3833 C C . LEU B 1 194 ? 28.312 -37.781 -5.855 1 87.06 194 LEU B C 1
ATOM 3835 O O . LEU B 1 194 ? 28.781 -38.594 -5.059 1 87.06 194 LEU B O 1
ATOM 3839 N N . GLY B 1 195 ? 27.141 -37.969 -6.578 1 80.94 195 GLY B N 1
ATOM 3840 C CA . GLY B 1 195 ? 26.438 -39.25 -6.5 1 80.94 195 GLY B CA 1
ATOM 3841 C C . GLY B 1 195 ? 25.281 -39.219 -5.52 1 80.94 195 GLY B C 1
ATOM 3842 O O . GLY B 1 195 ? 24.797 -40.281 -5.094 1 80.94 195 GLY B O 1
ATOM 3843 N N . PHE B 1 196 ? 24.906 -38.125 -4.977 1 83.75 196 PHE B N 1
ATOM 3844 C CA . PHE B 1 196 ? 23.75 -37.938 -4.09 1 83.75 196 PHE B CA 1
ATOM 3845 C C . PHE B 1 196 ? 22.562 -37.375 -4.848 1 83.75 196 PHE B C 1
ATOM 3847 O O . PHE B 1 196 ? 22.391 -36.156 -4.902 1 83.75 196 PHE B O 1
ATOM 3854 N N . PRO B 1 197 ? 21.719 -38.219 -5.285 1 76.56 197 PRO B N 1
ATOM 3855 C CA . PRO B 1 197 ? 20.641 -37.719 -6.137 1 76.56 197 PRO B CA 1
ATOM 3856 C C . PRO B 1 197 ? 19.656 -36.844 -5.387 1 76.56 197 PRO B C 1
ATOM 3858 O O . PRO B 1 197 ? 19 -36 -5.996 1 76.56 197 PRO B O 1
ATOM 3861 N N . LEU B 1 198 ? 19.594 -37.031 -4.047 1 80.06 198 LEU B N 1
ATOM 3862 C CA . LEU B 1 198 ? 18.625 -36.25 -3.279 1 80.06 198 LEU B CA 1
ATOM 3863 C C . LEU B 1 198 ? 19.203 -34.906 -2.871 1 80.06 198 LEU B C 1
ATOM 3865 O O . LEU B 1 198 ? 18.531 -34.125 -2.225 1 80.06 198 LEU B O 1
ATOM 3869 N N . ALA B 1 199 ? 20.328 -34.719 -3.285 1 83 199 ALA B N 1
ATOM 3870 C CA . ALA B 1 199 ? 20.969 -33.469 -2.945 1 83 199 ALA B CA 1
ATOM 3871 C C . ALA B 1 199 ? 20.219 -32.281 -3.564 1 83 199 ALA B C 1
ATOM 3873 O O . ALA B 1 199 ? 20.016 -31.266 -2.906 1 83 199 ALA B O 1
ATOM 3874 N N . ASP B 1 200 ? 19.75 -32.469 -4.746 1 80.06 200 ASP B N 1
ATOM 3875 C CA . ASP B 1 200 ? 19.125 -31.375 -5.492 1 80.06 200 ASP B CA 1
ATOM 3876 C C . ASP B 1 200 ? 17.828 -30.922 -4.82 1 80.06 200 ASP B C 1
ATOM 3878 O O . ASP B 1 200 ? 17.688 -29.75 -4.441 1 80.06 200 ASP B O 1
ATOM 3882 N N . PRO B 1 201 ? 16.969 -31.859 -4.461 1 80.94 201 PRO B N 1
ATOM 3883 C CA . PRO B 1 201 ? 15.734 -31.406 -3.816 1 80.94 201 PRO B CA 1
ATOM 3884 C C . PRO B 1 201 ? 15.953 -30.938 -2.383 1 80.94 201 PRO B C 1
ATOM 3886 O O . PRO B 1 201 ? 15.258 -30.031 -1.914 1 80.94 201 PRO B O 1
ATOM 3889 N N . ILE B 1 202 ? 16.859 -31.422 -1.733 1 85.44 202 ILE B N 1
ATOM 3890 C CA . ILE B 1 202 ? 17.156 -30.984 -0.372 1 85.44 202 ILE B CA 1
ATOM 3891 C C . ILE B 1 202 ? 17.703 -29.562 -0.394 1 85.44 202 ILE B C 1
ATOM 3893 O O . ILE B 1 202 ? 17.25 -28.703 0.374 1 85.44 202 ILE B O 1
ATOM 3897 N N . VAL B 1 203 ? 18.641 -29.359 -1.274 1 85.25 203 VAL B N 1
ATOM 3898 C CA . VAL B 1 203 ? 19.203 -28.016 -1.422 1 85.25 203 VAL B CA 1
ATOM 3899 C C . VAL B 1 203 ? 18.094 -27.047 -1.854 1 85.25 203 VAL B C 1
ATOM 3901 O O . VAL B 1 203 ? 18.031 -25.906 -1.37 1 85.25 203 VAL B O 1
ATOM 3904 N N . GLY B 1 204 ? 17.266 -27.531 -2.699 1 82.75 204 GLY B N 1
ATOM 3905 C CA . GLY B 1 204 ? 16.141 -26.719 -3.117 1 82.75 204 GLY B CA 1
ATOM 3906 C C . GLY B 1 204 ? 15.234 -26.312 -1.967 1 82.75 204 GLY B C 1
ATOM 3907 O O . GLY B 1 204 ? 14.812 -25.156 -1.876 1 82.75 204 GLY B O 1
ATOM 3908 N N . LEU B 1 205 ? 15.016 -27.219 -1.107 1 87 205 LEU B N 1
ATOM 3909 C CA . LEU B 1 205 ? 14.156 -26.938 0.043 1 87 205 LEU B CA 1
ATOM 3910 C C . LEU B 1 205 ? 14.836 -25.969 1.006 1 87 205 LEU B C 1
ATOM 3912 O O . LEU B 1 205 ? 14.188 -25.078 1.551 1 87 205 LEU B O 1
ATOM 3916 N N . LEU B 1 206 ? 16.094 -26.156 1.171 1 88.38 206 LEU B N 1
ATOM 3917 C CA . LEU B 1 206 ? 16.844 -25.266 2.037 1 88.38 206 LEU B CA 1
ATOM 3918 C C . LEU B 1 206 ? 16.828 -23.844 1.494 1 88.38 206 LEU B C 1
ATOM 3920 O O . LEU B 1 206 ? 16.656 -22.891 2.252 1 88.38 206 LEU B O 1
ATOM 3924 N N . ILE B 1 207 ? 16.953 -23.766 0.26 1 86.56 207 ILE B N 1
ATOM 3925 C CA . ILE B 1 207 ? 16.953 -22.438 -0.365 1 86.56 207 ILE B CA 1
ATOM 3926 C C . ILE B 1 207 ? 15.555 -21.828 -0.269 1 86.56 207 ILE B C 1
ATOM 3928 O O . ILE B 1 207 ? 15.422 -20.609 -0.086 1 86.56 207 ILE B O 1
ATOM 3932 N N . THR B 1 208 ? 14.602 -22.656 -0.392 1 87.94 208 THR B N 1
ATOM 3933 C CA . THR B 1 208 ? 13.234 -22.172 -0.226 1 87.94 208 THR B CA 1
ATOM 3934 C C . THR B 1 208 ? 13.055 -21.547 1.156 1 87.94 208 THR B C 1
ATOM 3936 O O . THR B 1 208 ? 12.461 -20.469 1.286 1 87.94 208 THR B O 1
ATOM 3939 N N . ILE B 1 209 ? 13.594 -22.188 2.096 1 90.81 209 ILE B N 1
ATOM 3940 C CA . ILE B 1 209 ? 13.516 -21.672 3.459 1 90.81 209 ILE B CA 1
ATOM 3941 C C . ILE B 1 209 ? 14.25 -20.328 3.551 1 90.81 209 ILE B C 1
ATOM 3943 O O . ILE B 1 209 ? 13.758 -19.391 4.176 1 90.81 209 ILE B O 1
ATOM 3947 N N . ALA B 1 210 ? 15.359 -20.25 2.936 1 89.12 210 ALA B N 1
ATOM 3948 C CA . ALA B 1 210 ? 16.125 -19.016 2.926 1 89.12 210 ALA B CA 1
ATOM 3949 C C . ALA B 1 210 ? 15.328 -17.891 2.25 1 89.12 210 ALA B C 1
ATOM 3951 O O . ALA B 1 210 ? 15.32 -16.75 2.73 1 89.12 210 ALA B O 1
ATOM 3952 N N . ILE B 1 211 ? 14.672 -18.203 1.173 1 89.12 211 ILE B N 1
ATOM 3953 C CA . ILE B 1 211 ? 13.875 -17.219 0.442 1 89.12 211 ILE B CA 1
ATOM 3954 C C . ILE B 1 211 ? 12.719 -16.75 1.312 1 89.12 211 ILE B C 1
ATOM 3956 O O . ILE B 1 211 ? 12.391 -15.562 1.324 1 89.12 211 ILE B O 1
ATOM 3960 N N . LEU B 1 212 ? 12.195 -17.641 2.059 1 91.88 212 LEU B N 1
ATOM 3961 C CA . LEU B 1 212 ? 11.078 -17.281 2.934 1 91.88 212 LEU B CA 1
ATOM 3962 C C . LEU B 1 212 ? 11.531 -16.328 4.027 1 91.88 212 LEU B C 1
ATOM 3964 O O . LEU B 1 212 ? 10.789 -15.414 4.414 1 91.88 212 LEU B O 1
ATOM 3968 N N . ALA B 1 213 ? 12.719 -16.562 4.48 1 91.5 213 ALA B N 1
ATOM 3969 C CA . ALA B 1 213 ? 13.273 -15.641 5.477 1 91.5 213 ALA B CA 1
ATOM 3970 C C . ALA B 1 213 ? 13.461 -14.242 4.891 1 91.5 213 ALA B C 1
ATOM 3972 O O . ALA B 1 213 ? 13.141 -13.25 5.539 1 91.5 213 ALA B O 1
ATOM 3973 N N . VAL B 1 214 ? 13.953 -14.211 3.691 1 88.19 214 VAL B N 1
ATOM 3974 C CA . VAL B 1 214 ? 14.133 -12.938 3.002 1 88.19 214 VAL B CA 1
ATOM 3975 C C . VAL B 1 214 ? 12.773 -12.281 2.77 1 88.19 214 VAL B C 1
ATOM 3977 O O . VAL B 1 214 ? 12.609 -11.078 2.98 1 88.19 214 VAL B O 1
ATOM 3980 N N . LEU B 1 215 ? 11.867 -13.031 2.363 1 90.75 215 LEU B N 1
ATOM 3981 C CA . LEU B 1 215 ? 10.508 -12.547 2.119 1 90.75 215 LEU B CA 1
ATOM 3982 C C . LEU B 1 215 ? 9.922 -11.93 3.381 1 90.75 215 LEU B C 1
ATOM 3984 O O . LEU B 1 215 ? 9.312 -10.852 3.324 1 90.75 215 LEU B O 1
ATOM 3988 N N . ARG B 1 216 ? 10.125 -12.633 4.461 1 92.56 216 ARG B N 1
ATOM 3989 C CA . ARG B 1 216 ? 9.609 -12.133 5.727 1 92.56 216 ARG B CA 1
ATOM 3990 C C . ARG B 1 216 ? 10.18 -10.75 6.047 1 92.56 216 ARG B C 1
ATOM 3992 O O . ARG B 1 216 ? 9.445 -9.852 6.449 1 92.56 216 ARG B O 1
ATOM 3999 N N . GLY B 1 217 ? 11.453 -10.641 5.863 1 90.19 217 GLY B N 1
ATOM 4000 C CA . GLY B 1 217 ? 12.094 -9.352 6.098 1 90.19 217 GLY B CA 1
ATOM 4001 C C . GLY B 1 217 ? 11.602 -8.266 5.168 1 90.19 217 GLY B C 1
ATOM 4002 O O . GLY B 1 217 ? 11.266 -7.164 5.613 1 90.19 217 GLY B O 1
ATOM 4003 N N . ALA B 1 218 ? 11.523 -8.57 3.902 1 89.31 218 ALA B N 1
ATOM 4004 C CA . ALA B 1 218 ? 11.07 -7.605 2.904 1 89.31 218 ALA B CA 1
ATOM 4005 C C . ALA B 1 218 ? 9.609 -7.223 3.135 1 89.31 218 ALA B C 1
ATOM 4007 O O . ALA B 1 218 ? 9.258 -6.047 3.066 1 89.31 218 ALA B O 1
ATOM 4008 N N . ALA B 1 219 ? 8.836 -8.195 3.402 1 92.38 219 ALA B N 1
ATOM 4009 C CA . ALA B 1 219 ? 7.414 -7.965 3.646 1 92.38 219 ALA B CA 1
ATOM 4010 C C . ALA B 1 219 ? 7.207 -7.082 4.871 1 92.38 219 ALA B C 1
ATOM 4012 O O . ALA B 1 219 ? 6.34 -6.203 4.871 1 92.38 219 ALA B O 1
ATOM 4013 N N . ARG B 1 220 ? 7.969 -7.336 5.875 1 90.62 220 ARG B N 1
ATOM 4014 C CA . ARG B 1 220 ? 7.859 -6.535 7.09 1 90.62 220 ARG B CA 1
ATOM 4015 C C . ARG B 1 220 ? 8.211 -5.074 6.812 1 90.62 220 ARG B C 1
ATOM 4017 O O . ARG B 1 220 ? 7.523 -4.168 7.289 1 90.62 220 ARG B O 1
ATOM 4024 N N . GLU B 1 221 ? 9.219 -4.898 6.066 1 87.38 221 GLU B N 1
ATOM 4025 C CA . GLU B 1 221 ? 9.641 -3.535 5.746 1 87.38 221 GLU B CA 1
ATOM 4026 C C . GLU B 1 221 ? 8.57 -2.801 4.949 1 87.38 221 GLU B C 1
ATOM 4028 O O . GLU B 1 221 ? 8.242 -1.652 5.254 1 87.38 221 GLU B O 1
ATOM 4033 N N . VAL B 1 222 ? 8.055 -3.416 3.98 1 87.88 222 VAL B N 1
ATOM 4034 C CA . VAL B 1 222 ? 7.039 -2.812 3.127 1 87.88 222 VAL B CA 1
ATOM 4035 C C . VAL B 1 222 ? 5.746 -2.625 3.918 1 87.88 222 VAL B C 1
ATOM 4037 O O . VAL B 1 222 ? 5.066 -1.606 3.775 1 87.88 222 VAL B O 1
ATOM 4040 N N . TYR B 1 223 ? 5.465 -3.564 4.777 1 90.94 223 TYR B N 1
ATOM 4041 C CA . TYR B 1 223 ? 4.297 -3.475 5.645 1 90.94 223 TYR B CA 1
ATOM 4042 C C . TYR B 1 223 ? 4.379 -2.244 6.539 1 90.94 223 TYR B C 1
ATOM 4044 O O . TYR B 1 223 ? 3.422 -1.471 6.633 1 90.94 223 TYR B O 1
ATOM 4052 N N . ARG B 1 224 ? 5.422 -2.115 7.184 1 88.56 224 ARG B N 1
ATOM 4053 C CA . ARG B 1 224 ? 5.609 -0.985 8.086 1 88.56 224 ARG B CA 1
ATOM 4054 C C . ARG B 1 224 ? 5.477 0.339 7.344 1 88.56 224 ARG B C 1
ATOM 4056 O O . ARG B 1 224 ? 4.875 1.286 7.852 1 88.56 224 ARG B O 1
ATOM 4063 N N . ARG B 1 225 ? 5.992 0.318 6.156 1 86.38 225 ARG B N 1
ATOM 4064 C CA . ARG B 1 225 ? 5.93 1.544 5.367 1 86.38 225 ARG B CA 1
ATOM 4065 C C . ARG B 1 225 ? 4.492 1.856 4.957 1 86.38 225 ARG B C 1
ATOM 4067 O O . ARG B 1 225 ? 4.051 3.004 5.047 1 86.38 225 ARG B O 1
ATOM 4074 N N . LEU B 1 226 ? 3.777 0.869 4.543 1 87.31 226 LEU B N 1
ATOM 4075 C CA . LEU B 1 226 ? 2.406 1.061 4.078 1 87.31 226 LEU B CA 1
ATOM 4076 C C . LEU B 1 226 ? 1.492 1.455 5.234 1 87.31 226 LEU B C 1
ATOM 4078 O O . LEU B 1 226 ? 0.521 2.189 5.039 1 87.31 226 LEU B O 1
ATOM 4082 N N . MET B 1 227 ? 1.88 1.011 6.387 1 88.12 227 MET B N 1
ATOM 4083 C CA . MET B 1 227 ? 1.076 1.313 7.566 1 88.12 227 MET B CA 1
ATOM 4084 C C . MET B 1 227 ? 1.486 2.65 8.18 1 88.12 227 MET B C 1
ATOM 4086 O O . MET B 1 227 ? 0.979 3.037 9.234 1 88.12 227 MET B O 1
ATOM 4090 N N . ASP B 1 228 ? 2.377 3.328 7.516 1 86 228 ASP B N 1
ATOM 4091 C CA . ASP B 1 228 ? 2.896 4.609 7.984 1 86 228 ASP B CA 1
ATOM 4092 C C . ASP B 1 228 ? 3.602 4.461 9.328 1 86 228 ASP B C 1
ATOM 4094 O O . ASP B 1 228 ? 3.496 5.336 10.195 1 86 228 ASP B O 1
ATOM 4098 N N . ALA B 1 229 ? 4.195 3.355 9.57 1 89 229 ALA B N 1
ATOM 4099 C CA . ALA B 1 229 ? 4.953 3.164 10.805 1 89 229 ALA B CA 1
ATOM 4100 C C . ALA B 1 229 ? 6.23 3.998 10.797 1 89 229 ALA B C 1
ATOM 4102 O O . ALA B 1 229 ? 6.934 4.062 9.789 1 89 229 ALA B O 1
ATOM 4103 N N . VAL B 1 230 ? 6.461 4.688 11.828 1 89.94 230 VAL B N 1
ATOM 4104 C CA . VAL B 1 230 ? 7.684 5.465 11.984 1 89.94 230 VAL B CA 1
ATOM 4105 C C . VAL B 1 230 ? 8.445 4.984 13.219 1 89.94 230 VAL B C 1
ATOM 4107 O O . VAL B 1 230 ? 7.855 4.406 14.133 1 89.94 230 VAL B O 1
ATOM 4110 N N . ASP B 1 231 ? 9.734 5.141 13.172 1 88.75 231 ASP B N 1
ATOM 4111 C CA . ASP B 1 231 ? 10.547 4.84 14.344 1 88.75 231 ASP B CA 1
ATOM 4112 C C . ASP B 1 231 ? 10.172 5.746 15.516 1 88.75 231 ASP B C 1
ATOM 4114 O O . ASP B 1 231 ? 10.234 6.973 15.406 1 88.75 231 ASP B O 1
ATOM 4118 N N . PRO B 1 232 ? 9.859 5.129 16.641 1 90.75 232 PRO B N 1
ATOM 4119 C CA . PRO B 1 232 ? 9.5 5.953 17.797 1 90.75 232 PRO B CA 1
ATOM 4120 C C . PRO B 1 232 ? 10.594 6.949 18.188 1 90.75 232 PRO B C 1
ATOM 4122 O O . PRO B 1 232 ? 10.289 8.031 18.688 1 90.75 232 PRO B O 1
ATOM 4125 N N . GLY B 1 233 ? 11.781 6.543 17.891 1 91.81 233 GLY B N 1
ATOM 4126 C CA . GLY B 1 233 ? 12.875 7.469 18.141 1 91.81 233 GLY B CA 1
ATOM 4127 C C . GLY B 1 233 ? 12.766 8.75 17.344 1 91.81 233 GLY B C 1
ATOM 4128 O O . GLY B 1 233 ? 13.141 9.82 17.812 1 91.81 233 GLY B O 1
ATOM 4129 N N . LEU B 1 234 ? 12.266 8.648 16.125 1 90.75 234 LEU B N 1
ATOM 4130 C CA . LEU B 1 234 ? 12.047 9.82 15.273 1 90.75 234 LEU B CA 1
ATOM 4131 C C . LEU B 1 234 ? 10.977 10.727 15.867 1 90.75 234 LEU B C 1
ATOM 4133 O O . LEU B 1 234 ? 11.102 11.953 15.82 1 90.75 234 LEU B O 1
ATOM 4137 N N . VAL B 1 235 ? 9.977 10.133 16.406 1 93 235 VAL B N 1
ATOM 4138 C CA . VAL B 1 235 ? 8.906 10.898 17.031 1 93 235 VAL B CA 1
ATOM 4139 C C . VAL B 1 235 ? 9.445 11.617 18.266 1 93 235 VAL B C 1
ATOM 4141 O O . VAL B 1 235 ? 9.133 12.781 18.5 1 93 235 VAL B O 1
ATOM 4144 N N . ASP B 1 236 ? 10.266 10.883 19.016 1 93.94 236 ASP B N 1
ATOM 4145 C CA . ASP B 1 236 ? 10.883 11.484 20.188 1 93.94 236 ASP B CA 1
ATOM 4146 C C . ASP B 1 236 ? 11.734 12.695 19.797 1 93.94 236 ASP B C 1
ATOM 4148 O O . ASP B 1 236 ? 11.68 13.734 20.453 1 93.94 236 ASP B O 1
ATOM 4152 N N . THR B 1 237 ? 12.477 12.508 18.781 1 94.94 237 THR B N 1
ATOM 4153 C CA . THR B 1 237 ? 13.328 13.578 18.297 1 94.94 237 THR B CA 1
ATOM 4154 C C . THR B 1 237 ? 12.5 14.781 17.859 1 94.94 237 THR B C 1
ATOM 4156 O O . THR B 1 237 ? 12.828 15.922 18.188 1 94.94 237 THR B O 1
ATOM 4159 N N . ALA B 1 238 ? 11.469 14.508 17.109 1 95.69 238 ALA B N 1
ATOM 4160 C CA . ALA B 1 238 ? 10.594 15.586 16.656 1 95.69 238 ALA B CA 1
ATOM 4161 C C . ALA B 1 238 ? 9.945 16.312 17.844 1 95.69 238 ALA B C 1
ATOM 4163 O O . ALA B 1 238 ? 9.883 17.531 17.859 1 95.69 238 ALA B O 1
ATOM 4164 N N . GLU B 1 239 ? 9.523 15.547 18.797 1 95.94 239 GLU B N 1
ATOM 4165 C CA . GLU B 1 239 ? 8.883 16.125 19.984 1 95.94 239 GLU B CA 1
ATOM 4166 C C . GLU B 1 239 ? 9.867 16.984 20.766 1 95.94 239 GLU B C 1
ATOM 4168 O O . GLU B 1 239 ? 9.531 18.094 21.188 1 95.94 239 GLU B O 1
ATOM 4173 N N . ARG B 1 240 ? 11 16.5 20.984 1 96.75 240 ARG B N 1
ATOM 4174 C CA . ARG B 1 240 ? 12.039 17.234 21.703 1 96.75 240 ARG B CA 1
ATOM 4175 C C . ARG B 1 240 ? 12.398 18.516 20.953 1 96.75 240 ARG B C 1
ATOM 4177 O O . ARG B 1 240 ? 12.617 19.562 21.562 1 96.75 240 ARG B O 1
ATOM 4184 N N . THR B 1 241 ? 12.508 18.406 19.656 1 96.94 241 THR B N 1
ATOM 4185 C CA . THR B 1 241 ? 12.828 19.547 18.812 1 96.94 241 THR B CA 1
ATOM 4186 C C . THR B 1 241 ? 11.773 20.641 18.953 1 96.94 241 THR B C 1
ATOM 4188 O O . THR B 1 241 ? 12.109 21.812 19.109 1 96.94 241 THR B O 1
ATOM 4191 N N . LEU B 1 242 ? 10.5 20.25 18.938 1 97.25 242 LEU B N 1
ATOM 4192 C CA . LEU B 1 242 ? 9.406 21.203 19.062 1 97.25 242 LEU B CA 1
ATOM 4193 C C . LEU B 1 242 ? 9.414 21.859 20.438 1 97.25 242 LEU B C 1
ATOM 4195 O O . LEU B 1 242 ? 9.25 23.078 20.547 1 97.25 242 LEU B O 1
ATOM 4199 N N . ARG B 1 243 ? 9.625 21.125 21.469 1 97.06 243 ARG B N 1
ATOM 4200 C CA . ARG B 1 243 ? 9.586 21.625 22.844 1 97.06 243 ARG B CA 1
ATOM 4201 C C . ARG B 1 243 ? 10.758 22.578 23.109 1 97.06 243 ARG B C 1
ATOM 4203 O O . ARG B 1 243 ? 10.688 23.422 24 1 97.06 243 ARG B O 1
ATOM 4210 N N . ALA B 1 244 ? 11.75 22.484 22.359 1 97 244 ALA B N 1
ATOM 4211 C CA . ALA B 1 244 ? 12.945 23.297 22.531 1 97 244 ALA B CA 1
ATOM 4212 C C . ALA B 1 244 ? 12.789 24.672 21.891 1 97 244 ALA B C 1
ATOM 4214 O O . ALA B 1 244 ? 13.57 25.594 22.156 1 97 244 ALA B O 1
ATOM 4215 N N . VAL B 1 245 ? 11.828 24.875 21.031 1 96.81 245 VAL B N 1
ATOM 4216 C CA . VAL B 1 245 ? 11.609 26.141 20.359 1 96.81 245 VAL B CA 1
ATOM 4217 C C . VAL B 1 245 ? 11.07 27.172 21.344 1 96.81 245 VAL B C 1
ATOM 4219 O O . VAL B 1 245 ? 10.047 26.938 22 1 96.81 245 VAL B O 1
ATOM 4222 N N . PRO B 1 246 ? 11.734 28.344 21.469 1 97.19 246 PRO B N 1
ATOM 4223 C CA . PRO B 1 246 ? 11.203 29.375 22.359 1 97.19 246 PRO B CA 1
ATOM 4224 C C . PRO B 1 246 ? 9.781 29.797 22 1 97.19 246 PRO B C 1
ATOM 4226 O O . PRO B 1 246 ? 9.484 30.047 20.828 1 97.19 246 PRO B O 1
ATOM 4229 N N . GLY B 1 247 ? 8.891 29.844 22.969 1 97.12 247 GLY B N 1
ATOM 4230 C CA . GLY B 1 247 ? 7.508 30.25 22.75 1 97.12 247 GLY B CA 1
ATOM 4231 C C . GLY B 1 247 ? 6.547 29.078 22.734 1 97.12 247 GLY B C 1
ATOM 4232 O O . GLY B 1 247 ? 5.332 29.266 22.859 1 97.12 247 GLY B O 1
ATOM 4233 N N . VAL B 1 248 ? 7.102 27.891 22.484 1 97.5 248 VAL B N 1
ATOM 4234 C CA . VAL B 1 248 ? 6.266 26.703 22.547 1 97.5 248 VAL B CA 1
ATOM 4235 C C . VAL B 1 248 ? 6.059 26.281 24 1 97.5 248 VAL B C 1
ATOM 4237 O O . VAL B 1 248 ? 7.02 25.984 24.703 1 97.5 248 VAL B O 1
ATOM 4240 N N . LEU B 1 249 ? 4.828 26.219 24.406 1 96.56 249 LEU B N 1
ATOM 4241 C CA . LEU B 1 249 ? 4.508 25.875 25.781 1 96.56 249 LEU B CA 1
ATOM 4242 C C . LEU B 1 249 ? 4.25 24.375 25.906 1 96.56 249 LEU B C 1
ATOM 4244 O O . LEU B 1 249 ? 4.488 23.797 26.969 1 96.56 249 LEU B O 1
ATOM 4248 N N . ASP B 1 250 ? 3.686 23.812 24.844 1 95 250 ASP B N 1
ATOM 4249 C CA . ASP B 1 250 ? 3.379 22.391 24.828 1 95 250 ASP B CA 1
ATOM 4250 C C . ASP B 1 250 ? 3.182 21.875 23.406 1 95 250 ASP B C 1
ATOM 4252 O O . ASP B 1 250 ? 3.064 22.688 22.469 1 95 250 ASP B O 1
ATOM 4256 N N . VAL B 1 251 ? 3.332 20.594 23.312 1 94.69 251 VAL B N 1
ATOM 4257 C CA . VAL B 1 251 ? 3.033 19.938 22.047 1 94.69 251 VAL B CA 1
ATOM 4258 C C . VAL B 1 251 ? 1.765 19.094 22.203 1 94.69 251 VAL B C 1
ATOM 4260 O O . VAL B 1 251 ? 1.746 18.109 22.938 1 94.69 251 VAL B O 1
ATOM 4263 N N . GLU B 1 252 ? 0.724 19.422 21.5 1 89.81 252 GLU B N 1
ATOM 4264 C CA . GLU B 1 252 ? -0.582 18.797 21.688 1 89.81 252 GLU B CA 1
ATOM 4265 C C . GLU B 1 252 ? -0.732 17.578 20.781 1 89.81 252 GLU B C 1
ATOM 4267 O O . GLU B 1 252 ? -1.444 16.625 21.125 1 89.81 252 GLU B O 1
ATOM 4272 N N . ALA B 1 253 ? -0.167 17.688 19.656 1 89.12 253 ALA B N 1
ATOM 4273 C CA . ALA B 1 253 ? -0.261 16.594 18.703 1 89.12 253 ALA B CA 1
ATOM 4274 C C . ALA B 1 253 ? 0.979 16.531 17.812 1 89.12 253 ALA B C 1
ATOM 4276 O O . ALA B 1 253 ? 1.577 17.562 17.5 1 89.12 253 ALA B O 1
ATOM 4277 N N . LEU B 1 254 ? 1.357 15.336 17.562 1 92.56 254 LEU B N 1
ATOM 4278 C CA . LEU B 1 254 ? 2.482 15.109 16.672 1 92.56 254 LEU B CA 1
ATOM 4279 C C . LEU B 1 254 ? 2.297 13.812 15.883 1 92.56 254 LEU B C 1
ATOM 4281 O O . LEU B 1 254 ? 2.129 12.742 16.484 1 92.56 254 LEU B O 1
ATOM 4285 N N . ARG B 1 255 ? 2.303 13.922 14.609 1 92.25 255 ARG B N 1
ATOM 4286 C CA . ARG B 1 255 ? 2.18 12.766 13.727 1 92.25 255 ARG B CA 1
ATOM 4287 C C . ARG B 1 255 ? 3.225 12.812 12.617 1 92.25 255 ARG B C 1
ATOM 4289 O O . ARG B 1 255 ? 3.508 13.883 12.07 1 92.25 255 ARG B O 1
ATOM 4296 N N . LEU B 1 256 ? 3.807 11.734 12.406 1 92.19 256 LEU B N 1
ATOM 4297 C CA . LEU B 1 256 ? 4.777 11.57 11.336 1 92.19 256 LEU B CA 1
ATOM 4298 C C . LEU B 1 256 ? 4.344 10.461 10.383 1 92.19 256 LEU B C 1
ATOM 4300 O O . LEU B 1 256 ? 3.742 9.469 10.805 1 92.19 256 LEU B O 1
ATOM 4304 N N . ARG B 1 257 ? 4.672 10.641 9.141 1 87.69 257 ARG B N 1
ATOM 4305 C CA . ARG B 1 257 ? 4.371 9.586 8.18 1 87.69 257 ARG B CA 1
ATOM 4306 C C . ARG B 1 257 ? 5.406 9.547 7.059 1 87.69 257 ARG B C 1
ATOM 4308 O O . ARG B 1 257 ? 6.012 10.578 6.738 1 87.69 257 ARG B O 1
ATOM 4315 N N . TRP B 1 258 ? 5.492 8.422 6.504 1 84.19 258 TRP B N 1
ATOM 4316 C CA . TRP B 1 258 ? 6.371 8.234 5.355 1 84.19 258 TRP B CA 1
ATOM 4317 C C . TRP B 1 258 ? 5.605 8.414 4.047 1 84.19 258 TRP B C 1
ATOM 4319 O O . TRP B 1 258 ? 4.465 7.969 3.922 1 84.19 258 TRP B O 1
ATOM 4329 N N . VAL B 1 259 ? 6.137 9.109 3.129 1 82.62 259 VAL B N 1
ATOM 4330 C CA . VAL B 1 259 ? 5.711 9.156 1.733 1 82.62 259 VAL B CA 1
ATOM 4331 C C . VAL B 1 259 ? 6.879 8.773 0.824 1 82.62 259 VAL B C 1
ATOM 4333 O O . VAL B 1 259 ? 7.684 9.633 0.449 1 82.62 259 VAL B O 1
ATOM 4336 N N . GLY B 1 260 ? 6.895 7.547 0.424 1 78.44 260 GLY B N 1
ATOM 4337 C CA . GLY B 1 260 ? 8.086 7.047 -0.238 1 78.44 260 GLY B CA 1
ATOM 4338 C C . GLY B 1 260 ? 9.305 7.023 0.668 1 78.44 260 GLY B C 1
ATOM 4339 O O . GLY B 1 260 ? 9.289 6.391 1.725 1 78.44 260 GLY B O 1
ATOM 4340 N N . HIS B 1 261 ? 10.336 7.758 0.316 1 82 261 HIS B N 1
ATOM 4341 C CA . HIS B 1 261 ? 11.539 7.805 1.133 1 82 261 HIS B CA 1
ATOM 4342 C C . HIS B 1 261 ? 11.656 9.133 1.867 1 82 261 HIS B C 1
ATOM 4344 O O . HIS B 1 261 ? 12.742 9.5 2.326 1 82 261 HIS B O 1
ATOM 4350 N N . ARG B 1 262 ? 10.539 9.727 1.992 1 87.31 262 ARG B N 1
ATOM 4351 C CA . ARG B 1 262 ? 10.477 11.016 2.682 1 87.31 262 ARG B CA 1
ATOM 4352 C C . ARG B 1 262 ? 9.508 10.961 3.855 1 87.31 262 ARG B C 1
ATOM 4354 O O . ARG B 1 262 ? 8.586 10.141 3.867 1 87.31 262 ARG B O 1
ATOM 4361 N N . VAL B 1 263 ? 9.797 11.867 4.785 1 88.94 263 VAL B N 1
ATOM 4362 C CA . VAL B 1 263 ? 8.938 11.938 5.969 1 88.94 263 VAL B CA 1
ATOM 4363 C C . VAL B 1 263 ? 8.188 13.258 5.984 1 88.94 263 VAL B C 1
ATOM 4365 O O . VAL B 1 263 ? 8.727 14.297 5.59 1 88.94 263 VAL B O 1
ATOM 4368 N N . ARG B 1 264 ? 6.961 13.211 6.328 1 91.31 264 ARG B N 1
ATOM 4369 C CA . ARG B 1 264 ? 6.148 14.398 6.562 1 91.31 264 ARG B CA 1
ATOM 4370 C C . ARG B 1 264 ? 5.629 14.43 7.996 1 91.31 264 ARG B C 1
ATOM 4372 O O . ARG B 1 264 ? 5.422 13.383 8.609 1 91.31 264 ARG B O 1
ATOM 4379 N N . ALA B 1 265 ? 5.363 15.641 8.492 1 93.25 265 ALA B N 1
ATOM 4380 C CA . ALA B 1 265 ? 4.945 15.773 9.891 1 93.25 265 ALA B CA 1
ATOM 4381 C C . ALA B 1 265 ? 3.764 16.734 10.016 1 93.25 265 ALA B C 1
ATOM 4383 O O . ALA B 1 265 ? 3.602 17.641 9.203 1 93.25 265 ALA B O 1
ATOM 4384 N N . GLU B 1 266 ? 2.971 16.438 10.914 1 93.25 266 GLU B N 1
ATOM 4385 C CA . GLU B 1 266 ? 1.918 17.312 11.422 1 93.25 266 GLU B CA 1
ATOM 4386 C C . GLU B 1 266 ? 2.047 17.531 12.93 1 93.25 266 GLU B C 1
ATOM 4388 O O . GLU B 1 266 ? 2.203 16.562 13.68 1 93.25 266 GLU B O 1
ATOM 4393 N N . ALA B 1 267 ? 1.975 18.781 13.305 1 95.19 267 ALA B N 1
ATOM 4394 C CA . ALA B 1 267 ? 2.154 19.047 14.734 1 95.19 267 ALA B CA 1
ATOM 4395 C C . ALA B 1 267 ? 1.218 20.141 15.211 1 95.19 267 ALA B C 1
ATOM 4397 O O . ALA B 1 267 ? 0.863 21.047 14.438 1 95.19 267 ALA B O 1
ATOM 4398 N N . GLY B 1 268 ? 0.74 20 16.375 1 94.31 268 GLY B N 1
ATOM 4399 C CA . GLY B 1 268 ? 0.059 21.047 17.109 1 94.31 268 GLY B CA 1
ATOM 4400 C C . GLY B 1 268 ? 0.84 21.531 18.312 1 94.31 268 GLY B C 1
ATOM 4401 O O . GLY B 1 268 ? 1.207 20.75 19.188 1 94.31 268 GLY B O 1
ATOM 4402 N N . ILE B 1 269 ? 1.07 22.828 18.328 1 95.62 269 ILE B N 1
ATOM 4403 C CA . ILE B 1 269 ? 1.806 23.406 19.453 1 95.62 269 ILE B CA 1
ATOM 4404 C C . ILE B 1 269 ? 0.916 24.391 20.203 1 95.62 269 ILE B C 1
ATOM 4406 O O . ILE B 1 269 ? 0.017 25 19.609 1 95.62 269 ILE B O 1
ATOM 4410 N N . VAL B 1 270 ? 1.211 24.531 21.469 1 95.94 270 VAL B N 1
ATOM 4411 C CA . VAL B 1 270 ? 0.49 25.469 22.328 1 95.94 270 VAL B CA 1
ATOM 4412 C C . VAL B 1 270 ? 1.35 26.703 22.594 1 95.94 270 VAL B C 1
ATOM 4414 O O . VAL B 1 270 ? 2.537 26.578 22.891 1 95.94 270 VAL B O 1
ATOM 4417 N N . VAL B 1 271 ? 0.729 27.859 22.422 1 96.81 271 VAL B N 1
ATOM 4418 C CA . VAL B 1 271 ? 1.455 29.109 22.609 1 96.81 271 VAL B CA 1
ATOM 4419 C C . VAL B 1 271 ? 0.697 30.016 23.578 1 96.81 271 VAL B C 1
ATOM 4421 O O . VAL B 1 271 ? -0.426 29.703 23.984 1 96.81 271 VAL B O 1
ATOM 4424 N N . ASP B 1 272 ? 1.354 31.141 24 1 95.62 272 ASP B N 1
ATOM 4425 C CA . ASP B 1 272 ? 0.755 32.125 24.891 1 95.62 272 ASP B CA 1
ATOM 4426 C C . ASP B 1 272 ? -0.46 32.781 24.234 1 95.62 272 ASP B C 1
ATOM 4428 O O . ASP B 1 272 ? -0.366 33.344 23.125 1 95.62 272 ASP B O 1
ATOM 4432 N N . PRO B 1 273 ? -1.587 32.781 24.906 1 94.94 273 PRO B N 1
ATOM 4433 C CA . PRO B 1 273 ? -2.812 33.344 24.328 1 94.94 273 PRO B CA 1
ATOM 4434 C C . PRO B 1 273 ? -2.729 34.844 24.109 1 94.94 273 PRO B C 1
ATOM 4436 O O . PRO B 1 273 ? -3.561 35.406 23.391 1 94.94 273 PRO B O 1
ATOM 4439 N N . GLY B 1 274 ? -1.832 35.5 24.672 1 94.75 274 GLY B N 1
ATOM 4440 C CA . GLY B 1 274 ? -1.686 36.938 24.531 1 94.75 274 GLY B CA 1
ATOM 4441 C C . GLY B 1 274 ? -0.963 37.344 23.25 1 94.75 274 GLY B C 1
ATOM 4442 O O . GLY B 1 274 ? -0.898 38.531 22.922 1 94.75 274 GLY B O 1
ATOM 4443 N N . LEU B 1 275 ? -0.624 36.406 22.469 1 95.56 275 LEU B N 1
ATOM 4444 C CA . LEU B 1 275 ? 0.153 36.688 21.266 1 95.56 275 LEU B CA 1
ATOM 4445 C C . LEU B 1 275 ? -0.757 37.094 20.125 1 95.56 275 LEU B C 1
ATOM 4447 O O . LEU B 1 275 ? -1.936 36.75 20.094 1 95.56 275 LEU B O 1
ATOM 4451 N N . SER B 1 276 ? -0.168 37.875 19.188 1 95.06 276 SER B N 1
ATOM 4452 C CA . SER B 1 276 ? -0.813 38.094 17.906 1 95.06 276 SER B CA 1
ATOM 4453 C C . SER B 1 276 ? -0.637 36.906 16.969 1 95.06 276 SER B C 1
ATOM 4455 O O . SER B 1 276 ? 0.206 36.031 17.219 1 95.06 276 SER B O 1
ATOM 4457 N N . VAL B 1 277 ? -1.451 36.812 15.945 1 94.94 277 VAL B N 1
ATOM 4458 C CA . VAL B 1 277 ? -1.333 35.75 14.984 1 94.94 277 VAL B CA 1
ATOM 4459 C C . VAL B 1 277 ? 0.029 35.812 14.297 1 94.94 277 VAL B C 1
ATOM 4461 O O . VAL B 1 277 ? 0.619 34.781 13.977 1 94.94 277 VAL B O 1
ATOM 4464 N N . VAL B 1 278 ? 0.58 37 14.125 1 94.5 278 VAL B N 1
ATOM 4465 C CA . VAL B 1 278 ? 1.884 37.188 13.5 1 94.5 278 VAL B CA 1
ATOM 4466 C C . VAL B 1 278 ? 2.975 36.594 14.391 1 94.5 278 VAL B C 1
ATOM 4468 O O . VAL B 1 278 ? 3.857 35.875 13.906 1 94.5 278 VAL B O 1
ATOM 4471 N N . GLU B 1 279 ? 2.889 36.906 15.68 1 94.38 279 GLU B N 1
ATOM 4472 C CA . GLU B 1 279 ? 3.869 36.375 16.625 1 94.38 279 GLU B CA 1
ATOM 4473 C C . GLU B 1 279 ? 3.768 34.875 16.734 1 94.38 279 GLU B C 1
ATOM 4475 O O . GLU B 1 279 ? 4.785 34.156 16.766 1 94.38 279 GLU B O 1
ATOM 4480 N N . ALA B 1 280 ? 2.57 34.375 16.812 1 95 280 ALA B N 1
ATOM 4481 C CA . ALA B 1 280 ? 2.354 32.938 16.891 1 95 280 ALA B CA 1
ATOM 4482 C C . ALA B 1 280 ? 2.863 32.219 15.633 1 95 280 ALA B C 1
ATOM 4484 O O . ALA B 1 280 ? 3.455 31.156 15.711 1 95 280 ALA B O 1
ATOM 4485 N N . HIS B 1 281 ? 2.572 32.781 14.531 1 94.06 281 HIS B N 1
ATOM 4486 C CA . HIS B 1 281 ? 3.031 32.219 13.266 1 94.06 281 HIS B CA 1
ATOM 4487 C C . HIS B 1 281 ? 4.555 32.188 13.195 1 94.06 281 HIS B C 1
ATOM 4489 O O . HIS B 1 281 ? 5.129 31.266 12.609 1 94.06 281 HIS B O 1
ATOM 4495 N N . ALA B 1 282 ? 5.207 33.188 13.711 1 93.06 282 ALA B N 1
ATOM 4496 C CA . ALA B 1 282 ? 6.668 33.219 13.758 1 93.06 282 ALA B CA 1
ATOM 4497 C C . ALA B 1 282 ? 7.191 32.031 14.562 1 93.06 282 ALA B C 1
ATOM 4499 O O . ALA B 1 282 ? 8.195 31.406 14.188 1 93.06 282 ALA B O 1
ATOM 4500 N N . ILE B 1 283 ? 6.531 31.719 15.625 1 94.69 283 ILE B N 1
ATOM 4501 C CA . ILE B 1 283 ? 6.91 30.578 16.438 1 94.69 283 ILE B CA 1
ATOM 4502 C C . ILE B 1 283 ? 6.711 29.281 15.641 1 94.69 283 ILE B C 1
ATOM 4504 O O . ILE B 1 283 ? 7.578 28.406 15.633 1 94.69 283 ILE B O 1
ATOM 4508 N N . ALA B 1 284 ? 5.59 29.172 14.977 1 94.62 284 ALA B N 1
ATOM 4509 C CA . ALA B 1 284 ? 5.309 28 14.141 1 94.62 284 ALA B CA 1
ATOM 4510 C C . ALA B 1 284 ? 6.352 27.844 13.039 1 94.62 284 ALA B C 1
ATOM 4512 O O . ALA B 1 284 ? 6.777 26.734 12.734 1 94.62 284 ALA B O 1
ATOM 4513 N N . SER B 1 285 ? 6.703 28.938 12.461 1 92.69 285 SER B N 1
ATOM 4514 C CA . SER B 1 285 ? 7.707 28.906 11.406 1 92.69 285 SER B CA 1
ATOM 4515 C C . SER B 1 285 ? 9.062 28.453 11.938 1 92.69 285 SER B C 1
ATOM 4517 O O . SER B 1 285 ? 9.766 27.688 11.273 1 92.69 285 SER B O 1
ATOM 4519 N N . GLU B 1 286 ? 9.398 28.969 13.086 1 93.25 286 GLU B N 1
ATOM 4520 C CA . GLU B 1 286 ? 10.641 28.516 13.711 1 93.25 286 GLU B CA 1
ATOM 4521 C C . GLU B 1 286 ? 10.586 27.031 14.039 1 93.25 286 GLU B C 1
ATOM 4523 O O . GLU B 1 286 ? 11.562 26.312 13.844 1 93.25 286 GLU B O 1
ATOM 4528 N N . ALA B 1 287 ? 9.461 26.594 14.555 1 95.19 287 ALA B N 1
ATOM 4529 C CA . ALA B 1 287 ? 9.273 25.172 14.836 1 95.19 287 ALA B CA 1
ATOM 4530 C C . ALA B 1 287 ? 9.438 24.344 13.562 1 95.19 287 ALA B C 1
ATOM 4532 O O . ALA B 1 287 ? 10.117 23.312 13.578 1 95.19 287 ALA B O 1
ATOM 4533 N N . HIS B 1 288 ? 8.789 24.766 12.539 1 93.75 288 HIS B N 1
ATOM 4534 C CA . HIS B 1 288 ? 8.906 24.109 11.242 1 93.75 288 HIS B CA 1
ATOM 4535 C C . HIS B 1 288 ? 10.359 24.016 10.805 1 93.75 288 HIS B C 1
ATOM 4537 O O . HIS B 1 288 ? 10.82 22.938 10.391 1 93.75 288 HIS B O 1
ATOM 4543 N N . HIS B 1 289 ? 11.055 25.094 10.914 1 91.44 289 HIS B N 1
ATOM 4544 C CA . HIS B 1 289 ? 12.453 25.172 10.523 1 91.44 289 HIS B CA 1
ATOM 4545 C C . HIS B 1 289 ? 13.312 24.203 11.344 1 91.44 289 HIS B C 1
ATOM 4547 O O . HIS B 1 289 ? 14.141 23.484 10.789 1 91.44 289 HIS B O 1
ATOM 4553 N N . GLN B 1 290 ? 13.117 24.188 12.609 1 93.19 290 GLN B N 1
ATOM 4554 C CA . GLN B 1 290 ? 13.891 23.297 13.477 1 93.19 290 GLN B CA 1
ATOM 4555 C C . GLN B 1 290 ? 13.594 21.828 13.172 1 93.19 290 GLN B C 1
ATOM 4557 O O . GLN B 1 290 ? 14.492 21 13.203 1 93.19 290 GLN B O 1
ATOM 4562 N N . LEU B 1 291 ? 12.359 21.516 12.906 1 93.62 291 LEU B N 1
ATOM 4563 C CA . LEU B 1 291 ? 12 20.156 12.547 1 93.62 291 LEU B CA 1
ATOM 4564 C C . LEU B 1 291 ? 12.742 19.719 11.289 1 93.62 291 LEU B C 1
ATOM 4566 O O . LEU B 1 291 ? 13.289 18.609 11.234 1 93.62 291 LEU B O 1
ATOM 4570 N N . LEU B 1 292 ? 12.773 20.547 10.289 1 90.38 292 LEU B N 1
ATOM 4571 C CA . LEU B 1 292 ? 13.422 20.234 9.023 1 90.38 292 LEU B CA 1
ATOM 4572 C C . LEU B 1 292 ? 14.906 19.938 9.227 1 90.38 292 LEU B C 1
ATOM 4574 O O . LEU B 1 292 ? 15.477 19.109 8.523 1 90.38 292 LEU B O 1
ATOM 4578 N N . HIS B 1 293 ? 15.484 20.531 10.234 1 89.88 293 HIS B N 1
ATOM 4579 C CA . HIS B 1 293 ? 16.922 20.391 10.453 1 89.88 293 HIS B CA 1
ATOM 4580 C C . HIS B 1 293 ? 17.234 19.188 11.328 1 89.88 293 HIS B C 1
ATOM 4582 O O . HIS B 1 293 ? 18.297 18.578 11.188 1 89.88 293 HIS B O 1
ATOM 4588 N N . HIS B 1 294 ? 16.375 18.844 12.156 1 92 294 HIS B N 1
ATOM 4589 C CA . HIS B 1 294 ? 16.734 17.859 13.18 1 92 294 HIS B CA 1
ATOM 4590 C C . HIS B 1 294 ? 16.094 16.516 12.906 1 92 294 HIS B C 1
ATOM 4592 O O . HIS B 1 294 ? 16.5 15.492 13.469 1 92 294 HIS B O 1
ATOM 4598 N N . VAL B 1 295 ? 15.062 16.5 12.148 1 91.06 295 VAL B N 1
ATOM 4599 C CA . VAL B 1 295 ? 14.398 15.242 11.828 1 91.06 295 VAL B CA 1
ATOM 4600 C C . VAL B 1 295 ? 14.867 14.742 10.469 1 91.06 295 VAL B C 1
ATOM 4602 O O . VAL B 1 295 ? 14.555 15.344 9.438 1 91.06 295 VAL B O 1
ATOM 4605 N N . PRO B 1 296 ? 15.562 13.68 10.43 1 88.25 296 PRO B N 1
ATOM 4606 C CA . PRO B 1 296 ? 16.094 13.172 9.172 1 88.25 296 PRO B CA 1
ATOM 4607 C C . PRO B 1 296 ? 15.016 12.875 8.141 1 88.25 296 PRO B C 1
ATOM 4609 O O . PRO B 1 296 ? 13.953 12.352 8.484 1 88.25 296 PRO B O 1
ATOM 4612 N N . LYS B 1 297 ? 15.234 13.32 6.871 1 87.44 297 LYS B N 1
ATOM 4613 C CA . LYS B 1 297 ? 14.422 13 5.699 1 87.44 297 LYS B CA 1
ATOM 4614 C C . LYS B 1 297 ? 13.086 13.734 5.742 1 87.44 297 LYS B C 1
ATOM 4616 O O . LYS B 1 297 ? 12.195 13.461 4.93 1 87.44 297 LYS B O 1
ATOM 4621 N N . LEU B 1 298 ? 12.906 14.594 6.73 1 90.38 298 LEU B N 1
ATOM 4622 C CA . LEU B 1 298 ? 11.695 15.398 6.77 1 90.38 298 LEU B CA 1
ATOM 4623 C C . LEU B 1 298 ? 11.68 16.422 5.637 1 90.38 298 LEU B C 1
ATOM 4625 O O . LEU B 1 298 ? 12.648 17.172 5.457 1 90.38 298 LEU B O 1
ATOM 4629 N N . VAL B 1 299 ? 10.562 16.422 4.859 1 86.88 299 VAL B N 1
ATOM 4630 C CA . VAL B 1 299 ? 10.531 17.312 3.711 1 86.88 299 VAL B CA 1
ATOM 4631 C C . VAL B 1 299 ? 9.57 18.469 3.982 1 86.88 299 VAL B C 1
ATOM 4633 O O . VAL B 1 299 ? 9.672 19.531 3.365 1 86.88 299 VAL B O 1
ATOM 4636 N N . ASP B 1 300 ? 8.586 18.156 4.816 1 89.56 300 ASP B N 1
ATOM 4637 C CA . ASP B 1 300 ? 7.598 19.188 5.125 1 89.56 300 ASP B CA 1
ATOM 4638 C C . ASP B 1 300 ? 6.875 18.875 6.43 1 89.56 300 ASP B C 1
ATOM 4640 O O . ASP B 1 300 ? 6.832 17.719 6.871 1 89.56 300 ASP B O 1
ATOM 4644 N N . ALA B 1 301 ? 6.41 19.969 7.031 1 92.75 301 ALA B N 1
ATOM 4645 C CA . ALA B 1 301 ? 5.629 19.859 8.258 1 92.75 301 ALA B CA 1
ATOM 4646 C C . ALA B 1 301 ? 4.547 20.938 8.32 1 92.75 301 ALA B C 1
ATOM 4648 O O . ALA B 1 301 ? 4.773 22.078 7.922 1 92.75 301 ALA B O 1
ATOM 4649 N N . LEU B 1 302 ? 3.416 20.516 8.648 1 92.69 302 LEU B N 1
ATOM 4650 C CA . LEU B 1 302 ? 2.348 21.469 8.953 1 92.69 302 LEU B CA 1
ATOM 4651 C C . LEU B 1 302 ? 2.219 21.672 10.453 1 92.69 302 LEU B C 1
ATOM 4653 O O . LEU B 1 302 ? 2.01 20.719 11.211 1 92.69 302 LEU B O 1
ATOM 4657 N N . VAL B 1 303 ? 2.377 22.938 10.922 1 95 303 VAL B N 1
ATOM 4658 C CA . VAL B 1 303 ? 2.369 23.25 12.344 1 95 303 VAL B CA 1
ATOM 4659 C C . VAL B 1 303 ? 1.17 24.125 12.688 1 95 303 VAL B C 1
ATOM 4661 O O . VAL B 1 303 ? 1.076 25.266 12.219 1 95 303 VAL B O 1
ATOM 4664 N N . HIS B 1 304 ? 0.308 23.609 13.406 1 94.19 304 HIS B N 1
ATOM 4665 C CA . HIS B 1 304 ? -0.848 24.328 13.922 1 94.19 304 HIS B CA 1
ATOM 4666 C C . HIS B 1 304 ? -0.546 24.953 15.281 1 94.19 304 HIS B C 1
ATOM 4668 O O . HIS B 1 304 ? 0.116 24.328 16.125 1 94.19 304 HIS B O 1
ATOM 4674 N N . THR B 1 305 ? -0.994 26.203 15.539 1 94.12 305 THR B N 1
ATOM 4675 C CA . THR B 1 305 ? -0.802 26.891 16.812 1 94.12 305 THR B CA 1
ATOM 4676 C C . THR B 1 305 ? -2.121 27 17.578 1 94.12 305 THR B C 1
ATOM 4678 O O . THR B 1 305 ? -3.123 27.469 17.031 1 94.12 305 THR B O 1
ATOM 4681 N N . SER B 1 306 ? -2.062 26.516 18.75 1 93.44 306 SER B N 1
ATOM 4682 C CA . SER B 1 306 ? -3.203 26.625 19.656 1 93.44 306 SER B CA 1
ATOM 4683 C C . SER B 1 306 ? -2.863 27.484 20.875 1 93.44 306 SER B C 1
ATOM 4685 O O . SER B 1 306 ? -1.796 27.328 21.469 1 93.44 306 SER B O 1
ATOM 4687 N N . PRO B 1 307 ? -3.799 28.406 21.219 1 94.44 307 PRO B N 1
ATOM 4688 C CA . PRO B 1 307 ? -3.566 29.188 22.438 1 94.44 307 PRO B CA 1
ATOM 4689 C C . PRO B 1 307 ? -3.748 28.359 23.719 1 94.44 307 PRO B C 1
ATOM 4691 O O . PRO B 1 307 ? -4.629 27.5 23.766 1 94.44 307 PRO B O 1
ATOM 4694 N N . ALA B 1 308 ? -2.859 28.641 24.656 1 91.94 308 ALA B N 1
ATOM 4695 C CA . ALA B 1 308 ? -3.021 27.984 25.953 1 91.94 308 ALA B CA 1
ATOM 4696 C C . ALA B 1 308 ? -4.309 28.422 26.641 1 91.94 308 ALA B C 1
ATOM 4698 O O . ALA B 1 308 ? -4.812 29.516 26.375 1 91.94 308 ALA B O 1
ATOM 4699 N N . GLY B 1 309 ? -4.895 27.578 27.578 1 80.25 309 GLY B N 1
ATOM 4700 C CA . GLY B 1 309 ? -6.066 27.922 28.359 1 80.25 309 GLY B CA 1
ATOM 4701 C C . GLY B 1 309 ? -7.359 27.375 27.781 1 80.25 309 GLY B C 1
ATOM 4702 O O . GLY B 1 309 ? -7.336 26.578 26.844 1 80.25 309 GLY B O 1
ATOM 4703 N N . PRO B 1 310 ? -8.438 27.688 28.406 1 67.31 310 PRO B N 1
ATOM 4704 C CA . PRO B 1 310 ? -9.734 27.094 28.062 1 67.31 310 PRO B CA 1
ATOM 4705 C C . PRO B 1 310 ? -10.125 27.312 26.609 1 67.31 310 PRO B C 1
ATOM 4707 O O . PRO B 1 310 ? -10.805 26.469 26.016 1 67.31 310 PRO B O 1
ATOM 4710 N N . GLU B 1 311 ? -9.75 28.469 26.172 1 59.44 311 GLU B N 1
ATOM 4711 C CA . GLU B 1 311 ? -10.156 28.781 24.797 1 59.44 311 GLU B CA 1
ATOM 4712 C C . GLU B 1 311 ? -9.492 27.844 23.797 1 59.44 311 GLU B C 1
ATOM 4714 O O . GLU B 1 311 ? -10.07 27.516 22.766 1 59.44 311 GLU B O 1
ATOM 4719 N N . GLY B 1 312 ? -8.289 27.422 24.109 1 54.78 312 GLY B N 1
ATOM 4720 C CA . GLY B 1 312 ? -7.586 26.453 23.266 1 54.78 312 GLY B CA 1
ATOM 4721 C C . GLY B 1 312 ? -8.102 25.047 23.422 1 54.78 312 GLY B C 1
ATOM 4722 O O . GLY B 1 312 ? -8.195 24.297 22.438 1 54.78 312 GLY B O 1
ATOM 4723 N N . ALA B 1 313 ? -8.398 24.734 24.719 1 55.53 313 ALA B N 1
ATOM 4724 C CA . ALA B 1 313 ? -8.836 23.391 25.094 1 55.53 313 ALA B CA 1
ATOM 4725 C C . ALA B 1 313 ? -10.234 23.094 24.562 1 55.53 313 ALA B C 1
ATOM 4727 O O . ALA B 1 313 ? -10.547 21.953 24.219 1 55.53 313 ALA B O 1
ATOM 4728 N N . ALA B 1 314 ? -10.992 23.969 24.734 1 50.28 314 ALA B N 1
ATOM 4729 C CA . ALA B 1 314 ? -12.391 23.75 24.375 1 50.28 314 ALA B CA 1
ATOM 4730 C C . ALA B 1 314 ? -12.5 23.234 22.938 1 50.28 314 ALA B C 1
ATOM 4732 O O . ALA B 1 314 ? -13.352 22.391 22.641 1 50.28 314 ALA B O 1
ATOM 4733 N N . HIS B 1 315 ? -11.695 23.812 22.188 1 48.41 315 HIS B N 1
ATOM 4734 C CA . HIS B 1 315 ? -11.844 23.438 20.781 1 48.41 315 HIS B CA 1
ATOM 4735 C C . HIS B 1 315 ? -11.406 22 20.531 1 48.41 315 HIS B C 1
ATOM 4737 O O . HIS B 1 315 ? -11.961 21.312 19.688 1 48.41 315 HIS B O 1
ATOM 4743 N N . HIS B 1 316 ? -10.453 21.594 21.5 1 54.09 316 HIS B N 1
ATOM 4744 C CA . HIS B 1 316 ? -9.992 20.219 21.438 1 54.09 316 HIS B CA 1
ATOM 4745 C C . HIS B 1 316 ? -11.023 19.266 22.031 1 54.09 316 HIS B C 1
ATOM 4747 O O . HIS B 1 316 ? -11.156 18.125 21.562 1 54.09 316 HIS B O 1
ATOM 4753 N N . ASP B 1 317 ? -11.555 19.781 23.094 1 49.69 317 ASP B N 1
ATOM 4754 C CA . ASP B 1 317 ? -12.57 18.984 23.766 1 49.69 317 ASP B CA 1
ATOM 4755 C C . ASP B 1 317 ? -13.766 18.719 22.859 1 49.69 317 ASP B C 1
ATOM 4757 O O . ASP B 1 317 ? -14.352 17.641 22.891 1 49.69 317 ASP B O 1
ATOM 4761 N N . ALA B 1 318 ? -14.039 19.734 22.266 1 44.5 318 ALA B N 1
ATOM 4762 C CA . ALA B 1 318 ? -15.141 19.547 21.312 1 44.5 318 ALA B CA 1
ATOM 4763 C C . ALA B 1 318 ? -14.789 18.516 20.25 1 44.5 318 ALA B C 1
ATOM 4765 O O . ALA B 1 318 ? -15.648 17.766 19.797 1 44.5 318 ALA B O 1
ATOM 4766 N N . LEU B 1 319 ? -13.469 18.5 20.016 1 46.69 319 LEU B N 1
ATOM 4767 C CA . LEU B 1 319 ? -12.984 17.516 19.047 1 46.69 319 LEU B CA 1
ATOM 4768 C C . LEU B 1 319 ? -12.852 16.141 19.688 1 46.69 319 LEU B C 1
ATOM 4770 O O . LEU B 1 319 ? -12.992 15.117 19.016 1 46.69 319 LEU B O 1
ATOM 4774 N N . ALA B 1 320 ? -12.375 16.188 21.062 1 47.56 320 ALA B N 1
ATOM 4775 C CA . ALA B 1 320 ? -12.18 14.961 21.828 1 47.56 320 ALA B CA 1
ATOM 4776 C C . ALA B 1 320 ? -13.492 14.18 21.953 1 47.56 320 ALA B C 1
ATOM 4778 O O . ALA B 1 320 ? -13.484 12.953 21.984 1 47.56 320 ALA B O 1
ATOM 4779 N N . HIS B 1 321 ? -14.453 14.859 22.25 1 43.03 321 HIS B N 1
ATOM 4780 C CA . HIS B 1 321 ? -15.719 14.141 22.391 1 43.03 321 HIS B CA 1
ATOM 4781 C C . HIS B 1 321 ? -16.062 13.367 21.125 1 43.03 321 HIS B C 1
ATOM 4783 O O . HIS B 1 321 ? -16.938 12.5 21.125 1 43.03 321 HIS B O 1
ATOM 4789 N N . HIS B 1 322 ? -15.383 13.758 20.109 1 37.78 322 HIS B N 1
ATOM 4790 C CA . HIS B 1 322 ? -15.641 13.102 18.844 1 37.78 322 HIS B CA 1
ATOM 4791 C C . HIS B 1 322 ? -14.805 11.828 18.703 1 37.78 322 HIS B C 1
ATOM 4793 O O . HIS B 1 322 ? -15.039 11.023 17.797 1 37.78 322 HIS B O 1
ATOM 4799 N N . ARG B 1 323 ? -13.688 11.75 19.547 1 37.94 323 ARG B N 1
ATOM 4800 C CA . ARG B 1 323 ? -12.758 10.625 19.516 1 37.94 323 ARG B CA 1
ATOM 4801 C C . ARG B 1 323 ? -13.211 9.523 20.469 1 37.94 323 ARG B C 1
ATOM 4803 O O . ARG B 1 323 ? -12.633 8.438 20.5 1 37.94 323 ARG B O 1
ATOM 4810 N N . ARG B 1 324 ? -14.07 9.727 21.547 1 34.06 324 ARG B N 1
ATOM 4811 C CA . ARG B 1 324 ? -14.469 8.648 22.453 1 34.06 324 ARG B CA 1
ATOM 4812 C C . ARG B 1 324 ? -15.57 7.797 21.828 1 34.06 324 ARG B C 1
ATOM 4814 O O . ARG B 1 324 ? -16.484 8.32 21.203 1 34.06 324 ARG B O 1
#

Secondary structure (DSSP, 8-state):
--SSSTTTT------THHHHHHHHHHHHHHHHHHHHHHHHHHHHHHHHHHHHHHHT-HHHHHHHHHHHHHHHTHHHHHHHHHHTTSPP-SSSTT-STTHHHHHHHHHHHHHHHHHHHHHHHHHHHHHSPPP---HHHHHHHHHHHHHHHHHHHHHHHHHHHHHT-HHHHHHHHHHHHHHHHHHHHHHHHHHHHTT-TTHHHHHHHHHHHHHHHHHHHHHHHHHHHHTT---HHHHHHHHHHHHTSTT--EEEEEEEEEETTEEEEEEEEEE-TTSBHHHHHHHHHHHHHHHHHHSTTEEEEEEEEEESSHHHHHHHHHHHTTT-/--SSSTTTT------THHHHHHHHHHHHHHHHHHHHHHHHHHHHHHHHHHHHHHHT-HHHHHHHHHHHHHHHTHHHHHHHHHHTTSPP-SSSTT-STTHHHHHHHHHHHHHHHHHHHHHHHHHHHHHSPPP---HHHHHHHHHHHHHHHHHHHHHHHHHHHHHT-HHHHHHHHHHHHHHHHHHHHHHHHHHHHTT-TTHHHHHHHHHHHHHHHHHHHHHHHHHHHHTT---HHHHHHHHHHHHTSTT--EEEEEEEEEETTEEEEEEEEEE-TTSBHHHHHHHHHHHHHHHHHHSTTEEEEEEEEEESSHHHHHHHHHHHTTT-

Foldseek 3Di:
DVVVPVVV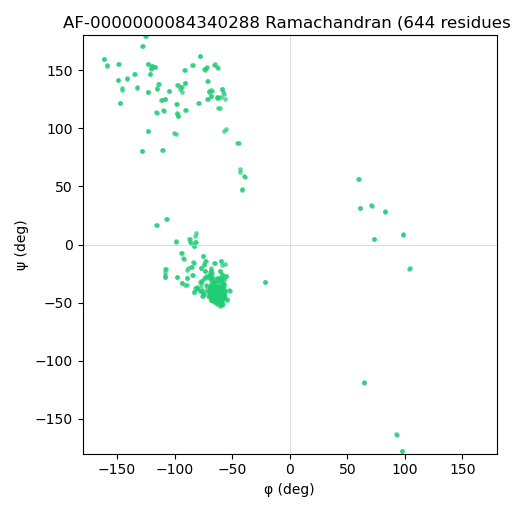PPPCCVDLCVLVVLLLVLLVLLLVLLVVLLVLLVVLLVVLVVLCVVVVDPVSVVLSVVSVVLNVLSVQQNVQSVQQPDDADPVRNVGRLCSLLVSLVVLLVVLVVVLVVLLVVLVVCLVVQDDDPPLVSLQVSLVSLLVSLLVSLVSQLVSCVVLQALSSNSSSLSSNLSSLVSVLSNQQSVCVVVPNSNSSSVSSVVSSVVSVVSSVVSVVSSVCQVVQHDDVVLVVQLQVLLVPQPFFPHWDDKDWGDRGSAIEIETETEGAPPDDPVVQVVSQVVSFVSSSVRRPRYSGYDYHYAYDDDVRVVVVVVVVVVVD/DVVVPVVVPPPCCVDLCVLVVLLLVLLVLLLVLLVVLLVLLVVLLVVLVVLCVVVVDPVSVVLSVVSVVLNVLSVQQNVQSVQQPDDADPVRNVGRLCSLLVSLVVLLVVLVVVLVVLLVVLVVCLVVQDDDPPLVSLQVSLVSLLVSLLVSLVSQLVSCVVLQALSSNSSSLSSNLSSLVSVLSNQQSVCVVVPNSNRSSVSSVVSSVVSVVSSVVSVVSSVCQVVQHDDVVLQVQLQVLLVPQPFFPHWDDKDWGDRGSAIEIETETEGAPPDDPVVQVVSQVVSFVSSSVRRPRYSGYDYHYAYDDDVRVVVVVVVVVVVD

Sequence (648 aa):
MRGFIASIFAPHSHDAADSVDSALEASADGIRAVRISLVVLGVTALAQMAVVMLTGSVALLADTVHNVSDALTAVPLWIAFVLGRRAPTRRYTYGFGRAEDLAGVFIVAMIALSAGVAGYESVRRLFEPEPIEHIGALVVAGLIGFVGNEWVAHYRIRVGRRIGSAALVADGLHARTDGFTSLAVVLGAIGVALGFPLADPIVGLLITIAILAVLRGAAREVYRRLMDAVDPGLVDTAERTLRAVPGVLDVEALRLRWVGHRVRAEAGIVVDPGLSVVEAHAIASEAHHQLLHHVPKLVDALVHTSPAGPEGAAHHDALAHHRRMRGFIASIFAPHSHDAADSVDSALEASADGIRAVRISLVVLGVTALAQMAVVMLTGSVALLADTVHNVSDALTAVPLWIAFVLGRRAPTRRYTYGFGRAEDLAGVFIVAMIALSAGVAGYESVRRLFEPEPIEHIGALVVAGLIGFVGNEWVAHYRIRVGRRIGSAALVADGLHARTDGFTSLAVVLGAIGVALGFPLADPIVGLLITIAILAVLRGAAREVYRRLMDAVDPGLVDTAERTLRAVPGVLDVEALRLRWVGHRVRAEAGIVVDPGLSVVEAHAIASEAHHQLLHHVPKLVDALVHTSPAGPEGAAHHDALAHHRR

Organism: Pseudonocardia thermophila (NCBI:txid1848)